Protein AF-A0A1I4ZJV6-F1 (afdb_monomer_lite)

Foldseek 3Di:
DVVVVVVVVVVVDDDDDDDDDDPDDPDDDDPPVPPQDADPLRHSDDDDKFKKKKFAAADPDPDDDDPPADRGRQAIWIKGADPPQWIWTFGDDDPDTDTDIHHLLRVVVVVVRSLSHWIKIAIADVVACQDDPPDDDGRLSVVCNVSSHPDPDDTRVRSVVVQVPDPVMDTDDPLVVLLVVLLVLQQVLLVQADDQPDLPDPDDLLVSQLSRLLSLLVSCQRSNNLSSVLNLVVCCVPNVSNVVSNCVNHVVSSLVRQLVSVVSCVVVVVFDDPHSSVLSVVLSCQSCDCVSVCSNVVVDHRDDSVVSSVSSSVSSVVSSVVRRDDPDDDPDDDDPDDDDDDDPPDDDDPPPPPDDDDDDDDDDDDDDDDDDDDDDD

Sequence (377 aa):
MRTLLSKVRAMRRREALPSGDAACGAGQCAPDALSIEIDANGSPVTIDQASWFICFVPGLQKQWWHRFAHEQHRHVFAIRWVRDDTWLLVEPWWTRLMVNVLSFDEALKFLRWGAAGHILEVAESIPGRGSQARGWSNCAVLASFLLGRSYWTWTPHGLYRRLKSDPTVKAIELPDFLARHCGQLAGQSAHTLPKLPAQQEAMPLQQALVELGIGIMTASTSASAISLYKAAISESARFRAAAEAFWQHGPHQALSQISQLLEAATLRGELRIEDCTAAAHQFLSMLRGDLHLQLVFGLRGAPGAKEIGAHVASVVAVFLHGARSRSGRGADARCAGQRPAEDLLRREVVLRQYRVPSPESPSPVRACTGDKAYTGH

Structure (mmCIF, N/CA/C/O backbone):
data_AF-A0A1I4ZJV6-F1
#
_entry.id   AF-A0A1I4ZJV6-F1
#
loop_
_atom_site.group_PDB
_atom_site.id
_atom_site.type_symbol
_atom_site.label_atom_id
_atom_site.label_alt_id
_atom_site.label_comp_id
_atom_site.label_asym_id
_atom_site.label_entity_id
_atom_site.label_seq_id
_atom_site.pdbx_PDB_ins_code
_atom_site.Cartn_x
_atom_site.Cartn_y
_atom_site.Cartn_z
_atom_site.occupancy
_atom_site.B_iso_or_equiv
_atom_site.auth_seq_id
_atom_site.auth_comp_id
_atom_site.auth_asym_id
_atom_site.auth_atom_id
_atom_site.pdbx_PDB_model_num
ATOM 1 N N . MET A 1 1 ? 35.600 -0.590 -45.421 1.00 44.50 1 MET A N 1
ATOM 2 C CA . MET A 1 1 ? 35.298 -1.469 -44.259 1.00 44.50 1 MET A CA 1
ATOM 3 C C . MET A 1 1 ? 36.471 -1.667 -43.289 1.00 44.50 1 MET A C 1
ATOM 5 O O . MET A 1 1 ? 36.247 -1.551 -42.091 1.00 44.50 1 MET A O 1
ATOM 9 N N . ARG A 1 2 ? 37.716 -1.906 -43.742 1.00 36.41 2 ARG A N 1
ATOM 10 C CA . ARG A 1 2 ? 38.881 -2.110 -42.843 1.00 36.41 2 ARG A CA 1
ATOM 11 C C . ARG A 1 2 ? 39.281 -0.872 -42.011 1.00 36.41 2 ARG A C 1
ATOM 13 O O . ARG A 1 2 ? 39.707 -1.026 -40.874 1.00 36.41 2 ARG A O 1
ATOM 20 N N . THR A 1 3 ? 39.047 0.339 -42.518 1.00 40.97 3 THR A N 1
ATOM 21 C CA . THR A 1 3 ? 39.400 1.618 -41.862 1.00 40.97 3 THR A CA 1
ATOM 22 C C . THR A 1 3 ? 38.425 2.062 -40.760 1.00 40.97 3 THR A C 1
ATOM 24 O O . THR A 1 3 ? 38.800 2.829 -39.879 1.00 40.97 3 THR A O 1
ATOM 27 N N . LEU A 1 4 ? 37.176 1.575 -40.774 1.00 38.62 4 LEU A N 1
ATOM 28 C CA . LEU A 1 4 ? 36.214 1.819 -39.686 1.00 38.62 4 LEU A CA 1
ATOM 29 C C . LEU A 1 4 ? 36.485 0.887 -38.495 1.00 38.62 4 LEU A C 1
ATOM 31 O O . LEU A 1 4 ? 36.424 1.304 -37.342 1.00 38.62 4 LEU A O 1
ATOM 35 N N . LEU A 1 5 ? 36.848 -0.367 -38.780 1.00 41.41 5 LEU A N 1
ATOM 36 C CA . LEU A 1 5 ? 37.165 -1.376 -37.766 1.00 41.41 5 LEU A CA 1
ATOM 37 C C . LEU A 1 5 ? 38.455 -1.053 -36.990 1.00 41.41 5 LEU A C 1
ATOM 39 O O . LEU A 1 5 ? 38.549 -1.393 -35.810 1.00 41.41 5 LEU A O 1
ATOM 43 N N . SER A 1 6 ? 39.426 -0.362 -37.603 1.00 36.75 6 SER A N 1
ATOM 44 C CA . SER A 1 6 ? 40.640 0.096 -36.910 1.00 36.75 6 SER A CA 1
ATOM 45 C C . SER A 1 6 ? 40.363 1.244 -35.931 1.00 36.75 6 SER A C 1
ATOM 47 O O . SER A 1 6 ? 40.878 1.213 -34.815 1.00 36.75 6 SER A O 1
ATOM 49 N N . LYS A 1 7 ? 39.475 2.190 -36.274 1.00 38.97 7 LYS A N 1
ATOM 50 C CA . LYS A 1 7 ? 39.039 3.266 -35.359 1.00 38.97 7 LYS A CA 1
ATOM 51 C C . LYS A 1 7 ? 38.244 2.732 -34.160 1.00 38.97 7 LYS A C 1
ATOM 53 O O . LYS A 1 7 ? 38.449 3.185 -33.038 1.00 38.97 7 LYS A O 1
ATOM 58 N N . VAL A 1 8 ? 37.416 1.703 -34.365 1.00 42.97 8 VAL A N 1
ATOM 59 C CA . VAL A 1 8 ? 36.677 1.025 -33.280 1.00 42.97 8 VAL A CA 1
ATOM 60 C C . VAL A 1 8 ? 37.611 0.230 -32.354 1.00 42.97 8 VAL A C 1
ATOM 62 O O . VAL A 1 8 ? 37.377 0.165 -31.148 1.00 42.97 8 VAL A O 1
ATOM 65 N N . ARG A 1 9 ? 38.704 -0.345 -32.879 1.00 38.44 9 ARG A N 1
ATOM 66 C CA . ARG A 1 9 ? 39.737 -1.008 -32.059 1.00 38.44 9 ARG A CA 1
ATOM 67 C C . ARG A 1 9 ? 40.630 -0.018 -31.305 1.00 38.44 9 ARG A C 1
ATOM 69 O O . ARG A 1 9 ? 41.027 -0.336 -30.189 1.00 38.44 9 ARG A O 1
ATOM 76 N N . ALA A 1 10 ? 40.888 1.169 -31.856 1.00 36.34 10 ALA A N 1
ATOM 77 C CA . ALA A 1 10 ? 41.590 2.243 -31.151 1.00 36.34 10 ALA A CA 1
ATOM 78 C C . ALA A 1 10 ? 40.759 2.800 -29.977 1.00 36.34 10 ALA A C 1
ATOM 80 O O . ALA A 1 10 ? 41.295 2.985 -28.893 1.00 36.34 10 ALA A O 1
ATOM 81 N N . MET A 1 11 ? 39.433 2.932 -30.131 1.00 39.09 11 MET A N 1
ATOM 82 C CA . MET A 1 11 ? 38.524 3.323 -29.035 1.00 39.09 11 MET A CA 1
ATOM 83 C C . MET A 1 11 ? 38.392 2.282 -27.907 1.00 39.09 11 MET A C 1
ATOM 85 O O . MET A 1 11 ? 37.900 2.614 -26.831 1.00 39.09 11 MET A O 1
ATOM 89 N N . ARG A 1 12 ? 38.807 1.025 -28.132 1.00 41.16 12 ARG A N 1
ATOM 90 C CA . ARG A 1 12 ? 38.776 -0.042 -27.114 1.00 41.16 12 ARG A CA 1
ATOM 91 C C . ARG A 1 12 ? 39.958 -0.011 -26.144 1.00 41.16 12 ARG A C 1
ATOM 93 O O . ARG A 1 12 ? 39.854 -0.630 -25.091 1.00 41.16 12 ARG A O 1
ATOM 100 N N . ARG A 1 13 ? 41.057 0.681 -26.463 1.00 42.66 13 ARG A N 1
ATOM 101 C CA . ARG A 1 13 ? 42.133 0.933 -25.494 1.00 42.66 13 ARG A CA 1
ATOM 102 C C . ARG A 1 13 ? 41.837 2.254 -24.798 1.00 42.66 13 ARG A C 1
ATOM 104 O O . ARG A 1 13 ? 42.296 3.300 -25.235 1.00 42.66 13 ARG A O 1
ATOM 111 N N . ARG A 1 14 ? 41.022 2.206 -23.746 1.00 41.56 14 ARG A N 1
ATOM 112 C CA . ARG A 1 14 ? 41.040 3.259 -22.733 1.00 41.56 14 ARG A CA 1
ATOM 113 C C . ARG A 1 14 ? 42.008 2.820 -21.651 1.00 41.56 14 ARG A C 1
ATOM 115 O O . ARG A 1 14 ? 41.808 1.778 -21.029 1.00 41.56 14 ARG A O 1
ATOM 122 N N . GLU A 1 15 ? 43.071 3.601 -21.521 1.00 37.25 15 GLU A N 1
ATOM 123 C CA . GLU A 1 15 ? 43.918 3.666 -20.339 1.00 37.25 15 GLU A CA 1
ATOM 124 C C . GLU A 1 15 ? 43.039 3.768 -19.088 1.00 37.25 15 GLU A C 1
ATOM 126 O O . GLU A 1 15 ? 41.931 4.316 -19.129 1.00 37.25 15 GLU A O 1
ATOM 131 N N . ALA A 1 16 ? 43.517 3.167 -18.000 1.00 35.97 16 ALA A N 1
ATOM 132 C CA . ALA A 1 16 ? 42.887 3.269 -16.696 1.00 35.97 16 ALA A CA 1
ATOM 133 C C . ALA A 1 16 ? 42.616 4.747 -16.375 1.00 35.97 16 ALA A C 1
ATOM 135 O O . ALA A 1 16 ? 43.469 5.600 -16.619 1.00 35.97 16 ALA A O 1
ATOM 136 N N . LEU A 1 17 ? 41.418 5.038 -15.861 1.00 37.31 17 LEU A N 1
ATOM 137 C CA . LEU A 1 17 ? 41.109 6.351 -15.300 1.00 37.31 17 LEU A CA 1
ATOM 138 C C . LEU A 1 17 ? 42.213 6.702 -14.289 1.00 37.31 17 LEU A C 1
ATOM 140 O O . LEU A 1 17 ? 42.478 5.872 -13.414 1.00 37.31 17 LEU A O 1
ATOM 144 N N . PRO A 1 18 ? 42.877 7.865 -14.410 1.00 31.33 18 PRO A N 1
ATOM 145 C CA . PRO A 1 18 ? 43.876 8.254 -13.435 1.00 31.33 18 PRO A CA 1
ATOM 146 C C . PRO A 1 18 ? 43.199 8.383 -12.069 1.00 31.33 18 PRO A C 1
ATOM 148 O O . PRO A 1 18 ? 42.134 8.991 -11.943 1.00 31.33 18 PRO A O 1
ATOM 151 N N . SER A 1 19 ? 43.815 7.761 -11.065 1.00 38.03 19 SER A N 1
ATOM 152 C CA . SER A 1 19 ? 43.537 7.995 -9.651 1.00 38.03 19 SER A CA 1
ATOM 153 C C . SER A 1 19 ? 43.554 9.499 -9.388 1.00 38.03 19 SER A C 1
ATOM 155 O O . SER A 1 19 ? 44.451 10.189 -9.874 1.00 38.03 19 SER A O 1
ATOM 157 N N . GLY A 1 20 ? 42.528 9.988 -8.689 1.00 40.50 20 GLY A N 1
ATOM 158 C CA . GLY A 1 20 ? 42.294 11.408 -8.455 1.00 40.50 20 GLY A CA 1
ATOM 159 C C . GLY A 1 20 ? 43.527 12.105 -7.897 1.00 40.50 20 GLY A C 1
ATOM 160 O O . GLY A 1 20 ? 43.946 11.781 -6.799 1.00 40.50 20 GLY A O 1
ATOM 161 N N . ASP A 1 21 ? 44.100 12.983 -8.716 1.00 38.47 21 ASP A N 1
ATOM 162 C CA . ASP A 1 21 ? 44.924 14.149 -8.362 1.00 38.47 21 ASP A CA 1
ATOM 163 C C . ASP A 1 21 ? 45.261 14.919 -9.656 1.00 38.47 21 ASP A C 1
ATOM 165 O O . ASP A 1 21 ? 46.403 15.261 -9.959 1.00 38.47 21 ASP A O 1
ATOM 169 N N . ALA A 1 22 ? 44.245 15.165 -10.491 1.00 37.34 22 ALA A N 1
ATOM 170 C CA . ALA A 1 22 ? 44.385 15.993 -11.684 1.00 37.34 22 ALA A CA 1
ATOM 171 C C . ALA A 1 22 ? 43.727 17.350 -11.425 1.00 37.34 22 ALA A C 1
ATOM 173 O O . ALA A 1 22 ? 42.502 17.479 -11.439 1.00 37.34 22 ALA A O 1
ATOM 174 N N . ALA A 1 23 ? 44.573 18.348 -11.170 1.00 38.31 23 ALA A N 1
ATOM 175 C CA . ALA A 1 23 ? 44.211 19.749 -11.032 1.00 38.31 23 ALA A CA 1
ATOM 176 C C . ALA A 1 23 ? 43.232 20.190 -12.136 1.00 38.31 23 ALA A C 1
ATOM 178 O O . ALA A 1 23 ? 43.478 19.984 -13.328 1.00 38.31 23 ALA A O 1
ATOM 179 N N . CYS A 1 24 ? 42.121 20.801 -11.720 1.00 35.62 24 CYS A N 1
ATOM 180 C CA . CYS A 1 24 ? 41.106 21.357 -12.608 1.00 35.62 24 CYS A CA 1
ATOM 181 C C . CYS A 1 24 ? 41.727 22.361 -13.591 1.00 35.62 24 CYS A C 1
ATOM 183 O O . CYS A 1 24 ? 42.194 23.431 -13.204 1.00 35.62 24 CYS A O 1
ATOM 185 N N . GLY A 1 25 ? 41.709 22.015 -14.879 1.00 32.50 25 GLY A N 1
ATOM 186 C CA . GLY A 1 25 ? 42.039 22.926 -15.969 1.00 32.50 25 GLY A CA 1
ATOM 187 C C . GLY A 1 25 ? 40.973 24.012 -16.114 1.00 32.50 25 GLY A C 1
ATOM 188 O O . GLY A 1 25 ? 39.777 23.733 -16.064 1.00 32.50 25 GLY A O 1
ATOM 189 N N . ALA A 1 26 ? 41.436 25.251 -16.282 1.00 42.88 26 ALA A N 1
ATOM 190 C CA . ALA A 1 26 ? 40.658 26.483 -16.331 1.00 42.88 26 ALA A CA 1
ATOM 191 C C . ALA A 1 26 ? 39.404 26.394 -17.224 1.00 42.88 26 ALA A C 1
ATOM 193 O O . ALA A 1 26 ? 39.483 26.363 -18.451 1.00 42.88 26 ALA A O 1
ATOM 194 N N . GLY A 1 27 ? 38.242 26.392 -16.571 1.00 38.09 27 GLY A N 1
ATOM 195 C CA . GLY A 1 27 ? 36.929 26.336 -17.207 1.00 38.09 27 GLY A CA 1
ATOM 196 C C . GLY A 1 27 ? 35.793 26.275 -16.186 1.00 38.09 27 GLY A C 1
ATOM 197 O O . GLY A 1 27 ? 34.940 25.409 -16.293 1.00 38.09 27 GLY A O 1
ATOM 198 N N . GLN A 1 28 ? 35.827 27.181 -15.198 1.00 44.84 28 GLN A N 1
ATOM 199 C CA . GLN A 1 28 ? 34.779 27.461 -14.199 1.00 44.84 28 GLN A CA 1
ATOM 200 C C . GLN A 1 28 ? 34.347 26.262 -13.329 1.00 44.84 28 GLN A C 1
ATOM 202 O O . GLN A 1 28 ? 33.246 25.734 -13.464 1.00 44.84 28 GLN A O 1
ATOM 207 N N . CYS A 1 29 ? 35.190 25.897 -12.356 1.00 49.44 29 CYS A N 1
ATOM 208 C CA . CYS A 1 29 ? 34.678 25.315 -11.112 1.00 49.44 29 CYS A CA 1
ATOM 209 C C . CYS A 1 29 ? 33.757 26.331 -10.426 1.00 49.44 29 CYS A C 1
ATOM 211 O O . CYS A 1 29 ? 34.006 27.539 -10.491 1.00 49.44 29 CYS A O 1
ATOM 213 N N . ALA A 1 30 ? 32.695 25.842 -9.784 1.00 49.25 30 ALA A N 1
ATOM 214 C CA . ALA A 1 30 ? 31.836 26.671 -8.947 1.00 49.25 30 ALA A CA 1
ATOM 215 C C . ALA A 1 30 ? 32.699 27.447 -7.920 1.00 49.25 30 ALA A C 1
ATOM 217 O O . ALA A 1 30 ? 33.685 26.887 -7.439 1.00 49.25 30 ALA A O 1
ATOM 218 N N . PRO A 1 31 ? 32.392 28.724 -7.616 1.00 52.09 31 PRO A N 1
ATOM 219 C CA . PRO A 1 31 ? 33.166 29.523 -6.658 1.00 52.09 31 PRO A CA 1
ATOM 220 C C . PRO A 1 31 ? 33.298 28.795 -5.310 1.00 52.09 31 PRO A C 1
ATOM 222 O O . PRO A 1 31 ? 32.356 28.117 -4.918 1.00 52.09 31 PRO A O 1
ATOM 225 N N . ASP A 1 32 ? 34.416 28.960 -4.591 1.00 57.28 32 ASP A N 1
ATOM 226 C CA . ASP A 1 32 ? 34.785 28.194 -3.374 1.00 57.28 32 ASP A CA 1
ATOM 227 C C . ASP A 1 32 ? 33.682 28.079 -2.297 1.00 57.28 32 ASP A C 1
ATOM 229 O O . ASP A 1 32 ? 33.639 27.100 -1.552 1.00 57.28 32 ASP A O 1
ATOM 233 N N . ALA A 1 33 ? 32.740 29.028 -2.247 1.00 51.62 33 ALA A N 1
ATOM 234 C CA . ALA A 1 33 ? 31.557 29.000 -1.375 1.00 51.62 33 ALA A CA 1
ATOM 235 C C . ALA A 1 33 ? 30.488 27.944 -1.760 1.00 51.62 33 ALA A C 1
ATOM 237 O O . ALA A 1 33 ? 29.538 27.727 -1.013 1.00 51.62 33 ALA A O 1
ATOM 238 N N . LEU A 1 34 ? 30.629 27.308 -2.925 1.00 53.56 34 LEU A N 1
ATOM 239 C CA . LEU A 1 34 ? 29.807 26.226 -3.477 1.00 53.56 34 LEU A CA 1
ATOM 240 C C . LEU A 1 34 ? 30.624 24.927 -3.627 1.00 53.56 34 LEU A C 1
ATOM 242 O O . LEU A 1 34 ? 30.280 24.083 -4.457 1.00 53.56 34 LEU A O 1
ATOM 246 N N . SER A 1 35 ? 31.718 24.768 -2.871 1.00 61.44 35 SER A N 1
ATOM 247 C CA . SER A 1 35 ? 32.484 23.517 -2.813 1.00 61.44 35 SER A CA 1
ATOM 248 C C . SER A 1 35 ? 31.627 22.413 -2.185 1.00 61.44 35 SER A C 1
ATOM 250 O O . SER A 1 35 ? 31.592 22.204 -0.978 1.00 61.44 35 SER A O 1
ATOM 252 N N . ILE A 1 36 ? 30.853 21.738 -3.029 1.00 72.69 36 ILE A N 1
ATOM 253 C CA . ILE A 1 36 ? 30.029 20.603 -2.631 1.00 72.69 36 ILE A CA 1
ATOM 254 C C . ILE A 1 36 ? 30.944 19.382 -2.536 1.00 72.69 36 ILE A C 1
ATOM 256 O O . ILE A 1 36 ? 31.612 19.037 -3.514 1.00 72.69 36 ILE A O 1
ATOM 260 N N . GLU A 1 37 ? 30.974 18.739 -1.369 1.00 78.00 37 GLU A N 1
ATOM 261 C CA . GLU A 1 37 ? 31.645 17.451 -1.200 1.00 78.00 37 GLU A CA 1
ATOM 262 C C . GLU A 1 37 ? 31.039 16.432 -2.168 1.00 78.00 37 GLU A C 1
ATOM 264 O O . GLU A 1 37 ? 29.820 16.283 -2.263 1.00 78.00 37 GLU A O 1
ATOM 269 N N . ILE A 1 38 ? 31.904 15.751 -2.917 1.00 80.75 38 ILE A N 1
ATOM 270 C CA . ILE A 1 38 ? 31.514 14.692 -3.842 1.00 80.75 38 ILE A CA 1
ATOM 271 C C . ILE A 1 38 ? 32.001 13.352 -3.309 1.00 80.75 38 ILE A C 1
ATOM 273 O O . ILE A 1 38 ? 33.102 13.241 -2.769 1.00 80.75 38 ILE A O 1
ATOM 277 N N . ASP A 1 39 ? 31.182 12.322 -3.475 1.00 80.19 39 ASP A N 1
ATOM 278 C CA . ASP A 1 39 ? 31.549 10.964 -3.110 1.00 80.19 39 ASP A CA 1
ATOM 279 C C . ASP A 1 39 ? 32.537 10.336 -4.111 1.00 80.19 39 ASP A C 1
ATOM 281 O O . ASP A 1 39 ? 32.925 10.931 -5.122 1.00 80.19 39 ASP A O 1
ATOM 285 N N . ALA A 1 40 ? 32.930 9.085 -3.855 1.00 78.06 40 ALA A N 1
ATOM 286 C CA . ALA A 1 40 ? 33.860 8.335 -4.703 1.00 78.06 40 ALA A CA 1
ATOM 287 C C . ALA A 1 40 ? 33.372 8.130 -6.156 1.00 78.06 40 ALA A C 1
ATOM 289 O O . ALA A 1 40 ? 34.165 7.763 -7.023 1.00 78.06 40 ALA A O 1
ATOM 290 N N . ASN A 1 41 ? 32.085 8.363 -6.432 1.00 73.81 41 ASN A N 1
ATOM 291 C CA . ASN A 1 41 ? 31.487 8.285 -7.763 1.00 73.81 41 ASN A CA 1
ATOM 292 C C . ASN A 1 41 ? 31.282 9.672 -8.400 1.00 73.81 41 ASN A C 1
ATOM 294 O O . ASN A 1 41 ? 30.712 9.762 -9.490 1.00 73.81 41 ASN A O 1
ATOM 298 N N . GLY A 1 42 ? 31.744 10.744 -7.749 1.00 72.50 42 GLY A N 1
ATOM 299 C CA . GLY A 1 42 ? 31.577 12.121 -8.202 1.00 72.50 42 GLY A CA 1
ATOM 300 C C . GLY A 1 42 ? 30.172 12.681 -7.970 1.00 72.50 42 GLY A C 1
ATOM 301 O O . GLY A 1 42 ? 29.796 13.652 -8.625 1.00 72.50 42 GLY A O 1
ATOM 302 N N . SER A 1 43 ? 29.382 12.067 -7.084 1.00 77.56 43 SER A N 1
ATOM 303 C CA . SER A 1 43 ? 28.039 12.532 -6.742 1.00 77.56 43 SER A CA 1
ATOM 304 C C . SER A 1 43 ? 28.068 13.455 -5.520 1.00 77.56 43 SER A C 1
ATOM 306 O O . SER A 1 43 ? 28.669 13.085 -4.516 1.00 77.56 43 SER A O 1
ATOM 308 N N . PRO A 1 44 ? 27.352 14.596 -5.540 1.00 81.44 44 PRO A N 1
ATOM 309 C CA . PRO A 1 44 ? 27.105 15.429 -4.356 1.00 81.44 44 PRO A CA 1
ATOM 310 C C . PRO A 1 44 ? 26.483 14.701 -3.157 1.00 81.44 44 PRO A C 1
ATOM 312 O O . PRO A 1 44 ? 26.544 15.175 -2.029 1.00 81.44 44 PRO A O 1
ATOM 315 N N . VAL A 1 45 ? 25.789 13.592 -3.417 1.00 80.06 45 VAL A N 1
ATOM 316 C CA . VAL A 1 45 ? 25.109 12.775 -2.410 1.00 80.06 45 VAL A CA 1
ATOM 317 C C . VAL A 1 45 ? 25.313 11.315 -2.780 1.00 80.06 45 VAL A C 1
ATOM 319 O O . VAL A 1 45 ? 25.044 10.929 -3.920 1.00 80.06 45 VAL A O 1
ATOM 322 N N . THR A 1 46 ? 25.747 10.492 -1.830 1.00 79.94 46 THR A N 1
ATOM 323 C CA . THR A 1 46 ? 25.824 9.045 -2.044 1.00 79.94 46 THR A CA 1
ATOM 324 C C . THR A 1 46 ? 24.424 8.464 -2.194 1.00 79.94 46 THR A C 1
ATOM 326 O O . THR A 1 46 ? 23.557 8.658 -1.343 1.00 79.94 46 THR A O 1
ATOM 329 N N . ILE A 1 47 ? 24.201 7.768 -3.308 1.00 76.31 47 ILE A N 1
ATOM 330 C CA . ILE A 1 47 ? 22.923 7.144 -3.651 1.00 76.31 47 ILE A CA 1
ATOM 331 C C . ILE A 1 47 ? 23.100 5.629 -3.590 1.00 76.31 47 ILE A C 1
ATOM 333 O O . ILE A 1 47 ? 23.946 5.070 -4.291 1.00 76.31 47 ILE A O 1
ATOM 337 N N . ASP A 1 48 ? 22.285 4.977 -2.765 1.00 79.88 48 ASP A N 1
ATOM 338 C CA . ASP A 1 48 ? 22.233 3.520 -2.680 1.00 79.88 48 ASP A CA 1
ATOM 339 C C . ASP A 1 48 ? 21.579 2.908 -3.921 1.00 79.88 48 ASP A C 1
ATOM 341 O O . ASP A 1 48 ? 20.700 3.498 -4.549 1.00 79.88 48 ASP A O 1
ATOM 345 N N . GLN A 1 49 ? 21.973 1.674 -4.232 1.00 83.50 49 GLN A N 1
ATOM 346 C CA . GLN A 1 49 ? 21.401 0.897 -5.327 1.00 83.50 49 GLN A CA 1
ATOM 347 C C . GLN A 1 49 ? 19.887 0.704 -5.147 1.00 83.50 49 GLN A C 1
ATOM 349 O O . GLN A 1 49 ? 19.438 0.088 -4.178 1.00 83.50 49 GLN A O 1
ATOM 354 N N . ALA A 1 50 ? 19.094 1.151 -6.122 1.00 86.62 50 ALA A N 1
ATOM 355 C CA . ALA A 1 50 ? 17.659 0.903 -6.163 1.00 86.62 50 ALA A CA 1
ATOM 356 C C . ALA A 1 50 ? 17.286 -0.360 -6.963 1.00 86.62 50 ALA A C 1
ATOM 358 O O . ALA A 1 50 ? 17.933 -0.742 -7.945 1.00 86.62 50 ALA A O 1
ATOM 359 N N . SER A 1 51 ? 16.175 -0.983 -6.561 1.00 92.06 51 SER A N 1
ATOM 360 C CA . SER A 1 51 ? 15.493 -2.024 -7.339 1.00 92.06 51 SER A CA 1
ATOM 361 C C . SER A 1 51 ? 14.332 -1.417 -8.125 1.00 92.06 51 SER A C 1
ATOM 363 O O . SER A 1 51 ? 13.524 -0.669 -7.574 1.00 92.06 51 SER A O 1
ATOM 365 N N . TRP A 1 52 ? 14.251 -1.744 -9.413 1.00 95.62 52 TRP A N 1
ATOM 366 C CA . TRP A 1 52 ? 13.257 -1.228 -10.351 1.00 95.62 52 TRP A CA 1
ATOM 367 C C . TRP A 1 52 ? 12.406 -2.349 -10.936 1.00 95.62 52 TRP A C 1
ATOM 369 O O . TRP A 1 52 ? 12.925 -3.387 -11.337 1.00 95.62 52 TRP A O 1
ATOM 379 N N . PHE A 1 53 ? 11.108 -2.100 -11.080 1.00 97.00 53 PHE A N 1
ATOM 380 C CA . PHE A 1 53 ? 10.210 -2.904 -11.898 1.00 97.00 53 PHE A CA 1
ATOM 381 C C . PHE A 1 53 ? 10.212 -2.355 -13.324 1.00 97.00 53 PHE A C 1
ATOM 383 O O . PHE A 1 53 ? 9.669 -1.285 -13.609 1.00 97.00 53 PHE A O 1
ATOM 390 N N . ILE A 1 54 ? 10.835 -3.095 -14.232 1.00 97.50 54 ILE A N 1
ATOM 391 C CA . ILE A 1 54 ? 10.894 -2.777 -15.654 1.00 97.50 54 ILE A CA 1
ATOM 392 C C . ILE A 1 54 ? 9.740 -3.481 -16.350 1.00 97.50 54 ILE A C 1
ATOM 394 O O . ILE A 1 54 ? 9.701 -4.710 -16.433 1.00 97.50 54 ILE A O 1
ATOM 398 N N . CYS A 1 55 ? 8.794 -2.685 -16.836 1.00 97.38 55 CYS A N 1
ATOM 399 C CA . CYS A 1 55 ? 7.533 -3.160 -17.377 1.00 97.38 55 CYS A CA 1
ATOM 400 C C . CYS A 1 55 ? 7.567 -3.084 -18.901 1.00 97.38 55 CYS A C 1
ATOM 402 O O . CYS A 1 55 ? 7.624 -1.999 -19.477 1.00 97.38 55 CYS A O 1
ATOM 404 N N . PHE A 1 56 ? 7.522 -4.239 -19.559 1.00 96.31 56 PHE A N 1
ATOM 405 C CA . PHE A 1 56 ? 7.404 -4.364 -21.007 1.00 96.31 56 PHE A CA 1
ATOM 406 C C . PHE A 1 56 ? 5.953 -4.596 -21.364 1.00 96.31 56 PHE A C 1
ATOM 408 O O . PHE A 1 56 ? 5.350 -5.549 -20.879 1.00 96.31 56 PHE A O 1
ATOM 415 N N . VAL A 1 57 ? 5.406 -3.738 -22.215 1.00 93.88 57 VAL A N 1
ATOM 416 C CA . VAL A 1 57 ? 3.956 -3.634 -22.333 1.00 93.88 57 VAL A CA 1
ATOM 417 C C . VAL A 1 57 ? 3.462 -3.536 -23.775 1.00 93.88 57 VAL A C 1
ATOM 419 O O . VAL A 1 57 ? 4.171 -3.019 -24.656 1.00 93.88 57 VAL A O 1
ATOM 422 N N . PRO A 1 58 ? 2.240 -4.035 -24.053 1.00 91.31 58 PRO A N 1
ATOM 423 C CA . PRO A 1 58 ? 1.579 -3.810 -25.329 1.00 91.31 58 PRO A CA 1
ATOM 424 C C . PRO A 1 58 ? 1.177 -2.335 -25.468 1.00 91.31 58 PRO A C 1
ATOM 426 O O . PRO A 1 58 ? 1.163 -1.573 -24.503 1.00 91.31 58 PRO A O 1
ATOM 429 N N . GLY A 1 59 ? 0.818 -1.914 -26.680 1.00 84.06 59 GLY A N 1
ATOM 430 C CA . GLY A 1 59 ? 0.341 -0.547 -26.911 1.00 84.06 59 GLY A CA 1
ATOM 431 C C . GLY A 1 59 ? -1.028 -0.309 -26.262 1.00 84.06 59 GLY A C 1
ATOM 432 O O . GLY A 1 59 ? -1.928 -1.125 -26.438 1.00 84.06 59 GLY A O 1
ATOM 433 N N . LEU A 1 60 ? -1.193 0.816 -25.556 1.00 77.31 60 LEU A N 1
ATOM 434 C CA . LEU A 1 60 ? -2.447 1.177 -24.874 1.00 77.31 60 LEU A CA 1
ATOM 435 C C . LEU A 1 60 ? -3.578 1.561 -25.844 1.00 77.31 60 LEU A C 1
ATOM 437 O O . LEU A 1 60 ? -4.757 1.423 -25.531 1.00 77.31 60 LEU A O 1
ATOM 441 N N . GLN A 1 61 ? -3.216 2.071 -27.023 1.00 72.69 61 GLN A N 1
ATOM 442 C CA . GLN A 1 61 ? -4.145 2.500 -28.066 1.00 72.69 61 GLN A CA 1
ATOM 443 C C . GLN A 1 61 ? -3.777 1.877 -29.414 1.00 72.69 61 GLN A C 1
ATOM 445 O O . GLN A 1 61 ? -2.626 1.493 -29.654 1.00 72.69 61 GLN A O 1
ATOM 450 N N . LYS A 1 62 ? -4.760 1.810 -30.323 1.00 65.31 62 LYS A N 1
ATOM 451 C CA . LYS A 1 62 ? -4.519 1.459 -31.726 1.00 65.31 62 LYS A CA 1
ATOM 452 C C . LYS A 1 62 ? -3.655 2.547 -32.356 1.00 65.31 62 LYS A C 1
ATOM 454 O O . LYS A 1 62 ? -4.133 3.619 -32.701 1.00 65.31 62 LYS A O 1
ATOM 459 N N . GLN A 1 63 ? -2.374 2.249 -32.480 1.00 72.88 63 GLN A N 1
ATOM 460 C CA . GLN A 1 63 ? -1.386 3.089 -33.139 1.00 72.88 63 GLN A CA 1
ATOM 461 C C . GLN A 1 63 ? -0.764 2.299 -34.282 1.00 72.88 63 GLN A C 1
ATOM 463 O O . GLN A 1 63 ? -0.807 1.063 -34.296 1.00 72.88 63 GLN A O 1
ATOM 468 N N . TRP A 1 64 ? -0.189 3.013 -35.245 1.00 73.56 64 TRP A N 1
ATOM 469 C CA . TRP A 1 64 ? 0.600 2.365 -36.275 1.00 73.56 64 TRP A CA 1
ATOM 470 C C . TRP A 1 64 ? 1.894 1.847 -35.649 1.00 73.56 64 TRP A C 1
ATOM 472 O O . TRP A 1 64 ? 2.736 2.616 -35.191 1.00 73.56 64 TRP A O 1
ATOM 482 N N . TRP A 1 65 ? 2.032 0.526 -35.618 1.00 74.25 65 TRP A N 1
ATOM 483 C CA . TRP A 1 65 ? 3.256 -0.151 -35.221 1.00 74.25 65 TRP A CA 1
ATOM 484 C C . TRP A 1 65 ? 3.808 -0.868 -36.438 1.00 74.25 65 TRP A C 1
ATOM 486 O O . TRP A 1 65 ? 3.068 -1.523 -37.176 1.00 74.25 65 TRP A O 1
ATOM 496 N N . HIS A 1 66 ? 5.119 -0.777 -36.640 1.00 75.62 66 HIS A N 1
ATOM 497 C CA . HIS A 1 66 ? 5.764 -1.564 -37.678 1.00 75.62 66 HIS A CA 1
ATOM 498 C C . HIS A 1 66 ? 5.495 -3.060 -37.444 1.00 75.62 66 HIS A C 1
ATOM 500 O O . HIS A 1 66 ? 5.514 -3.517 -36.303 1.00 75.62 66 HIS A O 1
ATOM 506 N N . ARG A 1 67 ? 5.326 -3.856 -38.508 1.00 76.75 67 ARG A N 1
ATOM 507 C CA . ARG A 1 67 ? 4.988 -5.299 -38.429 1.00 76.75 67 ARG A CA 1
ATOM 508 C C . ARG A 1 67 ? 5.976 -6.184 -37.654 1.00 76.75 67 ARG A C 1
ATOM 510 O O . ARG A 1 67 ? 5.684 -7.337 -37.385 1.00 76.75 67 ARG A O 1
ATOM 517 N N . PHE A 1 68 ? 7.160 -5.659 -37.348 1.00 79.19 68 PHE A N 1
ATOM 518 C CA . PHE A 1 68 ? 8.201 -6.352 -36.580 1.00 79.19 68 PHE A CA 1
ATOM 519 C C . PHE A 1 68 ? 8.209 -5.941 -35.100 1.00 79.19 68 PHE A C 1
ATOM 521 O O . PHE A 1 68 ? 9.059 -6.396 -34.336 1.00 79.19 68 PHE A O 1
ATOM 528 N N . ALA A 1 69 ? 7.294 -5.059 -34.687 1.00 80.69 69 ALA A N 1
ATOM 529 C CA . ALA A 1 69 ? 7.101 -4.723 -33.288 1.00 80.69 69 ALA A CA 1
ATOM 530 C C . ALA A 1 69 ? 6.493 -5.925 -32.559 1.00 80.69 69 ALA A C 1
ATOM 532 O O . ALA A 1 69 ? 5.468 -6.465 -32.969 1.00 80.69 69 ALA A O 1
ATOM 533 N N . HIS A 1 70 ? 7.126 -6.326 -31.461 1.00 88.62 70 HIS A N 1
ATOM 534 C CA . HIS A 1 70 ? 6.639 -7.424 -30.639 1.00 88.62 70 HIS A CA 1
ATOM 535 C C . HIS A 1 70 ? 5.291 -7.057 -30.014 1.00 88.62 70 HIS A C 1
ATOM 537 O O . HIS A 1 70 ? 5.157 -5.981 -29.434 1.00 88.62 70 HIS A O 1
ATOM 543 N N . GLU A 1 71 ? 4.306 -7.950 -30.088 1.00 86.25 71 GLU A N 1
ATOM 544 C CA . GLU A 1 71 ? 2.927 -7.642 -29.691 1.00 86.25 71 GLU A CA 1
ATOM 545 C C . GLU A 1 71 ? 2.800 -7.246 -28.218 1.00 86.25 71 GLU A C 1
ATOM 547 O O . GLU A 1 71 ? 2.130 -6.264 -27.906 1.00 86.25 71 GLU A O 1
ATOM 552 N N . GLN A 1 72 ? 3.526 -7.938 -27.340 1.00 89.88 72 GLN A N 1
ATOM 553 C CA . GLN A 1 72 ? 3.532 -7.668 -25.900 1.00 89.88 72 GLN A CA 1
ATOM 554 C C . GLN A 1 72 ? 4.568 -6.627 -25.462 1.00 89.88 72 GLN A C 1
ATOM 556 O O . GLN A 1 72 ? 4.500 -6.166 -24.335 1.00 89.88 72 GLN A O 1
ATOM 561 N N . HIS A 1 73 ? 5.550 -6.272 -26.305 1.00 92.81 73 HIS A N 1
ATOM 562 C CA . HIS A 1 73 ? 6.674 -5.396 -25.921 1.00 92.81 73 HIS A CA 1
ATOM 563 C C . HIS A 1 73 ? 6.800 -4.240 -26.914 1.00 92.81 73 HIS A C 1
ATOM 565 O O . HIS A 1 73 ? 7.827 -4.067 -27.581 1.00 92.81 73 HIS A O 1
ATOM 571 N N . ARG A 1 74 ? 5.719 -3.474 -27.052 1.00 88.75 74 ARG A N 1
ATOM 572 C CA . ARG A 1 74 ? 5.685 -2.276 -27.900 1.00 88.75 74 ARG A CA 1
ATOM 573 C C . ARG A 1 74 ? 6.265 -1.065 -27.179 1.00 88.75 74 ARG A C 1
ATOM 575 O O . ARG A 1 74 ? 6.815 -0.179 -27.826 1.00 88.75 74 ARG A O 1
ATOM 582 N N . HIS A 1 75 ? 6.194 -1.064 -25.851 1.00 91.81 75 HIS A N 1
ATOM 583 C CA . HIS A 1 75 ? 6.710 -0.007 -24.996 1.00 91.81 75 HIS A CA 1
ATOM 584 C C . HIS A 1 75 ? 7.407 -0.584 -23.750 1.00 91.81 75 HIS A C 1
ATOM 586 O O . HIS A 1 75 ? 7.240 -1.765 -23.430 1.00 91.81 75 HIS A O 1
ATOM 592 N N . VAL A 1 76 ? 8.235 0.233 -23.093 1.00 93.56 76 VAL A N 1
ATOM 593 C CA . VAL A 1 76 ? 8.873 -0.092 -21.813 1.00 93.56 76 VAL A CA 1
ATOM 594 C C . VAL A 1 76 ? 8.960 1.144 -20.927 1.00 93.56 76 VAL A C 1
ATOM 596 O O . VAL A 1 76 ? 9.398 2.200 -21.383 1.00 93.56 76 VAL A O 1
ATOM 599 N N . PHE A 1 77 ? 8.611 0.971 -19.658 1.00 95.12 77 PHE A N 1
ATOM 600 C CA . PHE A 1 77 ? 8.777 1.970 -18.608 1.00 95.12 77 PHE A CA 1
ATOM 601 C C . PHE A 1 77 ? 9.376 1.340 -17.352 1.00 95.12 77 PHE A C 1
ATOM 603 O O . PHE A 1 77 ? 9.479 0.114 -17.240 1.00 95.12 77 PHE A O 1
ATOM 610 N N . ALA A 1 78 ? 9.794 2.186 -16.416 1.00 96.88 78 ALA A N 1
ATOM 611 C CA . ALA A 1 78 ? 10.334 1.760 -15.136 1.00 96.88 78 ALA A CA 1
ATOM 612 C C . ALA A 1 78 ? 9.503 2.357 -14.005 1.00 96.88 78 ALA A C 1
ATOM 614 O O . ALA A 1 78 ? 9.164 3.537 -14.024 1.00 96.88 78 ALA A O 1
ATOM 615 N N . ILE A 1 79 ? 9.185 1.548 -13.005 1.00 96.81 79 ILE A N 1
ATOM 616 C CA . ILE A 1 79 ? 8.529 2.011 -11.788 1.00 96.81 79 ILE A CA 1
ATOM 617 C C . ILE A 1 79 ? 9.231 1.385 -10.588 1.00 96.81 79 ILE A C 1
ATOM 619 O O . ILE A 1 79 ? 9.704 0.253 -10.668 1.00 96.81 79 ILE A O 1
ATOM 623 N N . ARG A 1 80 ? 9.341 2.099 -9.475 1.00 93.75 80 ARG A N 1
ATOM 624 C CA . ARG A 1 80 ? 9.865 1.529 -8.232 1.00 93.75 80 ARG A CA 1
ATOM 625 C C . ARG A 1 80 ? 9.096 2.027 -7.032 1.00 93.75 80 ARG A C 1
ATOM 627 O O . ARG A 1 80 ? 8.587 3.142 -7.031 1.00 93.75 80 ARG A O 1
ATOM 634 N N . TRP A 1 81 ? 9.074 1.205 -6.000 1.00 88.75 81 TRP A N 1
ATOM 635 C CA . TRP A 1 81 ? 8.611 1.626 -4.691 1.00 88.75 81 TRP A CA 1
ATOM 636 C C . TRP A 1 81 ? 9.643 2.563 -4.038 1.00 88.75 81 TRP A C 1
ATOM 638 O O . TRP A 1 81 ? 10.855 2.453 -4.268 1.00 88.75 81 TRP A O 1
ATOM 648 N N . VAL A 1 82 ? 9.150 3.526 -3.268 1.00 86.94 82 VAL A N 1
ATOM 649 C CA . VAL A 1 82 ? 9.924 4.500 -2.488 1.00 86.94 82 VAL A CA 1
ATOM 650 C C . VAL A 1 82 ? 9.387 4.481 -1.051 1.00 86.94 82 VAL A C 1
ATOM 652 O O . VAL A 1 82 ? 8.467 3.733 -0.733 1.00 86.94 82 VAL A O 1
ATOM 655 N N . ARG A 1 83 ? 9.972 5.269 -0.148 1.00 77.06 83 ARG A N 1
ATOM 656 C CA . ARG A 1 83 ? 9.480 5.399 1.230 1.00 77.06 83 ARG A CA 1
ATOM 657 C C . ARG A 1 83 ? 8.035 5.930 1.265 1.00 77.06 83 ARG A C 1
ATOM 659 O O . ARG A 1 83 ? 7.554 6.528 0.299 1.00 77.06 83 ARG A O 1
ATOM 666 N N . ASP A 1 84 ? 7.368 5.687 2.390 1.00 73.56 84 ASP A N 1
ATOM 667 C CA . ASP A 1 84 ? 6.017 6.176 2.701 1.00 73.56 84 ASP A CA 1
ATOM 668 C C . ASP A 1 84 ? 4.926 5.702 1.725 1.00 73.56 84 ASP A C 1
ATOM 670 O O . ASP A 1 84 ? 3.967 6.416 1.439 1.00 73.56 84 ASP A O 1
ATOM 674 N N . ASP A 1 85 ? 5.080 4.484 1.197 1.00 77.25 85 ASP A N 1
ATOM 675 C CA . ASP A 1 85 ? 4.098 3.803 0.336 1.00 77.25 85 ASP A CA 1
ATOM 676 C C . ASP A 1 85 ? 3.774 4.528 -0.969 1.00 77.25 85 ASP A C 1
ATOM 678 O O . ASP A 1 85 ? 2.727 4.336 -1.597 1.00 77.25 85 ASP A O 1
ATOM 682 N N . THR A 1 86 ? 4.743 5.321 -1.415 1.00 89.56 86 THR A N 1
ATOM 683 C CA . THR A 1 86 ? 4.724 5.994 -2.704 1.00 89.56 86 THR A CA 1
ATOM 684 C C . THR A 1 86 ? 5.551 5.244 -3.739 1.00 89.56 86 THR A C 1
ATOM 686 O O . THR A 1 86 ? 6.426 4.429 -3.431 1.00 89.56 86 THR A O 1
ATOM 689 N N . TRP A 1 87 ? 5.261 5.514 -5.006 1.00 94.00 87 TRP A N 1
ATOM 690 C CA . TRP A 1 87 ? 5.883 4.846 -6.140 1.00 94.00 87 TRP A CA 1
ATOM 691 C C . TRP A 1 87 ? 6.439 5.867 -7.121 1.00 94.00 87 TRP A C 1
ATOM 693 O O . TRP A 1 87 ? 5.727 6.755 -7.571 1.00 94.00 87 TRP A O 1
ATOM 703 N N . LEU A 1 88 ? 7.707 5.736 -7.491 1.00 95.50 88 LEU A N 1
ATOM 704 C CA . LEU A 1 88 ? 8.327 6.566 -8.513 1.00 95.50 88 LEU A CA 1
ATOM 705 C C . LEU A 1 88 ? 8.139 5.912 -9.878 1.00 95.50 88 LEU A C 1
ATOM 707 O O . LEU A 1 88 ? 8.667 4.829 -10.129 1.00 95.50 88 LEU A O 1
ATOM 711 N N . LEU A 1 89 ? 7.428 6.596 -10.766 1.00 95.88 89 LEU A N 1
ATOM 712 C CA . LEU A 1 89 ? 7.286 6.241 -12.170 1.00 95.88 89 LEU A CA 1
ATOM 713 C C . LEU A 1 89 ? 8.302 7.009 -13.010 1.00 95.88 89 LEU A C 1
ATOM 715 O O . LEU A 1 89 ? 8.424 8.224 -12.876 1.00 95.88 89 LEU A O 1
ATOM 719 N N . VAL A 1 90 ? 8.958 6.304 -13.926 1.00 94.94 90 VAL A N 1
ATOM 720 C CA . VAL A 1 90 ? 9.774 6.851 -15.009 1.00 94.94 90 VAL A CA 1
ATOM 721 C C . VAL A 1 90 ? 9.240 6.298 -16.332 1.00 94.94 90 VAL A C 1
ATOM 723 O O . VAL A 1 90 ? 9.516 5.161 -16.721 1.00 94.94 90 VAL A O 1
ATOM 726 N N . GLU A 1 91 ? 8.471 7.128 -17.029 1.00 91.06 91 GLU A N 1
ATOM 727 C CA . GLU A 1 91 ? 7.724 6.778 -18.239 1.00 91.06 91 GLU A CA 1
ATOM 728 C C . GLU A 1 91 ? 8.238 7.610 -19.430 1.00 91.06 91 GLU A C 1
ATOM 730 O O . GLU A 1 91 ? 7.924 8.801 -19.554 1.00 91.06 91 GLU A O 1
ATOM 735 N N . PRO A 1 92 ? 9.057 7.026 -20.318 1.00 84.12 92 PRO A N 1
ATOM 736 C CA . PRO A 1 92 ? 9.519 7.701 -21.526 1.00 84.12 92 PRO A CA 1
ATOM 737 C C . PRO A 1 92 ? 8.438 7.694 -22.619 1.00 84.12 92 PRO A C 1
ATOM 739 O O . PRO A 1 92 ? 8.389 6.795 -23.458 1.00 84.12 92 PRO A O 1
ATOM 742 N N . TRP A 1 93 ? 7.589 8.718 -22.660 1.00 73.31 93 TRP A N 1
ATOM 743 C CA . TRP A 1 93 ? 6.501 8.829 -23.630 1.00 73.31 93 TRP A CA 1
ATOM 744 C C . TRP A 1 93 ? 6.857 9.740 -24.808 1.00 73.31 93 TRP A C 1
ATOM 746 O O . TRP A 1 93 ? 6.890 10.964 -24.679 1.00 73.31 93 TRP A O 1
ATOM 756 N N . TRP A 1 94 ? 7.051 9.149 -25.990 1.00 64.81 94 TRP A N 1
ATOM 757 C CA . TRP A 1 94 ? 7.368 9.869 -27.232 1.00 64.81 94 TRP A CA 1
ATOM 758 C C . TRP A 1 94 ? 8.562 10.827 -27.073 1.00 64.81 94 TRP A C 1
ATOM 760 O O . TRP A 1 94 ? 9.705 10.379 -27.074 1.00 64.81 94 TRP A O 1
ATOM 770 N N . THR A 1 95 ? 8.301 12.131 -26.949 1.00 65.31 95 THR A N 1
ATOM 771 C CA . THR A 1 95 ? 9.295 13.207 -26.821 1.00 65.31 95 THR A CA 1
ATOM 772 C C . THR A 1 95 ? 9.495 13.682 -25.381 1.00 65.31 95 THR A C 1
ATOM 774 O O . THR A 1 95 ? 10.293 14.588 -25.148 1.00 65.31 95 THR A O 1
ATOM 777 N N . ARG A 1 96 ? 8.786 13.099 -24.406 1.00 74.56 96 ARG A N 1
ATOM 778 C CA . ARG A 1 96 ? 8.818 13.517 -23.004 1.00 74.56 96 ARG A CA 1
ATOM 779 C C . ARG A 1 96 ? 9.226 12.361 -22.100 1.00 74.56 96 ARG A C 1
ATOM 781 O O . ARG A 1 96 ? 8.707 11.257 -22.208 1.00 74.56 96 ARG A O 1
ATOM 788 N N . LEU A 1 97 ? 10.125 12.641 -21.163 1.00 83.56 97 LEU A N 1
ATOM 789 C CA . LEU A 1 97 ? 10.377 11.765 -20.026 1.00 83.56 97 LEU A CA 1
ATOM 790 C C . LEU A 1 97 ? 9.498 12.234 -18.868 1.00 83.56 97 LEU A C 1
ATOM 792 O O . LEU A 1 97 ? 9.675 13.346 -18.372 1.00 83.56 97 LEU A O 1
ATOM 796 N N . MET A 1 98 ? 8.519 11.422 -18.482 1.00 86.69 98 MET A N 1
ATOM 797 C CA . MET A 1 98 ? 7.648 11.715 -17.353 1.00 86.69 98 MET A CA 1
ATOM 798 C C . MET A 1 98 ? 8.197 11.032 -16.103 1.00 86.69 98 MET A C 1
ATOM 800 O O . MET A 1 98 ? 8.438 9.827 -16.111 1.00 86.69 98 MET A O 1
ATOM 804 N N . VAL A 1 99 ? 8.397 11.816 -15.045 1.00 92.44 99 VAL A N 1
ATOM 805 C CA . VAL A 1 99 ? 8.824 11.334 -13.730 1.00 92.44 99 VAL A CA 1
ATOM 806 C C . VAL A 1 99 ? 7.796 11.804 -12.712 1.00 92.44 99 VAL A C 1
ATOM 808 O O . VAL A 1 99 ? 7.636 13.008 -12.540 1.00 92.44 99 VAL A O 1
ATOM 811 N N . ASN A 1 100 ? 7.078 10.872 -12.088 1.00 93.06 100 ASN A N 1
ATOM 812 C CA . ASN A 1 100 ? 5.995 11.176 -11.148 1.00 93.06 100 ASN A CA 1
ATOM 813 C C . ASN A 1 100 ? 6.094 10.302 -9.902 1.00 93.06 100 ASN A C 1
ATOM 815 O O . ASN A 1 100 ? 6.504 9.146 -9.987 1.00 93.06 100 ASN A O 1
ATOM 819 N N . VAL A 1 101 ? 5.658 10.844 -8.768 1.00 93.88 101 VAL A N 1
ATOM 820 C CA . VAL A 1 101 ? 5.410 10.079 -7.544 1.00 93.88 101 VAL A CA 1
ATOM 821 C C . VAL A 1 101 ? 3.921 9.751 -7.498 1.00 93.88 101 VAL A C 1
ATOM 823 O O . VAL A 1 101 ? 3.093 10.646 -7.634 1.00 93.88 101 VAL A O 1
ATOM 826 N N . LEU A 1 102 ? 3.600 8.471 -7.363 1.00 93.75 102 LEU A N 1
ATOM 827 C CA . LEU A 1 102 ? 2.259 7.907 -7.436 1.00 93.75 102 LEU A CA 1
ATOM 828 C C . LEU A 1 102 ? 1.859 7.312 -6.087 1.00 93.75 102 LEU A C 1
ATOM 830 O O . LEU A 1 102 ? 2.706 6.766 -5.370 1.00 93.75 102 LEU A O 1
ATOM 834 N N . SER A 1 103 ? 0.565 7.343 -5.780 1.00 91.94 103 SER A N 1
ATOM 835 C CA . SER A 1 103 ? 0.002 6.477 -4.743 1.00 91.94 103 SER A CA 1
ATOM 836 C C . SER A 1 103 ? 0.019 5.010 -5.193 1.00 91.94 103 SER A C 1
ATOM 838 O O . SER A 1 103 ? 0.172 4.695 -6.378 1.00 91.94 103 SER A O 1
ATOM 840 N N . PHE A 1 104 ? -0.176 4.076 -4.259 1.00 92.12 104 PHE A N 1
ATOM 841 C CA . PHE A 1 104 ? -0.227 2.656 -4.608 1.00 92.12 104 PHE A CA 1
ATOM 842 C C . PHE A 1 104 ? -1.368 2.309 -5.586 1.00 92.12 104 PHE A C 1
ATOM 844 O O . PHE A 1 104 ? -1.152 1.539 -6.521 1.00 92.12 104 PHE A O 1
ATOM 851 N N . ASP A 1 105 ? -2.562 2.897 -5.441 1.00 90.69 105 ASP A N 1
ATOM 852 C CA . ASP A 1 105 ? -3.682 2.641 -6.360 1.00 90.69 105 ASP A CA 1
ATOM 853 C C . ASP A 1 105 ? -3.441 3.205 -7.773 1.00 90.69 105 ASP A C 1
ATOM 855 O O . ASP A 1 105 ? -3.919 2.646 -8.763 1.00 90.69 105 ASP A O 1
ATOM 859 N N . GLU A 1 106 ? -2.652 4.273 -7.897 1.00 93.12 106 GLU A N 1
ATOM 860 C CA . GLU A 1 106 ? -2.192 4.793 -9.183 1.00 93.12 106 GLU A CA 1
ATOM 861 C C . GLU A 1 106 ? -1.111 3.902 -9.799 1.00 93.12 106 GLU A C 1
ATOM 863 O O . GLU A 1 106 ? -1.223 3.519 -10.966 1.00 93.12 106 GLU A O 1
ATOM 868 N N . ALA A 1 107 ? -0.106 3.511 -9.013 1.00 94.44 107 ALA A N 1
ATOM 869 C CA . ALA A 1 107 ? 0.953 2.598 -9.437 1.00 94.44 107 ALA A CA 1
ATOM 870 C C . ALA A 1 107 ? 0.392 1.247 -9.904 1.00 94.44 107 ALA A C 1
ATOM 872 O O . ALA A 1 107 ? 0.851 0.688 -10.902 1.00 94.44 107 ALA A O 1
ATOM 873 N N . LEU A 1 108 ? -0.659 0.750 -9.250 1.00 93.00 108 LEU A N 1
ATOM 874 C CA . LEU A 1 108 ? -1.329 -0.496 -9.610 1.00 93.00 108 LEU A CA 1
ATOM 875 C C . LEU A 1 108 ? -1.910 -0.472 -11.030 1.00 93.00 108 LEU A C 1
ATOM 877 O O . LEU A 1 108 ? -1.888 -1.494 -11.717 1.00 93.00 108 LEU A O 1
ATOM 881 N N . LYS A 1 109 ? -2.354 0.690 -11.526 1.00 92.06 109 LYS A N 1
ATOM 882 C CA . LYS A 1 109 ? -2.803 0.844 -12.923 1.00 92.06 109 LYS A CA 1
ATOM 883 C C . LYS A 1 109 ? -1.655 0.574 -13.901 1.00 92.06 109 LYS A C 1
ATOM 885 O O . LYS A 1 109 ? -1.851 -0.131 -14.891 1.00 92.06 109 LYS A O 1
ATOM 890 N N . PHE A 1 110 ? -0.455 1.070 -13.594 1.00 94.44 110 PHE A N 1
ATOM 891 C CA . PHE A 1 110 ? 0.753 0.813 -14.384 1.00 94.44 110 PHE A CA 1
ATOM 892 C C . PHE A 1 110 ? 1.207 -0.639 -14.260 1.00 94.44 110 PHE A C 1
ATOM 894 O O . PHE A 1 110 ? 1.458 -1.286 -15.273 1.00 94.44 110 PHE A O 1
ATOM 901 N N . LEU A 1 111 ? 1.238 -1.198 -13.050 1.00 94.50 111 LEU A N 1
ATOM 902 C CA . LEU A 1 111 ? 1.615 -2.597 -12.837 1.00 94.50 111 LEU A CA 1
ATOM 903 C C . LEU A 1 111 ? 0.680 -3.560 -13.584 1.00 94.50 111 LEU A C 1
ATOM 905 O O . LEU A 1 111 ? 1.146 -4.510 -14.208 1.00 94.50 111 LEU A O 1
ATOM 909 N N . ARG A 1 112 ? -0.629 -3.281 -13.621 1.00 92.31 112 ARG A N 1
ATOM 910 C CA . ARG A 1 112 ? -1.596 -4.040 -14.433 1.00 92.31 112 ARG A CA 1
ATOM 911 C C . ARG A 1 112 ? -1.287 -3.988 -15.923 1.00 92.31 112 ARG A C 1
ATOM 913 O O . ARG A 1 112 ? -1.449 -4.992 -16.611 1.00 92.31 112 ARG A O 1
ATOM 920 N N . TRP A 1 113 ? -0.858 -2.834 -16.425 1.00 93.69 113 TRP A N 1
ATOM 921 C CA . TRP A 1 113 ? -0.407 -2.720 -17.808 1.00 93.69 113 TRP A CA 1
ATOM 922 C C . TRP A 1 113 ? 0.887 -3.513 -18.034 1.00 93.69 113 TRP A C 1
ATOM 924 O O . TRP A 1 113 ? 0.978 -4.248 -19.017 1.00 93.69 113 TRP A O 1
ATOM 934 N N . GLY A 1 114 ? 1.819 -3.458 -17.076 1.00 93.25 114 GLY A N 1
ATOM 935 C CA . GLY A 1 114 ? 3.009 -4.309 -16.985 1.00 93.25 114 GLY A CA 1
ATOM 936 C C . GLY A 1 114 ? 2.696 -5.796 -17.153 1.00 93.25 114 GLY A C 1
ATOM 937 O O . GLY A 1 114 ? 3.293 -6.470 -17.989 1.00 93.25 114 GLY A O 1
ATOM 938 N N . ALA A 1 115 ? 1.701 -6.289 -16.414 1.00 92.44 115 ALA A N 1
ATOM 939 C CA . ALA A 1 115 ? 1.278 -7.689 -16.434 1.00 92.44 115 ALA A CA 1
ATOM 940 C C . ALA A 1 115 ? 0.613 -8.135 -17.749 1.00 92.44 115 ALA A C 1
ATOM 942 O O . ALA A 1 115 ? 0.479 -9.331 -17.984 1.00 92.44 115 ALA A O 1
ATOM 943 N N . ALA A 1 116 ? 0.208 -7.207 -18.626 1.00 91.81 116 ALA A N 1
ATOM 944 C CA . ALA A 1 116 ? -0.250 -7.554 -19.974 1.00 91.81 116 ALA A CA 1
ATOM 945 C C . ALA A 1 116 ? 0.911 -7.921 -20.923 1.00 91.81 116 ALA A C 1
ATOM 947 O O . ALA A 1 116 ? 0.676 -8.461 -22.007 1.00 91.81 116 ALA A O 1
ATOM 948 N N . GLY A 1 117 ? 2.151 -7.605 -20.540 1.00 93.44 117 GLY A N 1
ATOM 949 C CA . GLY A 1 117 ? 3.365 -8.101 -21.174 1.00 93.44 117 GLY A CA 1
ATOM 950 C C . GLY A 1 117 ? 4.225 -8.838 -20.153 1.00 93.44 117 GLY A C 1
ATOM 951 O O . GLY A 1 117 ? 3.919 -9.977 -19.821 1.00 93.44 117 GLY A O 1
ATOM 952 N N . HIS A 1 118 ? 5.301 -8.209 -19.678 1.00 96.62 118 HIS A N 1
ATOM 953 C CA . HIS A 1 118 ? 6.173 -8.786 -18.651 1.00 96.62 118 HIS A CA 1
ATOM 954 C C . HIS A 1 118 ? 6.727 -7.723 -17.705 1.00 96.62 118 HIS A C 1
ATOM 956 O O . HIS A 1 118 ? 7.109 -6.634 -18.136 1.00 96.62 118 HIS A O 1
ATOM 962 N N . ILE A 1 119 ? 6.873 -8.088 -16.432 1.00 97.56 119 ILE A N 1
ATOM 963 C CA . ILE A 1 119 ? 7.515 -7.264 -15.408 1.00 97.56 119 ILE A CA 1
ATOM 964 C C . ILE A 1 119 ? 8.792 -7.967 -14.951 1.00 97.56 119 ILE A C 1
ATOM 966 O O . ILE A 1 119 ? 8.767 -9.148 -14.601 1.00 97.56 119 ILE A O 1
ATOM 970 N N . LEU A 1 120 ? 9.909 -7.242 -14.960 1.00 97.44 120 LEU A N 1
ATOM 971 C CA . LEU A 1 120 ? 11.192 -7.712 -14.443 1.00 97.44 120 LEU A CA 1
ATOM 972 C C . LEU A 1 120 ? 11.639 -6.824 -13.280 1.00 97.44 120 LEU A C 1
ATOM 974 O O . LEU A 1 120 ? 11.705 -5.609 -13.436 1.00 97.44 120 LEU A O 1
ATOM 978 N N . GLU A 1 121 ? 11.980 -7.417 -12.142 1.00 96.50 121 GLU A N 1
ATOM 979 C CA . GLU A 1 121 ? 12.671 -6.737 -11.047 1.00 96.50 121 GLU A CA 1
ATOM 980 C C . GLU A 1 121 ? 14.178 -6.736 -11.332 1.00 96.50 121 GLU A C 1
ATOM 982 O O . GLU A 1 121 ? 14.799 -7.789 -11.514 1.00 96.50 121 GLU A O 1
ATOM 987 N N . VAL A 1 122 ? 14.754 -5.537 -11.415 1.00 95.12 122 VAL A N 1
ATOM 988 C CA . VAL A 1 122 ? 16.136 -5.300 -11.829 1.00 95.12 122 VAL A CA 1
ATOM 989 C C . VAL A 1 122 ? 16.803 -4.337 -10.855 1.00 95.12 122 VAL A C 1
ATOM 991 O O . VAL A 1 122 ? 16.343 -3.210 -10.679 1.00 95.12 122 VAL A O 1
ATOM 994 N N . ALA A 1 123 ? 17.929 -4.749 -10.277 1.00 91.94 123 ALA A N 1
ATOM 995 C CA . ALA A 1 123 ? 18.801 -3.843 -9.542 1.00 91.94 123 ALA A CA 1
ATOM 996 C C . ALA A 1 123 ? 19.623 -2.983 -10.520 1.00 91.94 123 ALA A C 1
ATOM 998 O O . ALA A 1 123 ? 20.220 -3.499 -11.480 1.00 91.94 123 ALA A O 1
ATOM 999 N N . GLU A 1 124 ? 19.650 -1.669 -10.300 1.00 90.31 124 GLU A N 1
ATOM 1000 C CA . GLU A 1 124 ? 20.475 -0.755 -11.099 1.00 90.31 124 GLU A CA 1
ATOM 1001 C C . GLU A 1 124 ? 21.969 -0.942 -10.800 1.00 90.31 124 GLU A C 1
ATOM 1003 O O . GLU A 1 124 ? 22.344 -1.526 -9.792 1.00 90.31 124 GLU A O 1
ATOM 1008 N N . SER A 1 125 ? 22.864 -0.508 -11.683 1.00 83.69 125 SER A N 1
ATOM 1009 C CA . SER A 1 125 ? 24.310 -0.563 -11.421 1.00 83.69 125 SER A CA 1
ATOM 1010 C C . SER A 1 125 ? 24.823 0.805 -10.976 1.00 83.69 125 SER A C 1
ATOM 1012 O O . SER A 1 125 ? 24.703 1.759 -11.742 1.00 83.69 125 SER A O 1
ATOM 1014 N N . ILE A 1 126 ? 25.432 0.885 -9.785 1.00 77.88 126 ILE A N 1
ATOM 1015 C CA . ILE A 1 126 ? 26.092 2.091 -9.260 1.00 77.88 126 ILE A CA 1
ATOM 1016 C C . ILE A 1 126 ? 27.558 1.760 -8.910 1.00 77.88 126 ILE A C 1
ATOM 1018 O O . ILE A 1 126 ? 27.782 0.876 -8.084 1.00 77.88 126 ILE A O 1
ATOM 1022 N N . PRO A 1 127 ? 28.558 2.434 -9.514 1.00 73.31 127 PRO A N 1
ATOM 1023 C CA . PRO A 1 127 ? 28.442 3.273 -10.704 1.00 73.31 127 PRO A CA 1
ATOM 1024 C C . PRO A 1 127 ? 28.127 2.422 -11.947 1.00 73.31 127 PRO A C 1
ATOM 1026 O O . PRO A 1 127 ? 28.696 1.351 -12.177 1.00 73.31 127 PRO A O 1
ATOM 1029 N N . GLY A 1 128 ? 27.202 2.899 -12.774 1.00 75.25 128 GLY A N 1
ATOM 1030 C CA . GLY A 1 128 ? 26.801 2.222 -14.005 1.00 75.25 128 GLY A CA 1
ATOM 1031 C C . GLY A 1 128 ? 27.777 2.446 -15.161 1.00 75.25 128 GLY A C 1
ATOM 1032 O O . GLY A 1 128 ? 28.630 3.329 -15.135 1.00 75.25 128 GLY A O 1
ATOM 1033 N N . ARG A 1 129 ? 27.617 1.672 -16.240 1.00 77.00 129 ARG A N 1
ATOM 1034 C CA . ARG A 1 129 ? 28.315 1.875 -17.530 1.00 77.00 129 ARG A CA 1
ATOM 1035 C C . ARG A 1 129 ? 27.340 2.213 -18.664 1.00 77.00 129 ARG A C 1
ATOM 1037 O O . ARG A 1 129 ? 27.597 1.892 -19.826 1.00 77.00 129 ARG A O 1
ATOM 1044 N N . GLY A 1 130 ? 26.197 2.808 -18.323 1.00 71.31 130 GLY A N 1
ATOM 1045 C CA . GLY A 1 130 ? 25.188 3.238 -19.287 1.00 71.31 130 GLY A CA 1
ATOM 1046 C C . GLY A 1 130 ? 25.735 4.318 -20.220 1.00 71.31 130 GLY A C 1
ATOM 1047 O O . GLY A 1 130 ? 26.471 5.205 -19.797 1.00 71.31 130 GLY A O 1
ATOM 1048 N N . SER A 1 131 ? 25.379 4.259 -21.503 1.00 64.94 131 SER A N 1
ATOM 1049 C CA . SER A 1 131 ? 25.771 5.275 -22.485 1.00 64.94 131 SER A CA 1
ATOM 1050 C C . SER A 1 131 ? 24.559 5.788 -23.249 1.00 64.94 131 SER A C 1
ATOM 1052 O O . SER A 1 131 ? 23.807 4.986 -23.801 1.00 64.94 131 SER A O 1
ATOM 1054 N N . GLN A 1 132 ? 24.422 7.109 -23.372 1.00 58.69 132 GLN A N 1
ATOM 1055 C CA . GLN A 1 132 ? 23.503 7.724 -24.330 1.00 58.69 132 GLN A CA 1
ATOM 1056 C C . GLN A 1 132 ? 24.249 7.979 -25.644 1.00 58.69 132 GLN A C 1
ATOM 1058 O O . GLN A 1 132 ? 24.772 9.068 -25.878 1.00 58.69 132 GLN A O 1
ATOM 1063 N N . ALA A 1 133 ? 24.375 6.964 -26.503 1.00 54.19 133 ALA A N 1
ATOM 1064 C CA . ALA A 1 133 ? 24.906 7.195 -27.845 1.00 54.19 133 ALA A CA 1
ATOM 1065 C C . ALA A 1 133 ? 23.915 8.094 -28.616 1.00 54.19 133 ALA A C 1
ATOM 1067 O O . ALA A 1 133 ? 22.799 7.683 -28.933 1.00 54.19 133 ALA A O 1
ATOM 1068 N N . ARG A 1 134 ? 24.318 9.355 -28.833 1.00 45.78 134 ARG A N 1
ATOM 1069 C CA . ARG A 1 134 ? 23.502 10.459 -29.364 1.00 45.78 134 ARG A CA 1
ATOM 1070 C C . ARG A 1 134 ? 22.889 10.135 -30.731 1.00 45.78 134 ARG A C 1
ATOM 1072 O O . ARG A 1 134 ? 23.607 9.817 -31.674 1.00 45.78 134 ARG A O 1
ATOM 1079 N N . GLY A 1 135 ? 21.570 10.307 -30.829 1.00 50.56 135 GLY A N 1
ATOM 1080 C CA . GLY A 1 135 ? 20.841 10.424 -32.095 1.00 50.56 135 GLY A CA 1
ATOM 1081 C C . GLY A 1 135 ? 19.375 10.002 -32.013 1.00 50.56 135 GLY A C 1
ATOM 1082 O O . GLY A 1 135 ? 18.531 10.658 -32.607 1.00 50.56 135 GLY A O 1
ATOM 1083 N N . TRP A 1 136 ? 19.066 8.924 -31.286 1.00 57.19 136 TRP A N 1
ATOM 1084 C CA . TRP A 1 136 ? 17.728 8.318 -31.254 1.00 57.19 136 TRP A CA 1
ATOM 1085 C C . TRP A 1 136 ? 17.436 7.783 -29.841 1.00 57.19 136 TRP A C 1
ATOM 1087 O O . TRP A 1 136 ? 17.710 6.624 -29.534 1.00 57.19 136 TRP A O 1
ATOM 1097 N N . SER A 1 137 ? 16.935 8.649 -28.953 1.00 69.00 137 SER A N 1
ATOM 1098 C CA . SER A 1 137 ? 16.576 8.282 -27.576 1.00 69.00 137 SER A CA 1
ATOM 1099 C C . SER A 1 137 ? 15.163 7.704 -27.551 1.00 69.00 137 SER A C 1
ATOM 1101 O O . SER A 1 137 ? 14.185 8.439 -27.657 1.00 69.00 137 SER A O 1
ATOM 1103 N N . ASN A 1 138 ? 15.051 6.378 -27.479 1.00 82.25 138 ASN A N 1
ATOM 1104 C CA . ASN A 1 138 ? 13.769 5.694 -27.328 1.00 82.25 138 ASN A CA 1
ATOM 1105 C C . ASN A 1 138 ? 13.640 5.063 -25.935 1.00 82.25 138 ASN A C 1
ATOM 1107 O O . ASN A 1 138 ? 14.606 4.998 -25.174 1.00 82.25 138 ASN A O 1
ATOM 1111 N N . CYS A 1 139 ? 12.442 4.578 -25.608 1.00 83.38 139 CYS A N 1
ATOM 1112 C CA . CYS A 1 139 ? 12.128 4.009 -24.297 1.00 83.38 139 CYS A CA 1
ATOM 1113 C C . CYS A 1 139 ? 13.106 2.909 -23.837 1.00 83.38 139 CYS A C 1
ATOM 1115 O O . CYS A 1 139 ? 13.499 2.894 -22.673 1.00 83.38 139 CYS A O 1
ATOM 1117 N N . ALA A 1 140 ? 13.576 2.040 -24.739 1.00 83.12 140 ALA A N 1
ATOM 1118 C CA . ALA A 1 140 ? 14.531 0.986 -24.396 1.00 83.12 140 ALA A CA 1
ATOM 1119 C C . ALA A 1 140 ? 15.928 1.539 -24.065 1.00 83.12 140 ALA A C 1
ATOM 1121 O O . ALA A 1 140 ? 16.574 1.070 -23.128 1.00 83.12 140 ALA A O 1
ATOM 1122 N N . VAL A 1 141 ? 16.387 2.556 -24.801 1.00 85.75 141 VAL A N 1
ATOM 1123 C CA . VAL A 1 141 ? 17.668 3.228 -24.526 1.00 85.75 141 VAL A CA 1
ATOM 1124 C C . VAL A 1 141 ? 17.609 3.965 -23.186 1.00 85.75 141 VAL A C 1
ATOM 1126 O O . VAL A 1 141 ? 18.531 3.838 -22.383 1.00 85.75 141 VAL A O 1
ATOM 1129 N N . LEU A 1 142 ? 16.509 4.673 -22.913 1.00 86.31 142 LEU A N 1
ATOM 1130 C CA . LEU A 1 142 ? 16.307 5.399 -21.656 1.00 86.31 142 LEU A CA 1
ATOM 1131 C C . LEU A 1 142 ? 16.235 4.457 -20.449 1.00 86.31 142 LEU A C 1
ATOM 1133 O O . LEU A 1 142 ? 16.902 4.712 -19.452 1.00 86.31 142 LEU A O 1
ATOM 1137 N N . ALA A 1 143 ? 15.511 3.340 -20.554 1.00 85.31 143 ALA A N 1
ATOM 1138 C CA . ALA A 1 143 ? 15.457 2.335 -19.493 1.00 85.31 143 ALA A CA 1
ATOM 1139 C C . ALA A 1 143 ? 16.828 1.675 -19.247 1.00 85.31 143 ALA A C 1
ATOM 1141 O O . ALA A 1 143 ? 17.240 1.512 -18.102 1.00 85.31 143 ALA A O 1
ATOM 1142 N N . SER A 1 144 ? 17.583 1.340 -20.302 1.00 84.69 144 SER A N 1
ATOM 1143 C CA . SER A 1 144 ? 18.946 0.806 -20.142 1.00 84.69 144 SER A CA 1
ATOM 1144 C C . SER A 1 144 ? 19.885 1.817 -19.481 1.00 84.69 144 SER A C 1
ATOM 1146 O O . SER A 1 144 ? 20.732 1.429 -18.676 1.00 84.69 144 SER A O 1
ATOM 1148 N N . PHE A 1 145 ? 19.744 3.102 -19.823 1.00 85.94 145 PHE A N 1
ATOM 1149 C CA . PHE A 1 145 ? 20.525 4.181 -19.228 1.00 85.94 145 PHE A CA 1
ATOM 1150 C C . PHE A 1 145 ? 20.185 4.378 -17.749 1.00 85.94 145 PHE A C 1
ATOM 1152 O O . PHE A 1 145 ? 21.107 4.416 -16.940 1.00 85.94 145 PHE A O 1
ATOM 1159 N N . LEU A 1 146 ? 18.892 4.414 -17.402 1.00 86.44 146 LEU A N 1
ATOM 1160 C CA . LEU A 1 146 ? 18.405 4.469 -16.019 1.00 86.44 146 LEU A CA 1
ATOM 1161 C C . LEU A 1 146 ? 19.030 3.356 -15.167 1.00 86.44 146 LEU A C 1
ATOM 1163 O O . LEU A 1 146 ? 19.526 3.611 -14.083 1.00 86.44 146 LEU A O 1
ATOM 1167 N N . LEU A 1 147 ? 19.076 2.132 -15.696 1.00 86.44 147 LEU A N 1
ATOM 1168 C CA . LEU A 1 147 ? 19.631 0.970 -14.998 1.00 86.44 147 LEU A CA 1
ATOM 1169 C C . LEU A 1 147 ? 21.170 0.929 -14.961 1.00 86.44 147 LEU A C 1
ATOM 1171 O O . LEU A 1 147 ? 21.743 -0.023 -14.426 1.00 86.44 147 LEU A O 1
ATOM 1175 N N . GLY A 1 148 ? 21.857 1.884 -15.597 1.00 83.31 148 GLY A N 1
ATOM 1176 C CA . GLY A 1 148 ? 23.315 1.890 -15.709 1.00 83.31 148 GLY A CA 1
ATOM 1177 C C . GLY A 1 148 ? 23.882 0.755 -16.573 1.00 83.31 148 GLY A C 1
ATOM 1178 O O . GLY A 1 148 ? 25.069 0.434 -16.471 1.00 83.31 148 GLY A O 1
ATOM 1179 N N . ARG A 1 149 ? 23.066 0.126 -17.430 1.00 84.81 149 ARG A N 1
ATOM 1180 C CA . ARG A 1 149 ? 23.467 -1.031 -18.247 1.00 84.81 149 ARG A CA 1
ATOM 1181 C C . ARG A 1 149 ? 24.054 -0.580 -19.583 1.00 84.81 149 ARG A C 1
ATOM 1183 O O . ARG A 1 149 ? 23.508 0.286 -20.263 1.00 84.81 149 ARG A O 1
ATOM 1190 N N . SER A 1 150 ? 25.137 -1.227 -20.009 1.00 82.56 150 SER A N 1
ATOM 1191 C CA . SER A 1 150 ? 25.843 -0.949 -21.272 1.00 82.56 150 SER A CA 1
ATOM 1192 C C . SER A 1 150 ? 25.242 -1.671 -22.490 1.00 82.56 150 SER A C 1
ATOM 1194 O O . SER A 1 150 ? 25.932 -1.926 -23.481 1.00 82.56 150 SER A O 1
ATOM 1196 N N . TYR A 1 151 ? 23.965 -2.062 -22.425 1.00 83.81 151 TYR A N 1
ATOM 1197 C CA . TYR A 1 151 ? 23.339 -2.849 -23.481 1.00 83.81 151 TYR A CA 1
ATOM 1198 C C . TYR A 1 151 ? 23.153 -2.037 -24.764 1.00 83.81 151 TYR A C 1
ATOM 1200 O O . TYR A 1 151 ? 22.626 -0.929 -24.767 1.00 83.81 151 TYR A O 1
ATOM 1208 N N . TRP A 1 152 ? 23.518 -2.646 -25.891 1.00 81.00 152 TRP A N 1
ATOM 1209 C CA . TRP A 1 152 ? 23.215 -2.117 -27.218 1.00 81.00 152 TRP A CA 1
ATOM 1210 C C . TRP A 1 152 ? 21.862 -2.669 -27.687 1.00 81.00 152 TRP A C 1
ATOM 1212 O O . TRP A 1 152 ? 21.800 -3.671 -28.406 1.00 81.00 152 TRP A O 1
ATOM 1222 N N . THR A 1 153 ? 20.764 -2.062 -27.235 1.00 80.44 153 THR A N 1
ATOM 1223 C CA . THR A 1 153 ? 19.392 -2.487 -27.569 1.00 80.44 153 THR A CA 1
ATOM 1224 C C . THR A 1 153 ? 18.532 -1.316 -28.013 1.00 80.44 153 THR A C 1
ATOM 1226 O O . THR A 1 153 ? 18.459 -0.307 -27.324 1.00 80.44 153 THR A O 1
ATOM 1229 N N . TRP A 1 154 ? 17.834 -1.487 -29.137 1.00 81.31 154 TRP A N 1
ATOM 1230 C CA . TRP A 1 154 ? 17.022 -0.432 -29.764 1.00 81.31 154 TRP A CA 1
ATOM 1231 C C . TRP A 1 154 ? 15.522 -0.691 -29.686 1.00 81.31 154 TRP A C 1
ATOM 1233 O O . TRP A 1 154 ? 14.735 0.153 -30.097 1.00 81.31 154 TRP A O 1
ATOM 1243 N N . THR A 1 155 ?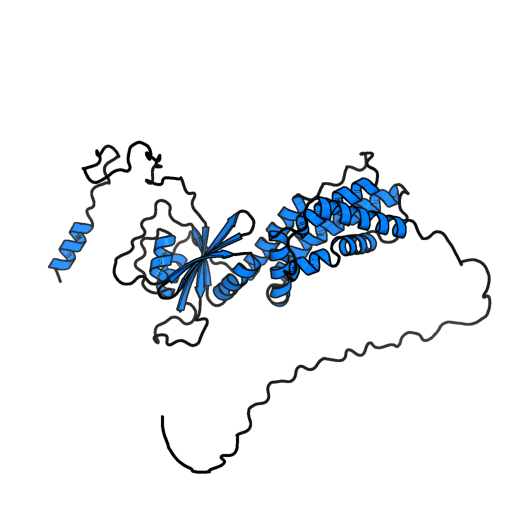 15.114 -1.861 -29.196 1.00 89.19 155 THR A N 1
ATOM 1244 C CA . THR A 1 155 ? 13.705 -2.238 -29.077 1.00 89.19 155 THR A CA 1
ATOM 1245 C C . THR A 1 155 ? 13.413 -2.713 -27.659 1.00 89.19 155 THR A C 1
ATOM 1247 O O . THR A 1 155 ? 14.290 -3.336 -27.046 1.00 89.19 155 THR A O 1
ATOM 1250 N N . PRO A 1 156 ? 12.188 -2.495 -27.145 1.00 90.25 156 PRO A N 1
ATOM 1251 C CA . PRO A 1 156 ? 11.788 -3.021 -25.842 1.00 90.25 156 PRO A CA 1
ATOM 1252 C C . PRO A 1 156 ? 11.993 -4.538 -25.750 1.00 90.25 156 PRO A C 1
ATOM 1254 O O . PRO A 1 156 ? 12.592 -5.024 -24.800 1.00 90.25 156 PRO A O 1
ATOM 1257 N N . HIS A 1 157 ? 11.623 -5.297 -26.788 1.00 94.44 157 HIS A N 1
ATOM 1258 C CA . HIS A 1 157 ? 11.855 -6.745 -26.804 1.00 94.44 157 HIS A CA 1
ATOM 1259 C C . HIS A 1 157 ? 13.352 -7.122 -26.792 1.00 94.44 157 HIS A C 1
ATOM 1261 O O . HIS A 1 157 ? 13.744 -8.118 -26.186 1.00 94.44 157 HIS A O 1
ATOM 1267 N N . GLY A 1 158 ? 14.213 -6.336 -27.446 1.00 92.88 158 GLY A N 1
ATOM 1268 C CA . GLY A 1 158 ? 15.662 -6.526 -27.386 1.00 92.88 158 GLY A CA 1
ATOM 1269 C C . GLY A 1 158 ? 16.214 -6.336 -25.973 1.00 92.88 158 GLY A C 1
ATOM 1270 O O . GLY A 1 158 ? 17.005 -7.164 -25.521 1.00 92.88 158 GLY A O 1
ATOM 1271 N N . LEU A 1 159 ? 15.760 -5.289 -25.277 1.00 93.06 159 LEU A N 1
ATOM 1272 C CA . LEU A 1 159 ? 16.112 -5.027 -23.881 1.00 93.06 159 LEU A CA 1
ATOM 1273 C C . LEU A 1 159 ? 15.593 -6.132 -22.951 1.00 93.06 159 LEU A C 1
ATOM 1275 O O . LEU A 1 159 ? 16.367 -6.655 -22.154 1.00 93.06 159 LEU A O 1
ATOM 1279 N N . TYR A 1 160 ? 14.336 -6.553 -23.115 1.00 95.88 160 TYR A N 1
ATOM 1280 C CA . TYR A 1 160 ? 13.746 -7.663 -22.362 1.00 95.88 160 TYR A CA 1
ATOM 1281 C C . TYR A 1 160 ? 14.607 -8.926 -22.440 1.00 95.88 160 TYR A C 1
ATOM 1283 O O . TYR A 1 160 ? 14.948 -9.498 -21.411 1.00 95.88 160 TYR A O 1
ATOM 1291 N N . ARG A 1 161 ? 15.025 -9.342 -23.645 1.00 95.44 161 ARG A N 1
ATOM 1292 C CA . ARG A 1 161 ? 15.865 -10.543 -23.805 1.00 95.44 161 ARG A CA 1
ATOM 1293 C C . ARG A 1 161 ? 17.213 -10.420 -23.094 1.00 95.44 161 ARG A C 1
ATOM 1295 O O . ARG A 1 161 ? 17.692 -11.410 -22.556 1.00 95.44 161 ARG A O 1
ATOM 1302 N N . ARG A 1 162 ? 17.818 -9.225 -23.091 1.00 94.00 162 ARG A N 1
ATOM 1303 C CA . ARG A 1 162 ? 19.085 -8.970 -22.384 1.00 94.00 162 ARG A CA 1
ATOM 1304 C C . ARG A 1 162 ? 18.906 -9.044 -20.873 1.00 94.00 162 ARG A C 1
ATOM 1306 O O . ARG A 1 162 ? 19.667 -9.755 -20.228 1.00 94.00 162 ARG A O 1
ATOM 1313 N N . LEU A 1 163 ? 17.892 -8.372 -20.337 1.00 94.88 163 LEU A N 1
ATOM 1314 C CA . LEU A 1 163 ? 17.602 -8.394 -18.904 1.00 94.88 163 LEU A CA 1
ATOM 1315 C C . LEU A 1 163 ? 17.204 -9.792 -18.430 1.00 94.88 163 LEU A C 1
ATOM 1317 O O . LEU A 1 163 ? 17.737 -10.265 -17.442 1.00 94.88 163 LEU A O 1
ATOM 1321 N N . LYS A 1 164 ? 16.360 -10.506 -19.179 1.00 94.56 164 LYS A N 1
ATOM 1322 C CA . LYS A 1 164 ? 15.958 -11.881 -18.846 1.00 94.56 164 LYS A CA 1
ATOM 1323 C C . LYS A 1 164 ? 17.128 -12.871 -18.825 1.00 94.56 164 LYS A C 1
ATOM 1325 O O . LYS A 1 164 ? 17.047 -13.887 -18.148 1.00 94.56 164 LYS A O 1
ATOM 1330 N N . SER A 1 165 ? 18.192 -12.609 -19.587 1.00 93.88 165 SER A N 1
ATOM 1331 C CA . SER A 1 165 ? 19.396 -13.451 -19.577 1.00 93.88 165 SER A CA 1
ATOM 1332 C C . SER A 1 165 ? 20.339 -13.179 -18.399 1.00 93.88 165 SER A C 1
ATOM 1334 O O . SER A 1 165 ? 21.285 -13.936 -18.205 1.00 93.88 165 SER A O 1
ATOM 1336 N N . ASP A 1 166 ? 20.114 -12.103 -17.639 1.00 92.56 166 ASP A N 1
ATOM 1337 C CA . ASP A 1 166 ? 20.894 -11.777 -16.446 1.00 92.56 166 ASP A CA 1
ATOM 1338 C C . ASP A 1 166 ? 20.356 -12.588 -15.246 1.00 92.56 166 ASP A C 1
ATOM 1340 O O . ASP A 1 166 ? 19.180 -12.451 -14.907 1.00 92.56 166 ASP A O 1
ATOM 1344 N N . PRO A 1 167 ? 21.177 -13.427 -14.583 1.00 91.62 167 PRO A N 1
ATOM 1345 C CA . PRO A 1 167 ? 20.722 -14.282 -13.483 1.00 91.62 167 PRO A CA 1
ATOM 1346 C C . PRO A 1 167 ? 20.300 -13.502 -12.229 1.00 91.62 167 PRO A C 1
ATOM 1348 O O . PRO A 1 167 ? 19.660 -14.070 -11.348 1.00 91.62 167 PRO A O 1
ATOM 1351 N N . THR A 1 168 ? 20.657 -12.219 -12.125 1.00 92.00 168 THR A N 1
ATOM 1352 C CA . THR A 1 168 ? 20.251 -11.354 -11.006 1.00 92.00 168 THR A CA 1
ATOM 1353 C C . THR A 1 168 ? 18.847 -10.773 -11.179 1.00 92.00 168 THR A C 1
ATOM 1355 O O . THR A 1 168 ? 18.276 -10.252 -10.222 1.00 92.00 168 THR A O 1
ATOM 1358 N N . VAL A 1 169 ? 18.281 -10.864 -12.386 1.00 95.19 169 VAL A N 1
ATOM 1359 C CA . VAL A 1 169 ? 16.971 -10.308 -12.732 1.00 95.19 169 VAL A CA 1
ATOM 1360 C C . VAL A 1 169 ? 15.872 -11.322 -12.437 1.00 95.19 169 VAL A C 1
ATOM 1362 O O . VAL A 1 169 ? 15.945 -12.478 -12.852 1.00 95.19 169 VAL A O 1
ATOM 1365 N N . LYS A 1 170 ? 14.814 -10.876 -11.755 1.00 95.81 170 LYS A N 1
ATOM 1366 C CA . LYS A 1 170 ? 13.671 -11.726 -11.391 1.00 95.81 170 LYS A CA 1
ATOM 1367 C C . LYS A 1 170 ? 12.451 -11.369 -12.227 1.00 95.81 170 LYS A C 1
ATOM 1369 O O . LYS A 1 170 ? 12.122 -10.196 -12.380 1.00 95.81 170 LYS A O 1
ATOM 1374 N N . ALA A 1 171 ? 11.760 -12.374 -12.754 1.00 96.06 171 ALA A N 1
ATOM 1375 C CA . ALA A 1 171 ? 10.437 -12.169 -13.334 1.00 96.06 171 ALA A CA 1
ATOM 1376 C C . ALA A 1 171 ? 9.409 -11.988 -12.211 1.00 96.06 171 ALA A C 1
ATOM 1378 O O . ALA A 1 171 ? 9.459 -12.697 -11.205 1.00 96.06 171 ALA A O 1
ATOM 1379 N N . ILE A 1 172 ? 8.500 -11.032 -12.383 1.00 95.69 172 ILE A N 1
ATOM 1380 C CA . ILE A 1 172 ? 7.474 -10.714 -11.395 1.00 95.69 172 ILE A CA 1
ATOM 1381 C C . ILE A 1 172 ? 6.111 -11.135 -11.924 1.00 95.69 172 ILE A C 1
ATOM 1383 O O . ILE A 1 172 ? 5.590 -10.546 -12.871 1.00 95.69 172 ILE A O 1
ATOM 1387 N N . GLU A 1 173 ? 5.517 -12.109 -11.241 1.00 94.38 173 GLU A N 1
ATOM 1388 C CA . GLU A 1 173 ? 4.102 -12.428 -11.373 1.00 94.38 173 GLU A CA 1
ATOM 1389 C C . GLU A 1 173 ? 3.297 -11.464 -10.502 1.00 94.38 173 GLU A C 1
ATOM 1391 O O . GLU A 1 173 ? 3.421 -11.439 -9.272 1.00 94.38 173 GLU A O 1
ATOM 1396 N N . LEU A 1 174 ? 2.489 -10.627 -11.155 1.00 92.50 174 LEU A N 1
ATOM 1397 C CA . LEU A 1 174 ? 1.775 -9.547 -10.482 1.00 92.50 174 LEU A CA 1
ATOM 1398 C C . LEU A 1 174 ? 0.857 -10.037 -9.342 1.00 92.50 174 LEU A C 1
ATOM 1400 O O . LEU A 1 174 ? 0.905 -9.417 -8.280 1.00 92.50 174 LEU A O 1
ATOM 1404 N N . PRO A 1 175 ? 0.061 -11.120 -9.482 1.00 92.06 175 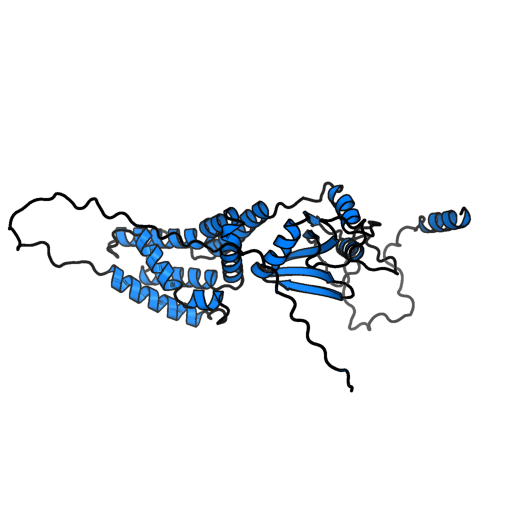PRO A N 1
ATOM 1405 C CA . PRO A 1 175 ? -0.806 -11.585 -8.396 1.00 92.06 175 PRO A CA 1
ATOM 1406 C C . PRO A 1 175 ? -0.039 -11.912 -7.106 1.00 92.06 175 PRO A C 1
ATOM 1408 O O . PRO A 1 175 ? -0.416 -11.442 -6.031 1.00 92.06 175 PRO A O 1
ATOM 1411 N N . ASP A 1 176 ? 1.067 -12.649 -7.220 1.00 92.38 176 ASP A N 1
ATOM 1412 C CA . ASP A 1 176 ? 1.882 -13.073 -6.076 1.00 92.38 176 ASP A CA 1
ATOM 1413 C C . ASP A 1 176 ? 2.624 -11.896 -5.445 1.00 92.38 176 ASP A C 1
ATOM 1415 O O . ASP A 1 176 ? 2.763 -11.804 -4.221 1.00 92.38 176 ASP A O 1
ATOM 1419 N N . PHE A 1 177 ? 3.109 -10.974 -6.280 1.00 92.62 177 PHE A N 1
ATOM 1420 C CA . PHE A 1 177 ? 3.699 -9.730 -5.809 1.00 92.62 177 PHE A CA 1
ATOM 1421 C C . PHE A 1 177 ? 2.691 -8.907 -5.002 1.00 92.62 177 PHE A C 1
ATOM 1423 O O . PHE A 1 177 ? 3.002 -8.508 -3.881 1.00 92.62 177 PHE A O 1
ATOM 1430 N N . LEU A 1 178 ? 1.482 -8.698 -5.532 1.00 92.25 178 LEU A N 1
ATOM 1431 C CA . LEU A 1 178 ? 0.450 -7.910 -4.859 1.00 92.25 178 LEU A CA 1
ATOM 1432 C C . LEU A 1 178 ? -0.005 -8.561 -3.555 1.00 92.25 178 LEU A C 1
ATOM 1434 O O . LEU A 1 178 ? -0.167 -7.853 -2.568 1.00 92.25 178 LEU A O 1
ATOM 1438 N N . ALA A 1 179 ? -0.156 -9.887 -3.513 1.00 91.69 179 ALA A N 1
ATOM 1439 C CA . ALA A 1 179 ? -0.499 -10.592 -2.280 1.00 91.69 179 ALA A CA 1
ATOM 1440 C C . ALA A 1 179 ? 0.524 -10.334 -1.167 1.00 91.69 179 ALA A C 1
ATOM 1442 O O . ALA A 1 179 ? 0.158 -9.926 -0.063 1.00 91.69 179 ALA A O 1
ATOM 1443 N N . ARG A 1 180 ? 1.817 -10.483 -1.478 1.00 91.88 180 ARG A N 1
ATOM 1444 C CA . ARG A 1 180 ? 2.894 -10.213 -0.517 1.00 91.88 180 ARG A CA 1
ATOM 1445 C C . ARG A 1 180 ? 2.955 -8.741 -0.120 1.00 91.88 180 ARG A C 1
ATOM 1447 O O . ARG A 1 180 ? 3.031 -8.445 1.068 1.00 91.88 180 ARG A O 1
ATOM 1454 N N . HIS A 1 181 ? 2.913 -7.833 -1.094 1.00 89.69 181 HIS A N 1
ATOM 1455 C CA . HIS A 1 181 ? 3.041 -6.399 -0.848 1.00 89.69 181 HIS A CA 1
ATOM 1456 C C . HIS A 1 181 ? 1.874 -5.863 -0.007 1.00 89.69 181 HIS A C 1
ATOM 1458 O O . HIS A 1 181 ? 2.102 -5.222 1.015 1.00 89.69 181 HIS A O 1
ATOM 1464 N N . CYS A 1 182 ? 0.629 -6.204 -0.358 1.00 90.44 182 CYS A N 1
ATOM 1465 C CA . CYS A 1 182 ? -0.550 -5.803 0.411 1.00 90.44 182 CYS A CA 1
ATOM 1466 C C . CYS A 1 182 ? -0.526 -6.357 1.841 1.00 90.44 182 CYS A C 1
ATOM 1468 O O . CYS A 1 182 ? -0.855 -5.629 2.776 1.00 90.44 182 CYS A O 1
ATOM 1470 N N . GLY A 1 183 ? -0.117 -7.618 2.027 1.00 89.88 183 GLY A N 1
ATOM 1471 C CA . GLY A 1 183 ? 0.027 -8.212 3.358 1.00 89.88 183 GLY A CA 1
ATOM 1472 C C . GLY A 1 183 ? 1.084 -7.501 4.210 1.00 89.88 183 GLY A C 1
ATOM 1473 O O . GLY A 1 183 ? 0.836 -7.205 5.377 1.00 89.88 183 GLY A O 1
ATOM 1474 N N . GLN A 1 184 ? 2.235 -7.162 3.619 1.00 88.88 184 GLN A N 1
ATOM 1475 C CA . GLN A 1 184 ? 3.305 -6.427 4.301 1.00 88.88 184 GLN A CA 1
ATOM 1476 C C . GLN A 1 184 ? 2.864 -5.023 4.726 1.00 88.88 184 GLN A C 1
ATOM 1478 O O . GLN A 1 184 ? 3.023 -4.677 5.896 1.00 88.88 184 GLN A O 1
ATOM 1483 N N . LEU A 1 185 ? 2.271 -4.241 3.819 1.00 87.19 185 LEU A N 1
ATOM 1484 C CA . LEU A 1 185 ? 1.808 -2.882 4.128 1.00 87.19 185 LEU A CA 1
ATOM 1485 C C . LEU A 1 185 ? 0.699 -2.873 5.188 1.00 87.19 185 LEU A C 1
ATOM 1487 O O . LEU A 1 185 ? 0.712 -2.064 6.121 1.00 87.19 185 LEU A O 1
ATOM 1491 N N . ALA A 1 186 ? -0.243 -3.813 5.086 1.00 87.50 186 ALA A N 1
ATOM 1492 C CA . ALA A 1 186 ? -1.300 -3.965 6.077 1.00 87.50 186 ALA A CA 1
ATOM 1493 C C . ALA A 1 186 ? -0.732 -4.344 7.459 1.00 87.50 186 ALA A C 1
ATOM 1495 O O . ALA A 1 186 ? -1.117 -3.747 8.466 1.00 87.50 186 ALA A O 1
ATOM 1496 N N . GLY A 1 187 ? 0.234 -5.268 7.501 1.00 85.31 187 GLY A N 1
ATOM 1497 C CA . GLY A 1 187 ? 0.897 -5.693 8.734 1.00 85.31 187 GLY A CA 1
ATOM 1498 C C . GLY A 1 187 ? 1.715 -4.583 9.401 1.00 85.31 187 GLY A C 1
ATOM 1499 O O . GLY A 1 187 ? 1.641 -4.417 10.616 1.00 85.31 187 GLY A O 1
ATOM 1500 N N . GLN A 1 188 ? 2.442 -3.771 8.626 1.00 82.69 188 GLN A N 1
ATOM 1501 C CA . GLN A 1 188 ? 3.184 -2.613 9.147 1.00 82.69 188 GLN A CA 1
ATOM 1502 C C . GLN A 1 188 ? 2.260 -1.625 9.863 1.00 82.69 188 GLN A C 1
ATOM 1504 O O . GLN A 1 188 ? 2.561 -1.193 10.975 1.00 82.69 188 GLN A O 1
ATOM 1509 N N . SER A 1 189 ? 1.097 -1.341 9.273 1.00 75.31 189 SER A N 1
ATOM 1510 C CA . SER A 1 189 ? 0.078 -0.497 9.902 1.00 75.31 189 SER A CA 1
ATOM 1511 C C . SER A 1 189 ? -0.456 -1.124 11.194 1.00 75.31 189 SER A C 1
ATOM 1513 O O . SER A 1 189 ? -0.591 -0.436 12.204 1.00 75.31 189 SER A O 1
ATOM 1515 N N . ALA A 1 190 ? -0.703 -2.438 11.211 1.00 74.38 190 ALA A N 1
ATOM 1516 C CA . ALA A 1 190 ? -1.171 -3.142 12.406 1.00 74.38 190 ALA A CA 1
ATOM 1517 C C . ALA A 1 190 ? -0.149 -3.123 13.560 1.00 74.38 190 ALA A C 1
ATOM 1519 O O . ALA A 1 190 ? -0.546 -3.041 14.720 1.00 74.38 190 ALA A O 1
ATOM 1520 N N . HIS A 1 191 ? 1.157 -3.135 13.270 1.00 71.38 191 HIS A N 1
ATOM 1521 C CA . HIS A 1 191 ? 2.207 -3.029 14.293 1.00 71.38 191 HIS A CA 1
ATOM 1522 C C . HIS A 1 191 ? 2.251 -1.671 15.005 1.00 71.38 191 HIS A C 1
ATOM 1524 O O . HIS A 1 191 ? 2.810 -1.588 16.098 1.00 71.38 191 HIS A O 1
ATOM 1530 N N . THR A 1 192 ? 1.665 -0.625 14.416 1.00 72.38 192 THR A N 1
ATOM 1531 C CA . THR A 1 192 ? 1.554 0.698 15.054 1.00 72.38 192 THR A CA 1
ATOM 1532 C C . THR A 1 192 ? 0.379 0.804 16.025 1.00 72.38 192 THR A C 1
ATOM 1534 O O . THR A 1 192 ? 0.300 1.774 16.779 1.00 72.38 192 THR A O 1
ATOM 1537 N N . LEU A 1 193 ? -0.529 -0.181 16.033 1.00 76.75 193 LEU A N 1
ATOM 1538 C CA . LEU A 1 193 ? -1.617 -0.219 17.002 1.00 76.75 193 LEU A CA 1
ATOM 1539 C C . LEU A 1 193 ? -1.046 -0.398 18.415 1.00 76.75 193 LEU A C 1
ATOM 1541 O O . LEU A 1 193 ? -0.151 -1.233 18.602 1.00 76.75 193 LEU A O 1
ATOM 1545 N N . PRO A 1 194 ? -1.560 0.342 19.415 1.00 73.50 194 PRO A N 1
ATOM 1546 C CA . PRO A 1 194 ? -1.177 0.134 20.801 1.00 73.50 194 PRO A CA 1
ATOM 1547 C C . PRO A 1 194 ? -1.369 -1.335 21.166 1.00 73.50 194 PRO A C 1
ATOM 1549 O O . PRO A 1 194 ? -2.442 -1.904 20.955 1.00 73.50 194 PRO A O 1
ATOM 1552 N N . LYS A 1 195 ? -0.322 -1.965 21.703 1.00 72.31 195 LYS A N 1
ATOM 1553 C CA . LYS A 1 195 ? -0.479 -3.297 22.282 1.00 72.31 195 LYS A CA 1
ATOM 1554 C C . LYS A 1 195 ? -1.414 -3.167 23.472 1.00 72.31 195 LYS A C 1
ATOM 1556 O O . LYS A 1 195 ? -1.248 -2.258 24.283 1.00 72.31 195 LYS A O 1
ATOM 1561 N N . LEU A 1 196 ? -2.382 -4.074 23.561 1.00 65.69 196 LEU A N 1
ATOM 1562 C CA . LEU A 1 196 ? -3.265 -4.121 24.715 1.00 65.69 196 LEU A CA 1
ATOM 1563 C C . LEU A 1 196 ? -2.418 -4.251 25.987 1.00 65.69 196 LEU A C 1
ATOM 1565 O O . LEU A 1 196 ? -1.490 -5.071 25.995 1.00 65.69 196 LEU A O 1
ATOM 1569 N N . PRO A 1 197 ? -2.722 -3.469 27.035 1.00 58.56 197 PRO A N 1
ATOM 1570 C CA . PRO A 1 197 ? -2.084 -3.648 28.327 1.00 58.56 197 PRO A CA 1
ATOM 1571 C C . PRO A 1 197 ? -2.249 -5.106 28.765 1.00 58.56 197 PRO A C 1
ATOM 1573 O O . PRO A 1 197 ? -3.303 -5.720 28.551 1.00 58.56 197 PRO A O 1
ATOM 1576 N N . ALA A 1 198 ? -1.194 -5.689 29.339 1.00 56.50 198 ALA A N 1
ATOM 1577 C CA . ALA A 1 198 ? -1.277 -7.034 29.896 1.00 56.50 198 ALA A CA 1
ATOM 1578 C C . ALA A 1 198 ? -2.425 -7.086 30.919 1.00 56.50 198 ALA A C 1
ATOM 1580 O O . ALA A 1 198 ? -2.740 -6.076 31.546 1.00 56.50 198 ALA A O 1
ATOM 1581 N N . GLN A 1 199 ? -3.028 -8.262 31.134 1.00 52.84 199 GLN A N 1
ATOM 1582 C CA . GLN A 1 199 ? -4.195 -8.454 32.019 1.00 52.84 199 GLN A CA 1
ATOM 1583 C C . GLN A 1 199 ? -4.026 -7.913 33.464 1.00 52.84 199 GLN A C 1
ATOM 1585 O O . GLN A 1 199 ? -4.992 -7.904 34.221 1.00 52.84 199 GLN A O 1
ATOM 1590 N N . GLN A 1 200 ? -2.824 -7.474 33.848 1.00 47.59 200 GLN A N 1
ATOM 1591 C CA . GLN A 1 200 ? -2.445 -6.960 35.164 1.00 47.59 200 GLN A CA 1
ATOM 1592 C C . GLN A 1 200 ? -2.335 -5.423 35.251 1.00 47.59 200 GLN A C 1
ATOM 1594 O O . GLN A 1 200 ? -2.141 -4.905 36.348 1.00 47.59 200 GLN A O 1
ATOM 1599 N N . GLU A 1 201 ? -2.463 -4.675 34.150 1.00 56.59 201 GLU A N 1
ATOM 1600 C CA . GLU A 1 201 ? -2.388 -3.207 34.174 1.00 56.59 201 GLU A CA 1
ATOM 1601 C C . GLU A 1 201 ? -3.770 -2.569 34.397 1.00 56.59 201 GLU A C 1
ATOM 1603 O O . GLU A 1 201 ? -4.723 -2.795 33.652 1.00 56.59 201 GLU A O 1
ATOM 1608 N N . ALA A 1 202 ? -3.869 -1.752 35.450 1.00 65.19 202 ALA A N 1
ATOM 1609 C CA . ALA A 1 202 ? -5.090 -1.124 35.961 1.00 65.19 202 ALA A CA 1
ATOM 1610 C C . ALA A 1 202 ? -5.592 0.062 35.107 1.00 65.19 202 ALA A C 1
ATOM 1612 O O . ALA A 1 202 ? -5.929 1.120 35.638 1.00 65.19 202 ALA A O 1
ATOM 1613 N N . MET A 1 203 ? -5.624 -0.080 33.780 1.00 78.75 203 MET A N 1
ATOM 1614 C CA . MET A 1 203 ? -6.205 0.938 32.907 1.00 78.75 203 MET A CA 1
ATOM 1615 C C . MET A 1 203 ? -7.734 0.776 32.843 1.00 78.75 203 MET A C 1
ATOM 1617 O O . MET A 1 203 ? -8.215 -0.320 32.544 1.00 78.75 203 MET A O 1
ATOM 1621 N N . PRO A 1 204 ? -8.527 1.845 33.060 1.00 88.25 204 PRO A N 1
ATOM 1622 C CA . PRO A 1 204 ? -9.973 1.796 32.860 1.00 88.25 204 PRO A CA 1
ATOM 1623 C C . PRO A 1 204 ? -10.328 1.391 31.422 1.00 88.25 204 PRO A C 1
ATOM 1625 O O . PRO A 1 204 ? -9.774 1.946 30.472 1.00 88.25 204 PRO A O 1
ATOM 1628 N N . LEU A 1 205 ? -11.310 0.501 31.233 1.00 89.94 205 LEU A N 1
ATOM 1629 C CA . LEU A 1 205 ? -11.735 0.034 29.902 1.00 89.94 205 LEU A CA 1
ATOM 1630 C C . LEU A 1 205 ? -12.033 1.176 28.920 1.00 89.94 205 LEU A C 1
ATOM 1632 O O . LEU A 1 205 ? -11.687 1.091 27.745 1.00 89.94 205 LEU A O 1
ATOM 1636 N N . GLN A 1 206 ? -12.676 2.248 29.389 1.00 93.12 206 GLN A N 1
ATOM 1637 C CA . GLN A 1 206 ? -12.959 3.410 28.547 1.00 93.12 206 GLN A CA 1
ATOM 1638 C C . GLN A 1 206 ? -11.675 4.018 27.975 1.00 93.12 206 GLN A C 1
ATOM 1640 O O . GLN A 1 206 ? -11.640 4.352 26.795 1.00 93.12 206 GLN A O 1
ATOM 1645 N N . GLN A 1 207 ? -10.629 4.138 28.793 1.00 92.38 207 GLN A N 1
ATOM 1646 C CA . GLN A 1 207 ? -9.341 4.656 28.352 1.00 92.38 207 GLN A CA 1
ATOM 1647 C C . GLN A 1 207 ? -8.684 3.696 27.355 1.00 92.38 207 GLN A C 1
ATOM 1649 O O . GLN A 1 207 ? -8.273 4.139 26.287 1.00 92.38 207 GLN A O 1
ATOM 1654 N N . ALA A 1 208 ? -8.697 2.389 27.632 1.00 92.19 208 ALA A N 1
ATOM 1655 C CA . ALA A 1 208 ? -8.152 1.383 26.719 1.00 92.19 208 ALA A CA 1
ATOM 1656 C C . ALA A 1 208 ? -8.846 1.398 25.342 1.00 92.19 208 ALA A C 1
ATOM 1658 O O . ALA A 1 208 ? -8.185 1.346 24.306 1.00 92.19 208 ALA A O 1
ATOM 1659 N N . LEU A 1 209 ? -10.179 1.529 25.309 1.00 94.38 209 LEU A N 1
ATOM 1660 C CA . LEU A 1 209 ? -10.945 1.647 24.063 1.00 94.38 209 LEU A CA 1
ATOM 1661 C C . LEU A 1 209 ? -10.647 2.949 23.310 1.00 94.38 209 LEU A C 1
ATOM 1663 O O . LEU A 1 209 ? -10.633 2.942 22.079 1.00 94.38 209 LEU A O 1
ATOM 1667 N N . VAL A 1 210 ? -10.417 4.056 24.023 1.00 95.69 210 VAL A N 1
ATOM 1668 C CA . VAL A 1 210 ? -10.030 5.333 23.405 1.00 95.69 210 VAL A CA 1
ATOM 1669 C C . VAL A 1 210 ? -8.637 5.232 22.792 1.00 95.69 210 VAL A C 1
ATOM 1671 O O . VAL A 1 210 ? -8.470 5.588 21.628 1.00 95.69 210 VAL A O 1
ATOM 1674 N N . GLU A 1 211 ? -7.652 4.718 23.525 1.00 93.75 211 GLU A N 1
ATOM 1675 C CA . GLU A 1 211 ? -6.282 4.567 23.022 1.00 93.75 211 GLU A CA 1
ATOM 1676 C C . GLU A 1 211 ? -6.236 3.641 21.801 1.00 93.75 211 GLU A C 1
ATOM 1678 O O . GLU A 1 211 ? -5.688 4.009 20.756 1.00 93.75 211 GLU A O 1
ATOM 1683 N N . LEU A 1 212 ? -6.908 2.488 21.879 1.00 93.62 212 LEU A N 1
ATOM 1684 C CA . LEU A 1 212 ? -7.026 1.560 20.757 1.00 93.62 212 LEU A CA 1
ATOM 1685 C C . LEU A 1 212 ? -7.751 2.200 19.563 1.00 93.62 212 LEU A C 1
ATOM 1687 O O . LEU A 1 212 ? -7.285 2.102 18.427 1.00 93.62 212 LEU A O 1
ATOM 1691 N N . GLY A 1 213 ? -8.867 2.893 19.804 1.00 95.50 213 GLY A N 1
ATOM 1692 C CA . GLY A 1 213 ? -9.636 3.572 18.761 1.00 95.50 213 GLY A CA 1
ATOM 1693 C C . GLY A 1 213 ? -8.839 4.668 18.048 1.00 95.50 213 GLY A C 1
ATOM 1694 O O . GLY A 1 213 ? -8.907 4.769 16.822 1.00 95.50 213 GLY A O 1
ATOM 1695 N N . ILE A 1 214 ? -8.035 5.447 18.783 1.00 95.38 214 ILE A N 1
ATOM 1696 C CA . ILE A 1 214 ? -7.132 6.458 18.211 1.00 95.38 214 ILE A CA 1
ATOM 1697 C C . ILE A 1 214 ? -6.075 5.787 17.334 1.00 95.38 214 ILE A C 1
ATOM 1699 O O . ILE A 1 214 ? -5.853 6.248 16.213 1.00 95.38 214 ILE A O 1
ATOM 1703 N N . GLY A 1 215 ? -5.461 4.694 17.798 1.00 93.38 215 GLY A N 1
ATOM 1704 C CA . GLY A 1 215 ? -4.492 3.930 17.008 1.00 93.38 215 GLY A CA 1
ATOM 1705 C C . GLY A 1 215 ? -5.094 3.417 15.698 1.00 93.38 215 GLY A C 1
ATOM 1706 O O . GLY A 1 215 ? -4.541 3.647 14.622 1.00 93.38 215 GLY A O 1
ATOM 1707 N N . ILE A 1 216 ? -6.281 2.806 15.771 1.00 94.38 216 ILE A N 1
ATOM 1708 C CA . ILE A 1 216 ? -7.007 2.285 14.604 1.00 94.38 216 ILE A CA 1
ATOM 1709 C C . ILE A 1 216 ? -7.351 3.402 13.616 1.00 94.38 216 ILE A C 1
ATOM 1711 O O . ILE A 1 216 ? -7.140 3.243 12.411 1.00 94.38 216 ILE A O 1
ATOM 1715 N N . MET A 1 217 ? -7.874 4.532 14.092 1.00 95.25 217 MET A N 1
ATOM 1716 C CA . MET A 1 217 ? -8.241 5.650 13.221 1.00 95.25 217 MET A CA 1
ATOM 1717 C C . MET A 1 217 ? -7.017 6.321 12.608 1.00 95.25 217 MET A C 1
ATOM 1719 O O . MET A 1 217 ? -7.013 6.588 11.411 1.00 95.25 217 MET A O 1
ATOM 1723 N N . THR A 1 218 ? -5.949 6.523 13.374 1.00 93.81 218 THR A N 1
ATOM 1724 C CA . THR A 1 218 ? -4.693 7.084 12.856 1.00 93.81 218 THR A CA 1
ATOM 1725 C C . THR A 1 218 ? -4.120 6.206 11.742 1.00 93.81 218 THR A C 1
ATOM 1727 O O . THR A 1 218 ? -3.834 6.700 10.653 1.00 93.81 218 THR A O 1
ATOM 1730 N N . ALA A 1 219 ? -4.035 4.892 11.968 1.00 91.56 219 ALA A N 1
ATOM 1731 C CA . ALA A 1 219 ? -3.534 3.957 10.966 1.00 91.56 219 ALA A CA 1
ATOM 1732 C C . ALA A 1 219 ? -4.441 3.896 9.723 1.00 91.56 219 ALA A C 1
ATOM 1734 O O . ALA A 1 219 ? -3.966 4.037 8.596 1.00 91.56 219 ALA A O 1
ATOM 1735 N N . SER A 1 220 ? -5.755 3.730 9.912 1.00 91.94 220 SER A N 1
ATOM 1736 C CA . SER A 1 220 ? -6.707 3.515 8.809 1.00 91.94 220 SER A CA 1
ATOM 1737 C C . SER A 1 220 ? -7.026 4.761 7.980 1.00 91.94 220 SER A C 1
ATOM 1739 O O . SER A 1 220 ? -7.465 4.627 6.841 1.00 91.94 220 SER A O 1
ATOM 1741 N N . THR A 1 221 ? -6.797 5.960 8.518 1.00 93.81 221 THR A N 1
ATOM 1742 C CA . THR A 1 221 ? -6.987 7.229 7.794 1.00 93.81 221 THR A CA 1
ATOM 1743 C C . THR A 1 221 ? -5.709 7.765 7.146 1.00 93.81 221 THR A C 1
ATOM 1745 O O . THR A 1 221 ? -5.748 8.808 6.491 1.00 93.81 221 THR A O 1
ATOM 1748 N N . SER A 1 222 ? -4.584 7.054 7.286 1.00 91.69 222 SER A N 1
ATOM 1749 C CA . SER A 1 222 ? -3.326 7.411 6.627 1.00 91.69 222 SER A CA 1
ATOM 1750 C C . SER A 1 222 ? -3.438 7.328 5.099 1.00 91.69 222 SER A C 1
ATOM 1752 O O . SER A 1 222 ? -4.188 6.516 4.552 1.00 91.69 222 SER A O 1
ATOM 1754 N N . ALA A 1 223 ? -2.662 8.148 4.383 1.00 90.19 223 ALA A N 1
ATOM 1755 C CA . ALA A 1 223 ? -2.671 8.157 2.917 1.00 90.19 223 ALA A CA 1
ATOM 1756 C C . ALA A 1 223 ? -2.331 6.778 2.321 1.00 90.19 223 ALA A C 1
ATOM 1758 O O . ALA A 1 223 ? -2.958 6.349 1.348 1.00 90.19 223 ALA A O 1
ATOM 1759 N N . SER A 1 224 ? -1.391 6.065 2.948 1.00 88.44 224 SER A N 1
ATOM 1760 C CA . SER A 1 224 ? -1.036 4.690 2.594 1.00 88.44 224 SER A CA 1
ATOM 1761 C C . SER A 1 224 ? -2.214 3.732 2.766 1.00 88.44 224 SER A C 1
ATOM 1763 O O . SER A 1 224 ? -2.617 3.080 1.802 1.00 88.44 224 SER A O 1
ATOM 1765 N N . ALA A 1 225 ? -2.838 3.701 3.950 1.00 90.38 225 ALA A N 1
ATOM 1766 C CA . ALA A 1 225 ? -3.952 2.796 4.220 1.00 90.38 225 ALA A CA 1
ATOM 1767 C C . ALA A 1 225 ? -5.146 3.054 3.291 1.00 90.38 225 ALA A C 1
ATOM 1769 O O . ALA A 1 225 ? -5.761 2.105 2.806 1.00 90.38 225 ALA A O 1
ATOM 1770 N N . ILE A 1 226 ? -5.441 4.322 2.981 1.00 93.25 226 ILE A N 1
ATOM 1771 C CA . ILE A 1 226 ? -6.497 4.687 2.028 1.00 93.25 226 ILE A CA 1
ATOM 1772 C C . ILE A 1 226 ? -6.145 4.232 0.605 1.00 93.25 226 ILE A C 1
ATOM 1774 O O . ILE A 1 226 ? -7.006 3.682 -0.086 1.00 93.25 226 ILE A O 1
ATOM 1778 N N . SER A 1 227 ? -4.898 4.414 0.164 1.00 92.06 227 SER A N 1
ATOM 1779 C CA . SER A 1 227 ? -4.438 3.959 -1.159 1.00 92.06 227 SER A CA 1
ATOM 1780 C C . SER A 1 227 ? -4.479 2.430 -1.270 1.00 92.06 227 SER A C 1
ATOM 1782 O O . SER A 1 227 ? -4.975 1.885 -2.257 1.00 92.06 227 SER A O 1
ATOM 1784 N N . LEU A 1 228 ? -4.048 1.725 -0.221 1.00 91.06 228 LEU A N 1
ATOM 1785 C CA . LEU A 1 228 ? -4.114 0.269 -0.118 1.00 91.06 228 LEU A CA 1
ATOM 1786 C C . LEU A 1 228 ? -5.557 -0.245 -0.123 1.00 91.06 228 LEU A C 1
ATOM 1788 O O . LEU A 1 228 ? -5.871 -1.195 -0.838 1.00 91.06 228 LEU A O 1
ATOM 1792 N N . TYR A 1 229 ? -6.456 0.411 0.610 1.00 92.12 229 TYR A N 1
ATOM 1793 C CA . TYR A 1 229 ? -7.878 0.077 0.625 1.00 92.12 229 TYR A CA 1
ATOM 1794 C C . TYR A 1 229 ? -8.521 0.258 -0.760 1.00 92.12 229 TYR A C 1
ATOM 1796 O O . TYR A 1 229 ? -9.233 -0.630 -1.234 1.00 92.12 229 TYR A O 1
ATOM 1804 N N . LYS A 1 230 ? -8.233 1.370 -1.453 1.00 92.38 230 LYS A N 1
ATOM 1805 C CA . LYS A 1 230 ? -8.690 1.621 -2.834 1.00 92.38 230 LYS A CA 1
ATOM 1806 C C . LYS A 1 230 ? -8.201 0.542 -3.798 1.00 92.38 230 LYS A C 1
ATOM 1808 O O . LYS A 1 230 ? -8.994 0.010 -4.578 1.00 92.38 230 LYS A O 1
ATOM 1813 N N . ALA A 1 231 ? -6.917 0.199 -3.724 1.00 89.19 231 ALA A N 1
ATOM 1814 C CA . ALA A 1 231 ? -6.314 -0.866 -4.517 1.00 89.19 231 ALA A CA 1
ATOM 1815 C C . ALA A 1 231 ? -6.988 -2.224 -4.252 1.00 89.19 231 ALA A C 1
ATOM 1817 O O . ALA A 1 231 ? -7.422 -2.894 -5.189 1.00 89.19 231 ALA A O 1
ATOM 1818 N N . ALA A 1 232 ? -7.152 -2.601 -2.981 1.00 89.12 232 ALA A N 1
ATOM 1819 C CA . ALA A 1 232 ? -7.767 -3.866 -2.589 1.00 89.12 232 ALA A CA 1
ATOM 1820 C C . ALA A 1 232 ? -9.220 -3.987 -3.076 1.00 89.12 232 ALA A C 1
ATOM 1822 O O . ALA A 1 232 ? -9.603 -5.033 -3.596 1.00 89.12 232 ALA A O 1
ATOM 1823 N N . ILE A 1 233 ? -10.024 -2.923 -2.961 1.00 89.31 233 ILE A N 1
ATOM 1824 C CA . ILE A 1 233 ? -11.414 -2.933 -3.439 1.00 89.31 233 ILE A CA 1
ATOM 1825 C C . ILE A 1 233 ? -11.476 -3.020 -4.959 1.00 89.31 233 ILE A C 1
ATOM 1827 O O . ILE A 1 233 ? -12.161 -3.898 -5.491 1.00 89.31 233 ILE A O 1
ATOM 1831 N N . SER A 1 234 ? -10.775 -2.117 -5.648 1.00 87.56 234 SER A N 1
ATOM 1832 C CA . SER A 1 234 ? -10.860 -1.986 -7.108 1.00 87.56 234 SER A CA 1
ATOM 1833 C C . SER A 1 234 ? -10.377 -3.234 -7.844 1.00 87.56 234 SER A C 1
ATOM 1835 O O . SER A 1 234 ? -10.912 -3.562 -8.903 1.00 87.56 234 SER A O 1
ATOM 1837 N N . GLU A 1 235 ? -9.430 -3.970 -7.262 1.00 84.88 235 GLU A N 1
ATOM 1838 C CA . GLU A 1 235 ? -8.864 -5.168 -7.875 1.00 84.88 235 GLU A CA 1
ATOM 1839 C C . GLU A 1 235 ? -9.313 -6.487 -7.243 1.00 84.88 235 GLU A C 1
ATOM 1841 O O . GLU A 1 235 ? -8.883 -7.544 -7.701 1.00 84.88 235 GLU A O 1
ATOM 1846 N N . SER A 1 236 ? -10.191 -6.474 -6.239 1.00 89.19 236 SER A N 1
ATOM 1847 C CA . SER A 1 236 ? -10.613 -7.681 -5.501 1.00 89.19 236 SER A CA 1
ATOM 1848 C C . SER A 1 236 ? -11.089 -8.833 -6.398 1.00 89.19 236 SER A C 1
ATOM 1850 O O . SER A 1 236 ? -10.776 -9.994 -6.138 1.00 89.19 236 SER A O 1
ATOM 1852 N N . ALA A 1 237 ? -11.795 -8.524 -7.490 1.00 89.06 237 ALA A N 1
ATOM 1853 C CA . ALA A 1 237 ? -12.268 -9.517 -8.455 1.00 89.06 237 ALA A CA 1
ATOM 1854 C C . ALA A 1 237 ? -11.144 -10.139 -9.308 1.00 89.06 237 ALA A C 1
ATOM 1856 O O . ALA A 1 237 ? -11.310 -11.238 -9.832 1.00 89.06 237 ALA A O 1
ATOM 1857 N N . ARG A 1 238 ? -10.015 -9.440 -9.475 1.00 86.94 238 ARG A N 1
ATOM 1858 C CA . ARG A 1 238 ? -8.871 -9.863 -10.302 1.00 86.94 238 ARG A CA 1
ATOM 1859 C C . ARG A 1 238 ? -7.752 -10.473 -9.464 1.00 86.94 238 ARG A C 1
ATOM 1861 O O . ARG A 1 238 ? -7.197 -11.500 -9.836 1.00 86.94 238 ARG A O 1
ATOM 1868 N N . PHE A 1 239 ? -7.437 -9.853 -8.332 1.00 90.00 239 PHE A N 1
ATOM 1869 C CA . PHE A 1 239 ? -6.351 -10.231 -7.432 1.00 90.00 239 PHE A CA 1
ATOM 1870 C C . PHE A 1 239 ? -6.912 -10.570 -6.050 1.00 90.00 239 PHE A C 1
ATOM 1872 O O . PHE A 1 239 ? -6.628 -9.903 -5.054 1.00 90.00 239 PHE A O 1
ATOM 1879 N N . ARG A 1 240 ? -7.716 -11.637 -5.990 1.00 92.69 240 ARG A N 1
ATOM 1880 C CA . ARG A 1 240 ? -8.375 -12.087 -4.756 1.00 92.69 240 ARG A CA 1
ATOM 1881 C C . ARG A 1 240 ? -7.388 -12.309 -3.604 1.00 92.69 240 ARG A C 1
ATOM 1883 O O . ARG A 1 240 ? -7.635 -11.823 -2.506 1.00 92.69 240 ARG A O 1
ATOM 1890 N N . ALA A 1 241 ? -6.255 -12.959 -3.872 1.00 91.81 241 ALA A N 1
ATOM 1891 C CA . ALA A 1 241 ? -5.219 -13.212 -2.867 1.00 91.81 241 ALA A CA 1
ATOM 1892 C C . ALA A 1 241 ? -4.662 -11.916 -2.241 1.00 91.81 241 ALA A C 1
ATOM 1894 O O . ALA A 1 241 ? -4.347 -11.884 -1.055 1.00 91.81 241 ALA A O 1
ATOM 1895 N N . ALA A 1 242 ? -4.589 -10.821 -3.007 1.00 91.31 242 ALA A N 1
ATOM 1896 C CA . ALA A 1 242 ? -4.151 -9.526 -2.490 1.00 91.31 242 ALA A CA 1
ATOM 1897 C C . ALA A 1 242 ? -5.189 -8.875 -1.570 1.00 91.31 242 ALA A C 1
ATOM 1899 O O . ALA A 1 242 ? -4.828 -8.325 -0.529 1.00 91.31 242 ALA A O 1
ATOM 1900 N N . ALA A 1 243 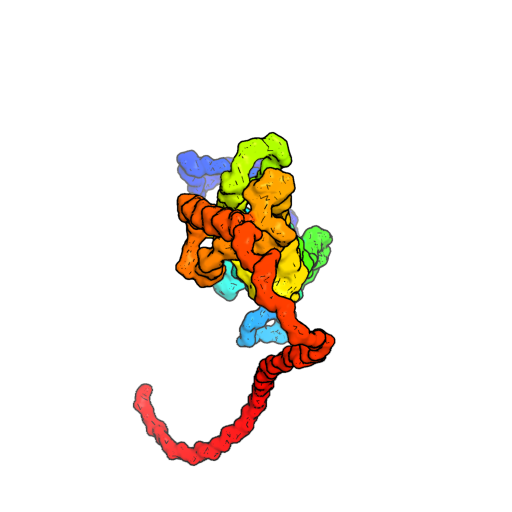? -6.474 -8.980 -1.915 1.00 91.94 243 ALA A N 1
ATOM 1901 C CA . ALA A 1 243 ? -7.556 -8.523 -1.048 1.00 91.94 243 ALA A CA 1
ATOM 1902 C C . ALA A 1 243 ? -7.640 -9.351 0.250 1.00 91.94 243 ALA A C 1
ATOM 1904 O O . ALA A 1 243 ? -7.838 -8.788 1.326 1.00 91.94 243 ALA A O 1
ATOM 1905 N N . GLU A 1 244 ? -7.437 -10.669 0.167 1.00 93.56 244 GLU A N 1
ATOM 1906 C CA . GLU A 1 244 ? -7.379 -11.560 1.334 1.00 93.56 244 GLU A CA 1
ATOM 1907 C C . GLU A 1 244 ? -6.194 -11.222 2.246 1.00 93.56 244 GLU A C 1
ATOM 1909 O O . GLU A 1 244 ? -6.386 -11.070 3.453 1.00 93.56 244 GLU A O 1
ATOM 1914 N N . ALA A 1 245 ? -4.999 -11.019 1.682 1.00 92.25 245 ALA A N 1
ATOM 1915 C CA . ALA A 1 245 ? -3.821 -10.616 2.446 1.00 92.25 245 ALA A CA 1
ATOM 1916 C C . ALA A 1 245 ? -4.036 -9.268 3.157 1.00 92.25 245 ALA A C 1
ATOM 1918 O O . ALA A 1 245 ? -3.747 -9.142 4.347 1.00 92.25 245 ALA A O 1
ATOM 1919 N N . PHE A 1 246 ? -4.613 -8.279 2.464 1.00 91.38 246 PHE A N 1
ATOM 1920 C CA . PHE A 1 246 ? -4.996 -7.007 3.078 1.00 91.38 246 PHE A CA 1
ATOM 1921 C C . PHE A 1 246 ? -5.970 -7.206 4.250 1.00 91.38 246 PHE A C 1
ATOM 1923 O O . PHE A 1 246 ? -5.751 -6.655 5.329 1.00 91.38 246 PHE A O 1
ATOM 1930 N N . TRP A 1 247 ? -7.023 -8.012 4.066 1.00 92.69 247 TRP A N 1
ATOM 1931 C CA . TRP A 1 247 ? -8.016 -8.282 5.109 1.00 92.69 247 TRP A CA 1
ATOM 1932 C C . TRP A 1 247 ? -7.394 -8.929 6.353 1.00 92.69 247 TRP A C 1
ATOM 1934 O O . TRP A 1 247 ? -7.615 -8.456 7.470 1.00 92.69 247 TRP A O 1
ATOM 1944 N N . GLN A 1 248 ? -6.598 -9.983 6.157 1.00 93.50 248 GLN A N 1
ATOM 1945 C CA . GLN A 1 248 ? -6.000 -10.784 7.228 1.00 93.50 248 GLN A CA 1
ATOM 1946 C C . GLN A 1 248 ? -4.952 -10.013 8.038 1.00 93.50 248 GLN A C 1
ATOM 1948 O O . GLN A 1 248 ? -4.901 -10.133 9.266 1.00 93.50 248 GLN A O 1
ATOM 1953 N N . HIS A 1 249 ? -4.121 -9.217 7.362 1.00 90.44 249 HIS A N 1
ATOM 1954 C CA . HIS A 1 249 ? -3.023 -8.491 8.000 1.00 90.44 249 HIS A CA 1
ATOM 1955 C C . HIS A 1 249 ? -3.403 -7.078 8.460 1.00 90.44 249 HIS A C 1
ATOM 1957 O O . HIS A 1 249 ? -2.665 -6.494 9.245 1.00 90.44 249 HIS A O 1
ATOM 1963 N N . GLY A 1 250 ? -4.546 -6.538 8.023 1.00 88.88 250 GLY A N 1
ATOM 1964 C CA . GLY A 1 250 ? -5.027 -5.209 8.409 1.00 88.88 250 GLY A CA 1
ATOM 1965 C C . GLY A 1 250 ? -6.303 -5.268 9.259 1.00 88.88 250 GLY A C 1
ATOM 1966 O O . GLY A 1 250 ? -6.210 -5.412 10.480 1.00 88.88 250 GLY A O 1
ATOM 1967 N N . PRO A 1 251 ? -7.509 -5.148 8.661 1.00 90.94 251 PRO A N 1
ATOM 1968 C CA . PRO A 1 251 ? -8.777 -5.094 9.396 1.00 90.94 251 PRO A CA 1
ATOM 1969 C C . PRO A 1 251 ? -8.986 -6.222 10.412 1.00 90.94 251 PRO A C 1
ATOM 1971 O O . PRO A 1 251 ? -9.476 -5.958 11.509 1.00 90.94 251 PRO A O 1
ATOM 1974 N N . HIS A 1 252 ? -8.598 -7.455 10.080 1.00 93.12 252 HIS A N 1
ATOM 1975 C CA . HIS A 1 252 ? -8.753 -8.597 10.978 1.00 93.12 252 HIS A CA 1
ATOM 1976 C C . HIS A 1 252 ? -7.890 -8.478 12.246 1.00 93.12 252 HIS A C 1
ATOM 1978 O O . HIS A 1 252 ? -8.337 -8.864 13.323 1.00 93.12 252 HIS A O 1
ATOM 1984 N N . GLN A 1 253 ? -6.696 -7.880 12.162 1.00 91.00 253 GLN A N 1
ATOM 1985 C CA . GLN A 1 253 ? -5.850 -7.644 13.340 1.00 91.00 253 GLN A CA 1
ATOM 1986 C C . GLN A 1 253 ? -6.498 -6.646 14.305 1.00 91.00 253 GLN A C 1
ATOM 1988 O O . GLN A 1 253 ? -6.537 -6.888 15.510 1.00 91.00 253 GLN A O 1
ATOM 1993 N N . ALA A 1 254 ? -7.080 -5.565 13.776 1.00 91.56 254 ALA A N 1
ATOM 1994 C CA . ALA A 1 254 ? -7.822 -4.601 14.587 1.00 91.56 254 ALA A CA 1
ATOM 1995 C C . ALA A 1 254 ? -9.048 -5.248 15.256 1.00 91.56 254 ALA A C 1
ATOM 1997 O O . ALA A 1 254 ? -9.263 -5.062 16.451 1.00 91.56 254 ALA A O 1
ATOM 1998 N N . LEU A 1 255 ? -9.819 -6.052 14.511 1.00 94.69 255 LEU A N 1
ATOM 1999 C CA . LEU A 1 255 ? -10.957 -6.803 15.058 1.00 94.69 255 LEU A CA 1
ATOM 2000 C C . LEU A 1 255 ? -10.529 -7.754 16.179 1.00 94.69 255 LEU A C 1
ATOM 2002 O O . LEU A 1 255 ? -11.173 -7.780 17.225 1.00 94.69 255 LEU A O 1
ATOM 2006 N N . SER A 1 256 ? -9.426 -8.481 15.989 1.00 93.06 256 SER A N 1
ATOM 2007 C CA . SER A 1 256 ? -8.884 -9.395 16.997 1.00 93.06 256 SER A CA 1
ATOM 2008 C C . SER A 1 256 ? -8.504 -8.664 18.286 1.00 93.06 256 SER A C 1
ATOM 2010 O O . SER A 1 256 ? -8.836 -9.138 19.369 1.00 93.06 256 SER A O 1
ATOM 2012 N N . GLN A 1 257 ? -7.841 -7.507 18.194 1.00 92.00 257 GLN A N 1
ATOM 2013 C CA . GLN A 1 257 ? -7.482 -6.717 19.377 1.00 92.00 257 GLN A CA 1
ATOM 2014 C C . GLN A 1 257 ? -8.722 -6.171 20.094 1.00 92.00 257 GLN A C 1
ATOM 2016 O O . GLN A 1 257 ? -8.815 -6.248 21.317 1.00 92.00 257 GLN A O 1
ATOM 2021 N N . ILE A 1 258 ? -9.711 -5.668 19.349 1.00 94.62 258 ILE A N 1
ATOM 2022 C CA . ILE A 1 258 ? -10.959 -5.201 19.958 1.00 94.62 258 ILE A CA 1
ATOM 2023 C C . ILE A 1 258 ? -11.669 -6.367 20.665 1.00 94.62 258 ILE A C 1
ATOM 2025 O O . ILE A 1 258 ? -12.046 -6.214 21.823 1.00 94.62 258 ILE A O 1
ATOM 2029 N N . SER A 1 259 ? -11.808 -7.534 20.022 1.00 94.94 259 SER A N 1
ATOM 2030 C CA . SER A 1 259 ? -12.472 -8.702 20.629 1.00 94.94 259 SER A CA 1
ATOM 2031 C C . SER A 1 259 ? -11.789 -9.121 21.929 1.00 94.94 259 SER A C 1
ATOM 2033 O O . SER A 1 259 ? -12.454 -9.235 22.953 1.00 94.94 259 SER A O 1
ATOM 2035 N N . GLN A 1 260 ? -10.455 -9.232 21.930 1.00 92.81 260 GLN A N 1
ATOM 2036 C CA . GLN A 1 260 ? -9.676 -9.594 23.121 1.00 92.81 260 GLN A CA 1
ATOM 2037 C C . GLN A 1 260 ? -9.873 -8.603 24.277 1.00 92.81 260 GLN A C 1
ATOM 2039 O O . GLN A 1 260 ? -10.000 -9.010 25.434 1.00 92.81 260 GLN A O 1
ATOM 2044 N N . LEU A 1 261 ? -9.937 -7.300 23.982 1.00 92.12 261 LEU A N 1
ATOM 2045 C CA . LEU A 1 261 ? -10.206 -6.275 24.993 1.00 92.12 261 LEU A CA 1
ATOM 2046 C C . LEU A 1 261 ? -11.613 -6.418 25.593 1.00 92.12 261 LEU A C 1
ATOM 2048 O O . LEU A 1 261 ? -11.779 -6.318 26.811 1.00 92.12 261 LEU A O 1
ATOM 2052 N N . LEU A 1 262 ? -12.621 -6.663 24.751 1.00 93.31 262 LEU A N 1
ATOM 2053 C CA . LEU A 1 262 ? -14.012 -6.833 25.180 1.00 93.31 262 LEU A CA 1
ATOM 2054 C C . LEU A 1 262 ? -14.221 -8.129 25.974 1.00 93.31 262 LEU A C 1
ATOM 2056 O O . LEU A 1 262 ? -14.933 -8.118 26.980 1.00 93.31 262 LEU A O 1
ATOM 2060 N N . GLU A 1 263 ? -13.566 -9.218 25.575 1.00 92.31 263 GLU A N 1
ATOM 2061 C CA . GLU A 1 263 ? -13.562 -10.496 26.293 1.00 92.31 263 GLU A CA 1
ATOM 2062 C C . GLU A 1 263 ? -12.956 -10.327 27.688 1.00 92.31 263 GLU A C 1
ATOM 2064 O O . GLU A 1 263 ? -13.579 -10.690 28.686 1.00 92.31 263 GLU A O 1
ATOM 2069 N N . ALA A 1 264 ? -11.784 -9.690 27.781 1.00 89.75 264 ALA A N 1
ATOM 2070 C CA . ALA A 1 264 ? -11.131 -9.427 29.059 1.00 89.75 264 ALA A CA 1
ATOM 2071 C C . ALA A 1 264 ? -11.998 -8.554 29.983 1.00 89.75 264 ALA A C 1
ATOM 2073 O O . ALA A 1 264 ? -12.097 -8.826 31.178 1.00 89.75 264 ALA A O 1
ATOM 2074 N N . ALA A 1 265 ? -12.662 -7.530 29.446 1.00 89.75 265 ALA A N 1
ATOM 2075 C CA . ALA A 1 265 ? -13.557 -6.683 30.228 1.00 89.75 265 ALA A CA 1
ATOM 2076 C C . ALA A 1 265 ? -14.842 -7.402 30.668 1.00 89.75 265 ALA A C 1
ATOM 2078 O O . ALA A 1 265 ? -15.329 -7.173 31.777 1.00 89.75 265 ALA A O 1
ATOM 2079 N N . THR A 1 266 ? -15.374 -8.296 29.833 1.00 90.31 266 THR A N 1
ATOM 2080 C CA . THR A 1 266 ? -16.527 -9.139 30.181 1.00 90.31 266 THR A CA 1
ATOM 2081 C C . THR A 1 266 ? -16.161 -10.118 31.298 1.00 90.31 266 THR A C 1
ATOM 2083 O O . THR A 1 266 ? -16.916 -10.255 32.259 1.00 90.31 266 THR A O 1
ATOM 2086 N N . LEU A 1 267 ? -14.963 -10.716 31.252 1.00 88.94 267 LEU A N 1
ATOM 2087 C CA . LEU A 1 267 ? -14.440 -11.576 32.323 1.00 88.94 267 LEU A CA 1
ATOM 2088 C C . LEU A 1 267 ? -14.260 -10.828 33.654 1.00 88.94 267 LEU A C 1
ATOM 2090 O O . LEU A 1 267 ? -14.489 -11.406 34.714 1.00 88.94 267 LEU A O 1
ATOM 2094 N N . ARG A 1 268 ? -13.900 -9.537 33.616 1.00 86.88 268 ARG A N 1
ATOM 2095 C CA . ARG A 1 268 ? -13.830 -8.670 34.809 1.00 86.88 268 ARG A CA 1
ATOM 2096 C C . ARG A 1 268 ? -15.196 -8.146 35.275 1.00 86.88 268 ARG A C 1
ATOM 2098 O O . ARG A 1 268 ? -15.269 -7.452 36.284 1.00 86.88 268 ARG A O 1
ATOM 2105 N N . GLY A 1 269 ? -16.275 -8.461 34.556 1.00 87.19 269 GLY A N 1
ATOM 2106 C CA . GLY A 1 269 ? -17.630 -8.000 34.867 1.00 87.19 269 GLY A CA 1
ATOM 2107 C C . GLY A 1 269 ? -17.885 -6.519 34.563 1.00 87.19 269 GLY A C 1
ATOM 2108 O O . GLY A 1 269 ? -18.915 -5.987 34.975 1.00 87.19 269 GLY A O 1
ATOM 2109 N N . GLU A 1 270 ? -16.983 -5.846 33.840 1.00 86.88 270 GLU A N 1
ATOM 2110 C CA . GLU A 1 270 ? -17.134 -4.438 33.440 1.00 86.88 270 GLU A CA 1
ATOM 2111 C C . GLU A 1 270 ? -18.150 -4.257 32.302 1.00 86.88 270 GLU A C 1
ATOM 2113 O O . GLU A 1 270 ? -18.752 -3.188 32.159 1.00 86.88 270 GLU A O 1
ATOM 2118 N N . LEU A 1 271 ? -18.341 -5.303 31.492 1.00 88.56 271 LEU A N 1
ATOM 2119 C CA . LEU A 1 271 ? -19.273 -5.361 30.369 1.00 88.56 271 LEU A CA 1
ATOM 2120 C C . LEU A 1 271 ? -20.135 -6.624 30.438 1.00 88.56 271 LEU A C 1
ATOM 2122 O O . LEU A 1 271 ? -19.759 -7.626 31.043 1.00 88.56 271 LEU A O 1
ATOM 2126 N N . ARG A 1 272 ? -21.293 -6.580 29.775 1.00 87.81 272 ARG A N 1
ATOM 2127 C CA . ARG A 1 272 ? -22.166 -7.740 29.560 1.00 87.81 272 ARG A CA 1
ATOM 2128 C C . ARG A 1 272 ? -22.413 -7.909 28.065 1.00 87.81 272 ARG A C 1
ATOM 2130 O O . ARG A 1 272 ? -23.436 -7.466 27.552 1.00 87.81 272 ARG A O 1
ATOM 2137 N N . ILE A 1 273 ? -21.450 -8.510 27.372 1.00 89.94 273 ILE A N 1
ATOM 2138 C CA . ILE A 1 273 ? -21.511 -8.768 25.930 1.00 89.94 273 ILE A CA 1
ATOM 2139 C C . ILE A 1 273 ? -21.599 -10.281 25.705 1.00 89.94 273 ILE A C 1
ATOM 2141 O O . ILE A 1 273 ? -20.760 -11.025 26.199 1.00 89.94 273 ILE A O 1
ATOM 2145 N N . GLU A 1 274 ? -22.619 -10.728 24.967 1.00 88.81 274 GLU A N 1
ATOM 2146 C CA . GLU A 1 274 ? -22.817 -12.149 24.631 1.00 88.81 274 GLU A CA 1
ATOM 2147 C C . GLU A 1 274 ? -21.860 -12.607 23.511 1.00 88.81 274 GLU A C 1
ATOM 2149 O O . GLU A 1 274 ? -21.280 -13.684 23.601 1.00 88.81 274 GLU A O 1
ATOM 2154 N N . ASP A 1 275 ? -21.653 -11.769 22.487 1.00 94.31 275 ASP A N 1
ATOM 2155 C CA . ASP A 1 275 ? -20.758 -12.033 21.352 1.00 94.31 275 ASP A CA 1
ATOM 2156 C C . ASP A 1 275 ? -19.749 -10.882 21.187 1.00 94.31 275 ASP A C 1
ATOM 2158 O O . ASP A 1 275 ? -20.052 -9.821 20.628 1.00 94.31 275 ASP A O 1
ATOM 2162 N N . CYS A 1 276 ? -18.534 -11.086 21.707 1.00 94.81 276 CYS A N 1
ATOM 2163 C CA . CYS A 1 276 ? -17.460 -10.091 21.656 1.00 94.81 276 CYS A CA 1
ATOM 2164 C C . CYS A 1 276 ? -16.937 -9.854 20.234 1.00 94.81 276 CYS A C 1
ATOM 2166 O O . CYS A 1 276 ? -16.532 -8.734 19.917 1.00 94.81 276 CYS A O 1
ATOM 2168 N N . THR A 1 277 ? -17.017 -10.856 19.354 1.00 95.69 277 THR A N 1
ATOM 2169 C CA . THR A 1 277 ? -16.618 -10.711 17.951 1.00 95.69 277 THR A CA 1
ATOM 2170 C C . THR A 1 277 ? -17.603 -9.804 17.217 1.00 95.69 277 THR A C 1
ATOM 2172 O O . THR A 1 277 ? -17.194 -8.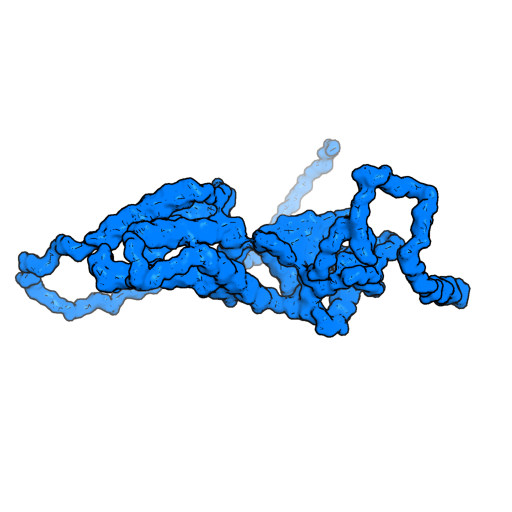826 16.587 1.00 95.69 277 THR A O 1
ATOM 2175 N N . ALA A 1 278 ? -18.909 -10.046 17.351 1.00 95.94 278 ALA A N 1
ATOM 2176 C CA . ALA A 1 278 ? -19.927 -9.174 16.767 1.00 95.94 278 ALA A CA 1
ATOM 2177 C C . ALA A 1 278 ? -19.838 -7.739 17.317 1.00 95.94 278 ALA A C 1
ATOM 2179 O O . ALA A 1 278 ? -19.912 -6.775 16.549 1.00 95.94 278 ALA A O 1
ATOM 2180 N N . ALA A 1 279 ? -19.613 -7.581 18.626 1.00 96.62 279 ALA A N 1
ATOM 2181 C CA . ALA A 1 279 ? -19.417 -6.271 19.243 1.00 96.62 279 ALA A CA 1
ATOM 2182 C C . ALA A 1 279 ? -18.160 -5.555 18.713 1.00 96.62 279 ALA A C 1
ATOM 2184 O O . ALA A 1 279 ? -18.204 -4.350 18.456 1.00 96.62 279 ALA A O 1
ATOM 2185 N N . ALA A 1 280 ? -17.066 -6.282 18.466 1.00 96.69 280 ALA A N 1
ATOM 2186 C CA . ALA A 1 280 ? -15.861 -5.732 17.851 1.00 96.69 280 ALA A CA 1
ATOM 2187 C C . ALA A 1 280 ? -16.117 -5.216 16.426 1.00 96.69 280 ALA A C 1
ATOM 2189 O O . ALA A 1 280 ? -15.679 -4.118 16.074 1.00 96.69 280 ALA A O 1
ATOM 2190 N N . HIS A 1 281 ? -16.883 -5.961 15.622 1.00 96.81 281 HIS A N 1
ATOM 2191 C CA . HIS A 1 281 ? -17.309 -5.520 14.292 1.00 96.81 281 HIS A CA 1
ATOM 2192 C C . HIS A 1 281 ? -18.152 -4.241 14.341 1.00 96.81 281 HIS A C 1
ATOM 2194 O O . HIS A 1 281 ? -17.929 -3.326 13.541 1.00 96.81 281 HIS A O 1
ATOM 2200 N N . GLN A 1 282 ? -19.093 -4.151 15.282 1.00 96.94 282 GLN A N 1
ATOM 2201 C CA . GLN A 1 282 ? -19.913 -2.953 15.481 1.00 96.94 282 GLN A CA 1
ATOM 2202 C C . GLN A 1 282 ? -19.052 -1.755 15.890 1.00 96.94 282 GLN A C 1
ATOM 2204 O O . GLN A 1 282 ? -19.150 -0.694 15.275 1.00 96.94 282 GLN A O 1
ATOM 2209 N N . PHE A 1 283 ? -18.158 -1.934 16.867 1.00 97.50 283 PHE A N 1
ATOM 2210 C CA . PHE A 1 283 ? -17.249 -0.884 17.323 1.00 97.50 283 PHE A CA 1
ATOM 2211 C C . PHE A 1 283 ? -16.355 -0.369 16.191 1.00 97.50 283 PHE A C 1
ATOM 2213 O O . PHE A 1 283 ? -16.306 0.835 15.941 1.00 97.50 283 PHE A O 1
ATOM 2220 N N . LEU A 1 284 ? -15.716 -1.268 15.436 1.00 96.44 284 LEU A N 1
ATOM 2221 C CA . LEU A 1 284 ? -14.867 -0.891 14.305 1.00 96.44 284 LEU A CA 1
ATOM 2222 C C . LEU A 1 284 ? -15.649 -0.173 13.193 1.00 96.44 284 LEU A C 1
ATOM 2224 O O . LEU A 1 284 ? -15.124 0.739 12.552 1.00 96.44 284 LEU A O 1
ATOM 2228 N N . SER A 1 285 ? -16.902 -0.569 12.965 1.00 96.31 285 SER A N 1
ATOM 2229 C CA . SER A 1 285 ? -17.777 0.090 11.991 1.00 96.31 285 SER A CA 1
ATOM 2230 C C . SER A 1 285 ? -18.132 1.513 12.428 1.00 96.31 285 SER A C 1
ATOM 2232 O O . SER A 1 285 ? -18.069 2.427 11.608 1.00 96.31 285 SER A O 1
ATOM 2234 N N . MET A 1 286 ? -18.424 1.725 13.717 1.00 97.19 286 MET A N 1
ATOM 2235 C CA . MET A 1 286 ? -18.667 3.062 14.275 1.00 97.19 286 MET A CA 1
ATOM 2236 C C . MET A 1 286 ? -17.420 3.949 14.239 1.00 97.19 286 MET A C 1
ATOM 2238 O O . MET A 1 286 ? -17.529 5.133 13.930 1.00 97.19 286 MET A O 1
ATOM 2242 N N . LEU A 1 287 ? -16.236 3.383 14.504 1.00 96.81 287 LEU A N 1
ATOM 2243 C CA . LEU A 1 287 ? -14.971 4.107 14.367 1.00 96.81 287 LEU A CA 1
ATOM 2244 C C . LEU A 1 287 ? -14.783 4.618 12.937 1.00 96.81 287 LEU A C 1
ATOM 2246 O O . LEU A 1 287 ? -14.534 5.804 12.746 1.00 96.81 287 LEU A O 1
ATOM 2250 N N . ARG A 1 288 ? -14.944 3.756 11.926 1.00 94.12 288 ARG A N 1
ATOM 2251 C CA . ARG A 1 288 ? -14.784 4.171 10.525 1.00 94.12 288 ARG A CA 1
ATOM 2252 C C . ARG A 1 288 ? -15.828 5.201 10.104 1.00 94.12 288 ARG A C 1
ATOM 2254 O O . ARG A 1 288 ? -15.453 6.232 9.540 1.00 94.12 288 ARG A O 1
ATOM 2261 N N . GLY A 1 289 ? -17.101 4.902 10.370 1.00 89.56 289 GLY A N 1
ATOM 2262 C CA . GLY A 1 289 ? -18.251 5.719 9.988 1.00 89.56 289 GLY A CA 1
ATOM 2263 C C . GLY A 1 289 ? -18.175 6.258 8.554 1.00 89.56 289 GLY A C 1
ATOM 2264 O O . GLY A 1 289 ? -17.514 5.694 7.675 1.00 89.56 289 GLY A O 1
ATOM 2265 N N . ASP A 1 290 ? -18.804 7.409 8.337 1.00 92.00 290 ASP A N 1
ATOM 2266 C CA . ASP A 1 290 ? -18.728 8.118 7.056 1.00 92.00 290 ASP A CA 1
ATOM 2267 C C . ASP A 1 290 ? -17.374 8.804 6.848 1.00 92.00 290 ASP A C 1
ATOM 2269 O O . ASP A 1 290 ? -16.998 9.096 5.713 1.00 92.00 290 ASP A O 1
ATOM 2273 N N . LEU A 1 291 ? -16.607 9.033 7.921 1.00 93.38 291 LEU A N 1
ATOM 2274 C CA . LEU A 1 291 ? -15.296 9.677 7.852 1.00 93.38 291 LEU A CA 1
ATOM 2275 C C . LEU A 1 291 ? -14.360 8.906 6.918 1.00 93.38 291 LEU A C 1
ATOM 2277 O O . LEU A 1 291 ? -13.795 9.485 5.988 1.00 93.38 291 LEU A O 1
ATOM 2281 N N . HIS A 1 292 ? -14.222 7.595 7.135 1.00 94.50 292 HIS A N 1
ATOM 2282 C CA . HIS A 1 292 ? -13.380 6.746 6.295 1.00 94.50 292 HIS A CA 1
ATOM 2283 C C . HIS A 1 292 ? -13.893 6.703 4.849 1.00 94.50 292 HIS A C 1
ATOM 2285 O O . HIS A 1 292 ? -13.106 6.745 3.905 1.00 94.50 292 HIS A O 1
ATOM 2291 N N . LEU A 1 293 ? -15.214 6.665 4.654 1.00 94.00 293 LEU A N 1
ATOM 2292 C CA . LEU A 1 293 ? -15.814 6.649 3.322 1.00 94.00 293 LEU A CA 1
ATOM 2293 C C . LEU A 1 293 ? -15.516 7.938 2.538 1.00 94.00 293 LEU A C 1
ATOM 2295 O O . LEU A 1 293 ? -15.140 7.872 1.369 1.00 94.00 293 LEU A O 1
ATOM 2299 N N . GLN A 1 294 ? -15.600 9.102 3.185 1.00 95.88 294 GLN A N 1
ATOM 2300 C CA . GLN A 1 294 ? -15.271 10.388 2.565 1.00 95.88 294 GLN A CA 1
ATOM 2301 C C . GLN A 1 294 ? -13.789 10.474 2.157 1.00 95.88 294 GLN A C 1
ATOM 2303 O O . GLN A 1 294 ? -13.488 11.028 1.100 1.00 95.88 294 GLN A O 1
ATOM 2308 N N . LEU A 1 295 ? -12.867 9.893 2.940 1.00 95.75 295 LEU A N 1
ATOM 2309 C CA . LEU A 1 295 ? -11.446 9.785 2.565 1.00 95.75 295 LEU A CA 1
ATOM 2310 C C . LEU A 1 295 ? -11.252 8.908 1.326 1.00 95.75 295 LEU A C 1
ATOM 2312 O O . LEU A 1 295 ? -10.541 9.282 0.391 1.00 95.75 295 LEU A O 1
ATOM 2316 N N . VAL A 1 296 ? -11.916 7.750 1.289 1.00 94.06 296 VAL A N 1
ATOM 2317 C CA . VAL A 1 296 ? -11.859 6.833 0.144 1.00 94.06 296 VAL A CA 1
ATOM 2318 C C . VAL A 1 296 ? -12.411 7.499 -1.117 1.00 94.06 296 VAL A C 1
ATOM 2320 O O . VAL A 1 296 ? -11.819 7.365 -2.184 1.00 94.06 296 VAL A O 1
ATOM 2323 N N . PHE A 1 297 ? -13.485 8.276 -1.011 1.00 94.38 297 PHE A N 1
ATOM 2324 C CA . PHE A 1 297 ? -14.023 9.039 -2.139 1.00 94.38 297 PHE A CA 1
ATOM 2325 C C . PHE A 1 297 ? -13.214 10.292 -2.498 1.00 94.38 297 PHE A C 1
ATOM 2327 O O . PHE A 1 297 ? -13.498 10.918 -3.514 1.00 94.38 297 PHE A O 1
ATOM 2334 N N . GLY A 1 298 ? -12.198 10.656 -1.709 1.00 93.81 298 GLY A N 1
ATOM 2335 C CA . GLY A 1 298 ? -11.414 11.872 -1.936 1.00 93.81 298 GLY A CA 1
ATOM 2336 C C . GLY A 1 298 ? -12.204 13.159 -1.683 1.00 93.81 298 GLY A C 1
ATOM 2337 O O . GLY A 1 298 ? -11.837 14.211 -2.192 1.00 93.81 298 GLY A O 1
ATOM 2338 N N . LEU A 1 299 ? -13.287 13.085 -0.904 1.00 95.69 299 LEU A N 1
ATOM 2339 C CA . LEU A 1 299 ? -14.133 14.231 -0.556 1.00 95.69 299 LEU A CA 1
ATOM 2340 C C . LEU A 1 299 ? -13.537 15.075 0.578 1.00 95.69 299 LEU A C 1
ATOM 2342 O O . LEU A 1 299 ? -14.020 16.171 0.852 1.00 95.69 299 LEU A O 1
ATOM 2346 N N . ARG A 1 300 ? -12.501 14.563 1.253 1.00 94.31 300 ARG A N 1
ATOM 2347 C CA . ARG A 1 300 ? -11.794 15.245 2.342 1.00 94.31 300 ARG A CA 1
ATOM 2348 C C . ARG A 1 300 ? -10.350 14.760 2.485 1.00 94.31 300 ARG A C 1
ATOM 2350 O O . ARG A 1 300 ? -10.007 13.673 2.024 1.00 94.31 300 ARG A O 1
ATOM 2357 N N . GLY A 1 301 ? -9.537 15.551 3.187 1.00 93.50 301 GLY A N 1
ATOM 2358 C CA . GLY A 1 301 ? -8.216 15.149 3.676 1.00 93.50 301 GLY A CA 1
ATOM 2359 C C . GLY A 1 301 ? -8.276 14.382 5.002 1.00 93.50 301 GLY A C 1
ATOM 2360 O O . GLY A 1 301 ? -9.320 14.355 5.670 1.00 93.50 301 GLY A O 1
ATOM 2361 N N . ALA A 1 302 ? -7.143 13.772 5.371 1.00 93.06 302 ALA A N 1
ATOM 2362 C CA . ALA A 1 302 ? -6.988 13.012 6.611 1.00 93.06 302 ALA A CA 1
ATOM 2363 C C . ALA A 1 302 ? -7.316 13.878 7.845 1.00 93.06 302 ALA A C 1
ATOM 2365 O O . ALA A 1 302 ? -6.890 15.037 7.902 1.00 93.06 302 ALA A O 1
ATOM 2366 N N . PRO A 1 303 ? -8.080 13.354 8.821 1.00 95.38 303 PRO A N 1
ATOM 2367 C CA . PRO A 1 303 ? -8.386 14.081 10.045 1.00 95.38 303 PRO A CA 1
ATOM 2368 C C . PRO A 1 303 ? -7.118 14.330 10.870 1.00 95.38 303 PRO A C 1
ATOM 2370 O O . PRO A 1 303 ? -6.228 13.484 10.953 1.00 95.38 303 PRO A O 1
ATOM 2373 N N . GLY A 1 304 ? -7.048 15.487 11.525 1.00 96.44 304 GLY A N 1
ATOM 2374 C CA . GLY A 1 304 ? -5.979 15.773 12.484 1.00 96.44 304 GLY A CA 1
ATOM 2375 C C . GLY A 1 304 ? -6.172 15.019 13.806 1.00 96.44 304 GLY A C 1
ATOM 2376 O O . GLY A 1 304 ? -7.280 14.597 14.137 1.00 96.44 304 GLY A O 1
ATOM 2377 N N . ALA A 1 305 ? -5.119 14.929 14.625 1.00 95.62 305 ALA A N 1
ATOM 2378 C CA . ALA A 1 305 ? -5.148 14.198 15.902 1.00 95.62 305 ALA A CA 1
ATOM 2379 C C . ALA A 1 305 ? -6.291 14.632 16.844 1.00 95.62 305 ALA A C 1
ATOM 2381 O O . ALA A 1 305 ? -6.920 13.795 17.488 1.00 95.62 305 ALA A O 1
ATOM 2382 N N . LYS A 1 306 ? -6.612 15.933 16.889 1.00 97.00 306 LYS A N 1
ATOM 2383 C CA . LYS A 1 306 ? -7.724 16.467 17.695 1.00 97.00 306 LYS A CA 1
ATOM 2384 C C . LYS A 1 306 ? -9.091 15.982 17.203 1.00 97.00 306 LYS A C 1
ATOM 2386 O O . LYS A 1 306 ? -9.951 15.667 18.020 1.00 97.00 306 LYS A O 1
ATOM 2391 N N . GLU A 1 307 ? -9.290 15.931 15.886 1.00 96.69 307 GLU A N 1
ATOM 2392 C CA . GLU A 1 307 ? -10.532 15.433 15.285 1.00 96.69 307 GLU A CA 1
ATOM 2393 C C . GLU A 1 307 ? -10.679 13.930 15.533 1.00 96.69 307 GLU A C 1
ATOM 2395 O O . GLU A 1 307 ? -11.736 13.493 15.984 1.00 96.69 307 GLU A O 1
ATOM 2400 N N . ILE A 1 308 ? -9.599 13.161 15.337 1.00 97.00 308 ILE A N 1
ATOM 2401 C CA . ILE A 1 308 ? -9.560 11.728 15.655 1.00 97.00 308 ILE A CA 1
ATOM 2402 C C . ILE A 1 308 ? -9.928 11.498 17.126 1.00 97.00 308 ILE A C 1
ATOM 2404 O O . ILE A 1 308 ? -10.819 10.703 17.411 1.00 97.00 308 ILE A O 1
ATOM 2408 N N . GLY A 1 309 ? -9.290 12.212 18.057 1.00 96.88 309 GLY A N 1
ATOM 2409 C CA . GLY A 1 309 ? -9.548 12.060 19.490 1.00 96.88 309 GLY A CA 1
ATOM 2410 C C . GLY A 1 309 ? -10.999 12.360 19.874 1.00 96.88 309 GLY A C 1
ATOM 2411 O O . GLY A 1 309 ? -11.613 11.585 20.605 1.00 96.88 309 GLY A O 1
ATOM 2412 N N . ALA A 1 310 ? -11.576 13.442 19.342 1.00 97.38 310 ALA A N 1
ATOM 2413 C CA . ALA A 1 310 ? -12.972 13.800 19.596 1.00 97.38 310 ALA A CA 1
ATOM 2414 C C . ALA A 1 310 ? -13.956 12.760 19.028 1.00 97.38 310 ALA A C 1
ATOM 2416 O O . ALA A 1 310 ? -14.897 12.360 19.717 1.00 97.38 310 ALA A O 1
ATOM 2417 N N . HIS A 1 311 ? -13.712 12.292 17.800 1.00 97.44 311 HIS A N 1
ATOM 2418 C CA . HIS A 1 311 ? -14.518 11.256 17.148 1.00 97.44 311 HIS A CA 1
ATOM 2419 C C . HIS A 1 311 ? -14.481 9.939 17.926 1.00 97.44 311 HIS A C 1
ATOM 2421 O O . HIS A 1 311 ? -15.523 9.388 18.276 1.00 97.44 311 HIS A O 1
ATOM 2427 N N . VAL A 1 312 ? -13.282 9.466 18.277 1.00 97.94 312 VAL A N 1
ATOM 2428 C CA . VAL A 1 312 ? -13.099 8.222 19.033 1.00 97.94 312 VAL A CA 1
ATOM 2429 C C . VAL A 1 312 ? -13.755 8.313 20.411 1.00 97.94 312 VAL A C 1
ATOM 2431 O O . VAL A 1 312 ? -14.475 7.394 20.794 1.00 97.94 312 VAL A O 1
ATOM 2434 N N . ALA A 1 313 ? -13.572 9.416 21.143 1.00 97.69 313 ALA A N 1
ATOM 2435 C CA . ALA A 1 313 ? -14.204 9.601 22.450 1.00 97.69 313 ALA A CA 1
ATOM 2436 C C . ALA A 1 313 ? -15.739 9.531 22.367 1.00 97.69 313 ALA A C 1
ATOM 2438 O O . ALA A 1 313 ? -16.377 8.902 23.214 1.00 97.69 313 ALA A O 1
ATOM 2439 N N . SER A 1 314 ? -16.327 10.124 21.322 1.00 97.62 314 SER A N 1
ATOM 2440 C CA . SER A 1 314 ? -17.766 10.042 21.058 1.00 97.62 314 SER A CA 1
ATOM 2441 C C . SER A 1 314 ? -18.216 8.604 20.773 1.00 97.62 314 SER A C 1
ATOM 2443 O O . SER A 1 314 ? -19.147 8.115 21.416 1.00 97.62 314 SER A O 1
ATOM 2445 N N . VAL A 1 315 ? -17.515 7.890 19.883 1.00 98.06 315 VAL A N 1
ATOM 2446 C CA . VAL A 1 315 ? -17.810 6.487 19.546 1.00 98.06 315 VAL A CA 1
ATOM 2447 C C . VAL A 1 315 ? -17.721 5.582 20.776 1.00 98.06 315 VAL A C 1
ATOM 2449 O O . VAL A 1 315 ? -18.613 4.764 21.000 1.00 98.06 315 VAL A O 1
ATOM 2452 N N . VAL A 1 316 ? -16.687 5.742 21.607 1.00 97.50 316 VAL A N 1
ATOM 2453 C CA . VAL A 1 316 ? -16.514 4.954 22.838 1.00 97.50 316 VAL A CA 1
ATOM 2454 C C . VAL A 1 316 ? -17.655 5.207 23.822 1.00 97.50 316 VAL A C 1
ATOM 2456 O O . VAL A 1 316 ? -18.180 4.253 24.394 1.00 97.50 316 VAL A O 1
ATOM 2459 N N . ALA A 1 317 ? -18.082 6.461 23.998 1.00 96.56 317 ALA A N 1
ATOM 2460 C CA . ALA A 1 317 ? -19.205 6.786 24.874 1.00 96.56 317 ALA A CA 1
ATOM 2461 C C . ALA A 1 317 ? -20.507 6.104 24.416 1.00 96.56 317 ALA A C 1
ATOM 2463 O O . ALA A 1 317 ? -21.198 5.488 25.232 1.00 96.56 317 ALA A O 1
ATOM 2464 N N . VAL A 1 318 ? -20.810 6.154 23.113 1.00 96.38 318 VAL A N 1
ATOM 2465 C CA . VAL A 1 318 ? -21.989 5.495 22.522 1.00 96.38 318 VAL A CA 1
ATOM 2466 C C . VAL A 1 318 ? -21.903 3.975 22.667 1.00 96.38 318 VAL A C 1
ATOM 2468 O O . VAL A 1 318 ? -22.859 3.343 23.122 1.00 96.38 318 VAL A O 1
ATOM 2471 N N . PHE A 1 319 ? -20.751 3.385 22.341 1.00 96.31 319 PHE A N 1
ATOM 2472 C CA . PHE A 1 319 ? -20.536 1.943 22.432 1.00 96.31 319 PHE A CA 1
ATOM 2473 C C . PHE A 1 319 ? -20.705 1.426 23.864 1.00 96.31 319 PHE A C 1
ATOM 2475 O O . PHE A 1 319 ? -21.459 0.482 24.092 1.00 96.31 319 PHE A O 1
ATOM 2482 N N . LEU A 1 320 ? -20.060 2.068 24.845 1.00 94.12 320 LEU A N 1
ATOM 2483 C CA . LEU A 1 320 ? -20.162 1.672 26.252 1.00 94.12 320 LEU A CA 1
ATOM 2484 C C . LEU A 1 320 ? -21.576 1.850 26.802 1.00 94.12 320 LEU A C 1
ATOM 2486 O O . LEU A 1 320 ? -22.012 1.048 27.625 1.00 94.12 320 LEU A O 1
ATOM 2490 N N . HIS A 1 321 ? -22.308 2.873 26.356 1.00 92.00 321 HIS A N 1
ATOM 2491 C CA . HIS A 1 321 ? -23.706 3.038 26.739 1.00 92.00 321 HIS A CA 1
ATOM 2492 C C . HIS A 1 321 ? -2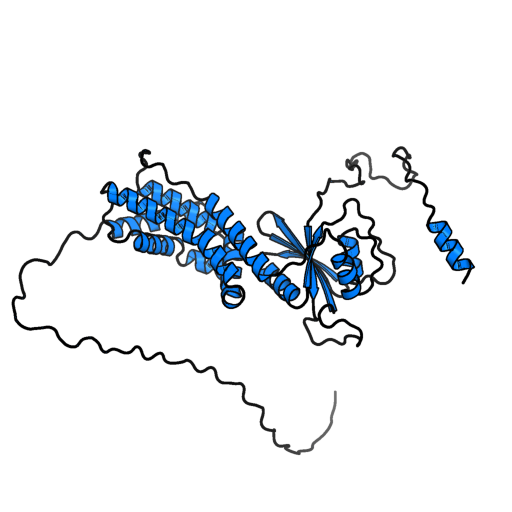4.570 1.872 26.231 1.00 92.00 321 HIS A C 1
ATOM 2494 O O . HIS A 1 321 ? -25.330 1.293 27.007 1.00 92.00 321 HIS A O 1
ATOM 2500 N N . GLY A 1 322 ? -24.401 1.472 24.966 1.00 88.81 322 GLY A N 1
ATOM 2501 C CA . GLY A 1 322 ? -25.094 0.316 24.389 1.00 88.81 322 GLY A CA 1
ATOM 2502 C C . GLY A 1 322 ? -24.702 -1.011 25.047 1.00 88.81 322 GLY A C 1
ATOM 2503 O O . GLY A 1 322 ? -25.569 -1.816 25.379 1.00 88.81 322 GLY A O 1
ATOM 2504 N N . ALA A 1 323 ? -23.411 -1.210 25.323 1.00 83.75 323 ALA A N 1
ATOM 2505 C CA . ALA A 1 323 ? -22.878 -2.436 25.924 1.00 83.75 323 ALA A CA 1
ATOM 2506 C C . ALA A 1 323 ? -23.270 -2.632 27.403 1.00 83.75 323 ALA A C 1
ATOM 2508 O O . ALA A 1 323 ? -23.171 -3.738 27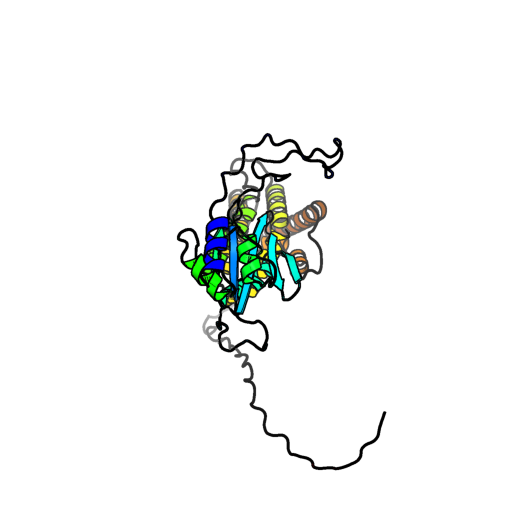.936 1.00 83.75 323 ALA A O 1
ATOM 2509 N N . ARG A 1 324 ? -23.726 -1.572 28.084 1.00 74.12 324 ARG A N 1
ATOM 2510 C CA . ARG A 1 324 ? -24.227 -1.629 29.468 1.00 74.12 324 ARG A CA 1
ATOM 2511 C C . ARG A 1 324 ? -25.699 -2.052 29.560 1.00 74.12 324 ARG A C 1
ATOM 2513 O O . ARG A 1 324 ? -26.177 -2.312 30.663 1.00 74.12 324 ARG A O 1
ATOM 2520 N N . SER A 1 325 ? -26.420 -2.156 28.439 1.00 56.34 325 SER A N 1
ATOM 2521 C CA . SER A 1 325 ? -27.868 -2.387 28.436 1.00 56.34 325 SER A CA 1
ATOM 2522 C C . SER A 1 325 ? -28.267 -3.758 27.888 1.00 56.34 325 SER A C 1
ATOM 2524 O O . SER A 1 325 ? -28.497 -3.929 26.693 1.00 56.34 325 SER A O 1
ATOM 2526 N N . ARG A 1 326 ? -28.443 -4.723 28.807 1.00 51.41 326 ARG A N 1
ATOM 2527 C CA . ARG A 1 326 ? -29.531 -5.721 28.732 1.00 51.41 326 ARG A CA 1
ATOM 2528 C C . ARG A 1 326 ? -29.864 -6.381 30.077 1.00 51.41 326 ARG A C 1
ATOM 2530 O O . ARG A 1 326 ? -30.026 -7.593 30.170 1.00 51.41 326 ARG A O 1
ATOM 2537 N N . SER A 1 327 ? -30.039 -5.587 31.137 1.00 42.50 327 SER A N 1
ATOM 2538 C CA . SER A 1 327 ? -30.817 -6.050 32.297 1.00 42.50 327 SER A CA 1
ATOM 2539 C C . SER A 1 327 ? -32.289 -5.624 32.167 1.00 42.50 327 SER A C 1
ATOM 2541 O O . SER A 1 327 ? -32.651 -4.513 32.542 1.00 42.50 327 SER A O 1
ATOM 2543 N N . GLY A 1 328 ? -33.123 -6.544 31.665 1.00 49.00 328 GLY A N 1
ATOM 2544 C CA . GLY A 1 328 ? -34.496 -6.772 32.144 1.00 49.00 328 GLY A CA 1
ATOM 2545 C C . GLY A 1 328 ? -35.670 -6.068 31.441 1.00 49.00 328 GLY A C 1
ATOM 2546 O O . GLY A 1 328 ? -35.857 -4.865 31.601 1.00 49.00 328 GLY A O 1
ATOM 2547 N N . ARG A 1 329 ? -36.545 -6.868 30.796 1.00 39.44 329 ARG A N 1
ATOM 2548 C CA . ARG A 1 329 ? -38.024 -6.859 30.964 1.00 39.44 329 ARG A CA 1
ATOM 2549 C C . ARG A 1 329 ? -38.702 -7.927 30.080 1.00 39.44 329 ARG A C 1
ATOM 2551 O O . ARG A 1 329 ? -38.733 -7.768 28.867 1.00 39.44 329 ARG A O 1
ATOM 2558 N N . GLY A 1 330 ? -39.288 -8.964 30.698 1.00 37.88 330 GLY A N 1
ATOM 2559 C CA . GLY A 1 330 ? -40.326 -9.794 30.061 1.00 37.88 330 GLY A CA 1
ATOM 2560 C C . GLY A 1 330 ? -40.159 -11.320 30.057 1.00 37.88 330 GLY A C 1
ATOM 2561 O O . GLY A 1 330 ? -40.534 -11.938 29.070 1.00 37.88 330 GLY A O 1
ATOM 2562 N N . ALA A 1 331 ? -39.643 -11.944 31.118 1.00 38.38 331 ALA A N 1
ATOM 2563 C CA . ALA A 1 331 ? -39.811 -13.386 31.339 1.00 38.38 331 ALA A CA 1
ATOM 2564 C C . ALA A 1 331 ? -40.431 -13.623 32.721 1.00 38.38 331 ALA A C 1
ATOM 2566 O O . ALA A 1 331 ? -39.819 -14.229 33.588 1.00 38.38 331 ALA A O 1
ATOM 2567 N N . ASP A 1 332 ? -41.626 -13.070 32.932 1.00 41.78 332 ASP A N 1
ATOM 2568 C CA . ASP A 1 332 ? -42.559 -13.618 33.912 1.00 41.78 332 ASP A CA 1
ATOM 2569 C C . ASP A 1 332 ? -44.009 -13.293 33.519 1.00 41.78 332 ASP A C 1
ATOM 2571 O O . ASP A 1 332 ? -44.378 -12.142 33.286 1.00 41.78 332 ASP A O 1
ATOM 2575 N N . ALA A 1 333 ? -44.798 -14.362 33.409 1.00 47.88 333 ALA A N 1
ATOM 2576 C CA . ALA A 1 333 ? -46.257 -14.438 33.437 1.00 47.88 333 ALA A CA 1
ATOM 2577 C C . ALA A 1 333 ? -47.088 -13.443 32.589 1.00 47.88 333 ALA A C 1
ATOM 2579 O O . ALA A 1 333 ? -47.583 -12.433 33.093 1.00 47.88 333 ALA A O 1
ATOM 2580 N N . ARG A 1 334 ? -47.402 -13.840 31.342 1.00 41.59 334 ARG A N 1
ATOM 2581 C CA . ARG A 1 334 ? -48.788 -13.966 30.817 1.00 41.59 334 ARG A CA 1
ATOM 2582 C C . ARG A 1 334 ? -48.792 -14.329 29.325 1.00 41.59 334 ARG A C 1
ATOM 2584 O O . ARG A 1 334 ? -48.830 -13.455 28.472 1.00 41.59 334 ARG A O 1
ATOM 2591 N N . CYS A 1 335 ? -48.781 -15.627 29.034 1.00 33.03 335 CYS A N 1
ATOM 2592 C CA . CYS A 1 335 ? -49.556 -16.260 27.956 1.00 33.03 335 CYS A CA 1
ATOM 2593 C C . CYS A 1 335 ? -49.381 -17.780 28.068 1.00 33.03 335 CYS A C 1
ATOM 2595 O O . CYS A 1 335 ? -48.723 -18.424 27.259 1.00 33.03 335 CYS A O 1
ATOM 2597 N N . ALA A 1 336 ? -49.971 -18.353 29.119 1.00 40.03 336 ALA A N 1
ATOM 2598 C CA . ALA A 1 336 ? -50.430 -19.730 29.047 1.00 40.03 336 ALA A CA 1
ATOM 2599 C C . ALA A 1 336 ? -51.719 -19.714 28.214 1.00 40.03 336 ALA A C 1
ATOM 2601 O O . ALA A 1 336 ? -52.770 -19.286 28.684 1.00 40.03 336 ALA A O 1
ATOM 2602 N N . GLY A 1 337 ? -51.596 -20.112 26.954 1.00 32.66 337 GLY A N 1
ATOM 2603 C CA . GLY A 1 337 ? -52.699 -20.324 26.029 1.00 32.66 337 GLY A CA 1
ATOM 2604 C C . GLY A 1 337 ? -52.187 -21.133 24.845 1.00 32.66 337 GLY A C 1
ATOM 2605 O O . GLY A 1 337 ? -51.443 -20.605 24.029 1.00 32.66 337 GLY A O 1
ATOM 2606 N N . GLN A 1 338 ? -52.537 -22.424 24.832 1.00 36.81 338 GLN A N 1
ATOM 2607 C CA . GLN A 1 338 ? -52.436 -23.410 23.738 1.00 36.81 338 GLN A CA 1
ATOM 2608 C C . GLN A 1 338 ? -52.259 -22.800 22.320 1.00 36.81 338 GLN A C 1
ATOM 2610 O O . GLN A 1 338 ? -53.001 -21.891 21.974 1.00 36.81 338 GLN A O 1
ATOM 2615 N N . ARG A 1 339 ? -51.440 -23.301 21.375 1.00 35.66 339 ARG A N 1
ATOM 2616 C CA . ARG A 1 339 ? -51.191 -24.691 20.908 1.00 35.66 339 ARG A CA 1
ATOM 2617 C C . ARG A 1 339 ? -50.116 -24.674 19.759 1.00 35.66 339 ARG A C 1
ATOM 2619 O O . ARG A 1 339 ? -49.565 -23.604 19.525 1.00 35.66 339 ARG A O 1
ATOM 2626 N N . PRO A 1 340 ? -49.739 -25.802 19.105 1.00 39.59 340 PRO A N 1
ATOM 2627 C CA . PRO A 1 340 ? -48.350 -26.202 18.872 1.00 39.59 340 PRO A CA 1
ATOM 2628 C C . PRO A 1 340 ? -47.734 -25.780 17.526 1.00 39.59 340 PRO A C 1
ATOM 2630 O O . PRO A 1 340 ? -48.415 -25.369 16.591 1.00 39.59 340 PRO A O 1
ATOM 2633 N N . ALA A 1 341 ? -46.411 -25.943 17.476 1.00 40.25 341 ALA A N 1
ATOM 2634 C CA . ALA A 1 341 ? -45.541 -25.777 16.325 1.00 40.25 341 ALA A CA 1
ATOM 2635 C C . ALA A 1 341 ? -45.790 -26.839 15.249 1.00 40.25 341 ALA A C 1
ATOM 2637 O O . ALA A 1 341 ? -45.695 -28.025 15.538 1.00 40.25 341 ALA A O 1
ATOM 2638 N N . GLU A 1 342 ? -46.023 -26.383 14.023 1.00 38.78 342 GLU A N 1
ATOM 2639 C CA . GLU A 1 342 ? -45.529 -26.968 12.776 1.00 38.78 342 GLU A CA 1
ATOM 2640 C C . GLU A 1 342 ? -45.748 -25.926 11.660 1.00 38.78 342 GLU A C 1
ATOM 2642 O O . GLU A 1 342 ? -46.726 -25.183 11.684 1.00 38.78 342 GLU A O 1
ATOM 2647 N N . ASP A 1 343 ? -44.814 -25.867 10.706 1.00 34.62 343 ASP A N 1
ATOM 2648 C CA . ASP A 1 343 ? -44.941 -25.199 9.395 1.00 34.62 343 ASP A CA 1
ATOM 2649 C C . ASP A 1 343 ? -44.367 -23.775 9.167 1.00 34.62 343 ASP A C 1
ATOM 2651 O O . ASP A 1 343 ? -44.947 -22.939 8.475 1.00 34.62 343 ASP A O 1
ATOM 2655 N N . LEU A 1 344 ? -43.141 -23.504 9.645 1.00 33.41 344 LEU A N 1
ATOM 2656 C CA . LEU A 1 344 ? -42.329 -22.349 9.195 1.00 33.41 344 LEU A CA 1
ATOM 2657 C C . LEU A 1 344 ? -40.955 -22.742 8.615 1.00 33.41 344 LEU A C 1
ATOM 2659 O O . LEU A 1 344 ? -39.946 -22.075 8.832 1.00 33.41 344 LEU A O 1
ATOM 2663 N N . LEU A 1 345 ? -40.926 -23.797 7.798 1.00 36.66 345 LEU A N 1
ATOM 2664 C CA . LEU A 1 345 ? -39.827 -24.088 6.869 1.00 36.66 345 LEU A CA 1
ATOM 2665 C C . LEU A 1 345 ? -40.339 -24.034 5.426 1.00 36.66 345 LEU A C 1
ATOM 2667 O O . LEU A 1 345 ? -40.430 -25.058 4.763 1.00 36.66 345 LEU A O 1
ATOM 2671 N N . ARG A 1 346 ? -40.683 -22.836 4.933 1.00 40.59 346 ARG A N 1
ATOM 2672 C CA . ARG A 1 346 ? -40.812 -22.542 3.490 1.00 40.59 346 ARG A CA 1
ATOM 2673 C C . ARG A 1 346 ? -40.895 -21.035 3.241 1.00 40.59 346 ARG A C 1
ATOM 2675 O O . ARG A 1 346 ? -41.965 -20.461 3.071 1.00 40.59 346 ARG A O 1
ATOM 2682 N N . ARG A 1 347 ? -39.736 -20.382 3.176 1.00 35.00 347 ARG A N 1
ATOM 2683 C CA . ARG A 1 347 ? -39.559 -19.179 2.351 1.00 35.00 347 ARG A CA 1
ATOM 2684 C C . ARG A 1 347 ? -38.249 -19.311 1.593 1.00 35.00 347 ARG A C 1
ATOM 2686 O O . ARG A 1 347 ? -37.181 -18.978 2.094 1.00 35.00 347 ARG A O 1
ATOM 2693 N N . GLU A 1 348 ? -38.372 -19.853 0.387 1.00 33.84 348 GLU A N 1
ATOM 2694 C CA . GLU A 1 348 ? -37.368 -19.739 -0.660 1.00 33.84 348 GLU A CA 1
ATOM 2695 C C . GLU A 1 348 ? -37.054 -18.258 -0.899 1.00 33.84 348 GLU A C 1
ATOM 2697 O O . GLU A 1 348 ? -37.936 -17.438 -1.167 1.00 33.84 348 GLU A O 1
ATOM 2702 N N . VAL A 1 349 ? -35.773 -17.919 -0.805 1.00 32.72 349 VAL A N 1
ATOM 2703 C CA . VAL A 1 349 ? -35.234 -16.661 -1.309 1.00 32.72 349 VAL A CA 1
ATOM 2704 C C . VAL A 1 349 ? -35.156 -16.795 -2.827 1.00 32.72 349 VAL A C 1
ATOM 2706 O O . VAL A 1 349 ? -34.257 -17.441 -3.361 1.00 32.72 349 VAL A O 1
ATOM 2709 N N . VAL A 1 350 ? -36.106 -16.187 -3.536 1.00 32.03 350 VAL A N 1
ATOM 2710 C CA . VAL A 1 350 ? -36.009 -15.998 -4.987 1.00 32.03 350 VAL A CA 1
ATOM 2711 C C . VAL A 1 350 ? -34.892 -14.988 -5.255 1.00 32.03 350 VAL A C 1
ATOM 2713 O O . VAL A 1 350 ? -35.084 -13.774 -5.169 1.00 32.03 350 VAL A O 1
ATOM 2716 N N . LEU A 1 351 ? -33.706 -15.496 -5.587 1.00 31.75 351 LEU A N 1
ATOM 2717 C CA . LEU A 1 351 ? -32.638 -14.723 -6.213 1.00 31.75 351 LEU A CA 1
ATOM 2718 C C . LEU A 1 351 ? -33.131 -14.251 -7.589 1.00 31.75 351 LEU A C 1
ATOM 2720 O O . LEU A 1 351 ? -33.096 -14.996 -8.568 1.00 31.75 351 LEU A O 1
ATOM 2724 N N . ARG A 1 352 ? -33.588 -12.997 -7.685 1.00 31.67 352 ARG A N 1
ATOM 2725 C CA . ARG A 1 352 ? -33.714 -12.316 -8.981 1.00 31.67 352 ARG A CA 1
ATOM 2726 C C . ARG A 1 352 ? -32.314 -12.189 -9.580 1.00 31.67 352 ARG A C 1
ATOM 2728 O O . ARG A 1 352 ? -31.539 -11.320 -9.191 1.00 31.67 352 ARG A O 1
ATOM 2735 N N . GLN A 1 353 ? -32.002 -13.064 -10.532 1.00 33.34 353 GLN A N 1
ATOM 2736 C CA . GLN A 1 353 ? -30.869 -12.902 -11.433 1.00 33.34 353 GLN A CA 1
ATOM 2737 C C . GLN A 1 353 ? -31.025 -11.570 -12.179 1.00 33.34 353 GLN A C 1
ATOM 2739 O O . GLN A 1 353 ? -31.911 -11.412 -13.018 1.00 33.34 353 GLN A O 1
ATOM 2744 N N . TYR A 1 354 ? -30.157 -10.606 -11.878 1.00 29.59 354 TYR A N 1
ATOM 2745 C CA . TYR A 1 354 ? -29.921 -9.472 -12.764 1.00 29.59 354 TYR A CA 1
ATOM 2746 C C . TYR A 1 354 ? -29.263 -10.007 -14.039 1.00 29.59 354 TYR A C 1
ATOM 2748 O O . TYR A 1 354 ? -28.083 -10.354 -14.055 1.00 29.59 354 TYR A O 1
ATOM 2756 N N . ARG A 1 355 ? -30.049 -10.122 -15.111 1.00 32.16 355 ARG A N 1
ATOM 2757 C CA . ARG A 1 355 ? -29.556 -10.463 -16.446 1.00 32.16 355 ARG A CA 1
ATOM 2758 C C . ARG A 1 355 ? -28.970 -9.194 -17.066 1.00 32.16 355 ARG A C 1
ATOM 2760 O O . ARG A 1 355 ? -29.706 -8.262 -17.369 1.00 32.16 355 ARG A O 1
ATOM 2767 N N . VAL A 1 356 ? -27.651 -9.150 -17.227 1.00 36.41 356 VAL A N 1
ATOM 2768 C CA . VAL A 1 356 ? -26.972 -8.120 -18.028 1.00 36.41 356 VAL A CA 1
ATOM 2769 C C . VAL A 1 356 ? -27.352 -8.353 -19.499 1.00 36.41 356 VAL A C 1
ATOM 2771 O O . VAL A 1 356 ? -27.167 -9.477 -19.973 1.00 36.41 356 VAL A O 1
ATOM 2774 N N . PRO A 1 357 ? -27.904 -7.369 -20.232 1.00 36.38 357 PRO A N 1
ATOM 2775 C CA . PRO A 1 357 ? -28.196 -7.553 -21.647 1.00 36.38 357 PRO A CA 1
ATOM 2776 C C . PRO A 1 357 ? -26.888 -7.636 -22.446 1.00 36.38 357 PRO A C 1
ATOM 2778 O O . PRO A 1 357 ? -25.979 -6.824 -22.273 1.00 36.38 357 PRO A O 1
ATOM 2781 N N . SER A 1 358 ? -26.782 -8.653 -23.303 1.00 41.66 358 SER A N 1
ATOM 2782 C CA . SER A 1 358 ? -25.696 -8.794 -24.276 1.00 41.66 358 SER A CA 1
ATOM 2783 C C . SER A 1 358 ? -25.760 -7.666 -25.317 1.00 41.66 358 SER A C 1
ATOM 2785 O O . SER A 1 358 ? -26.860 -7.216 -25.638 1.00 41.66 358 SER A O 1
ATOM 2787 N N . PRO A 1 359 ? -24.624 -7.204 -25.869 1.00 41.38 359 PRO A N 1
ATOM 2788 C CA . PRO A 1 359 ? -24.637 -6.177 -26.902 1.00 41.38 359 PRO A CA 1
ATOM 2789 C C . PRO A 1 359 ? -25.238 -6.752 -28.190 1.00 41.38 359 PRO A C 1
ATOM 2791 O O . PRO A 1 359 ? -24.673 -7.664 -28.796 1.00 41.38 359 PRO A O 1
ATOM 2794 N N . GLU A 1 360 ? -26.393 -6.229 -28.595 1.00 40.94 360 GLU A N 1
ATOM 2795 C CA . GLU A 1 360 ? -26.982 -6.516 -29.901 1.00 40.94 360 GLU A CA 1
ATOM 2796 C C . GLU A 1 360 ? -26.057 -6.022 -31.021 1.00 40.94 360 GLU A C 1
ATOM 2798 O O . GLU A 1 360 ? -25.458 -4.946 -30.963 1.00 40.94 360 GLU A O 1
ATOM 2803 N N . SER A 1 361 ? -25.925 -6.854 -32.050 1.00 39.22 361 SER A N 1
ATOM 2804 C CA . SER A 1 361 ? -25.216 -6.551 -33.291 1.00 39.22 361 SER A CA 1
ATOM 2805 C C . SER A 1 361 ? -25.960 -5.440 -34.047 1.00 39.22 361 SER A C 1
ATOM 2807 O O . SER A 1 361 ? -27.191 -5.476 -34.094 1.00 39.22 361 SER A O 1
ATOM 2809 N N . PRO A 1 362 ? -25.278 -4.469 -34.680 1.00 39.22 362 PRO A N 1
ATOM 2810 C CA . PRO A 1 362 ? -25.972 -3.400 -35.384 1.00 39.22 362 PRO A CA 1
ATOM 2811 C C . PRO A 1 362 ? -26.637 -3.939 -36.658 1.00 39.22 362 PRO A C 1
ATOM 2813 O O . PRO A 1 362 ? -25.970 -4.454 -37.556 1.00 39.22 362 PRO A O 1
ATOM 2816 N N . SER A 1 363 ? -27.961 -3.800 -36.734 1.00 34.00 363 SER A N 1
ATOM 2817 C CA . SER A 1 363 ? -28.745 -4.014 -37.956 1.00 34.00 363 SER A CA 1
ATOM 2818 C C . SER A 1 363 ? -28.511 -2.850 -38.942 1.00 34.00 363 SER A C 1
ATOM 2820 O O . SER A 1 363 ? -28.297 -1.716 -38.499 1.00 34.00 363 SER A O 1
ATOM 2822 N N . PRO A 1 364 ? -28.508 -3.082 -40.268 1.00 36.84 364 PRO A N 1
ATOM 2823 C CA . PRO A 1 364 ? -28.015 -2.114 -41.242 1.00 36.84 364 PRO A CA 1
ATOM 2824 C C . PRO A 1 364 ? -28.986 -0.943 -41.436 1.00 36.84 364 PRO A C 1
ATOM 2826 O O . PRO A 1 364 ? -30.168 -1.120 -41.738 1.00 36.84 364 PRO A O 1
ATOM 2829 N N . VAL A 1 365 ? -28.461 0.276 -41.301 1.00 38.88 365 VAL A N 1
ATOM 2830 C CA . VAL A 1 365 ? -29.175 1.521 -41.601 1.00 38.88 365 VAL A CA 1
ATOM 2831 C C . VAL A 1 365 ? -29.460 1.584 -43.103 1.00 38.88 365 VAL A C 1
ATOM 2833 O O . VAL A 1 365 ? -28.548 1.529 -43.928 1.00 38.88 365 VAL A O 1
ATOM 2836 N N . ARG A 1 366 ? -30.747 1.694 -43.453 1.00 32.97 366 ARG A N 1
ATOM 2837 C CA . ARG A 1 366 ? -31.228 1.947 -44.815 1.00 32.97 366 ARG A CA 1
ATOM 2838 C C . ARG A 1 366 ? -30.645 3.254 -45.352 1.00 32.97 366 ARG A C 1
ATOM 2840 O O . ARG A 1 366 ? -30.772 4.301 -44.724 1.00 32.97 366 ARG A O 1
ATOM 2847 N N . ALA A 1 367 ? -30.066 3.176 -46.546 1.00 35.72 367 ALA A N 1
ATOM 2848 C CA . ALA A 1 367 ? -29.692 4.323 -47.353 1.00 35.72 367 ALA A CA 1
ATOM 2849 C C . ALA A 1 367 ? -30.940 5.147 -47.714 1.00 35.72 367 ALA A C 1
ATOM 2851 O O . ALA A 1 367 ? -31.813 4.669 -48.437 1.00 35.72 367 ALA A O 1
ATOM 2852 N N . CYS A 1 368 ? -31.003 6.387 -47.234 1.00 32.25 368 CYS A N 1
ATOM 2853 C CA . CYS A 1 368 ? -31.829 7.425 -47.838 1.00 32.25 368 CYS A CA 1
ATOM 2854 C C . CYS A 1 368 ? -30.929 8.247 -48.762 1.00 32.25 368 CYS A C 1
ATOM 2856 O O . CYS A 1 368 ? -30.111 9.048 -48.318 1.00 32.25 368 CYS A O 1
ATOM 2858 N N . THR A 1 369 ? -31.070 7.995 -50.057 1.00 38.09 369 THR A N 1
ATOM 2859 C CA . THR A 1 369 ? -30.612 8.864 -51.139 1.00 38.09 369 THR A CA 1
ATOM 2860 C C . THR A 1 369 ? -31.375 10.185 -51.095 1.00 38.09 369 THR A C 1
ATOM 2862 O O . THR A 1 369 ? -32.605 10.180 -51.044 1.00 38.09 369 THR A O 1
ATOM 2865 N N . GLY A 1 370 ? -30.657 11.303 -51.162 1.00 31.95 370 GLY A N 1
ATOM 2866 C CA . GLY A 1 370 ? -31.246 12.632 -51.279 1.00 31.95 370 GLY A CA 1
ATOM 2867 C C . GLY A 1 370 ? -30.177 13.697 -51.485 1.00 31.95 370 GLY A C 1
ATOM 2868 O O . GLY A 1 370 ? -29.663 14.252 -50.521 1.00 31.95 370 GLY A O 1
ATOM 2869 N N . ASP A 1 371 ? -29.848 13.943 -52.752 1.00 34.94 371 ASP A N 1
ATOM 2870 C CA . ASP A 1 371 ? -29.098 15.100 -53.243 1.00 34.94 371 ASP A CA 1
ATOM 2871 C C . ASP A 1 371 ? -29.572 16.424 -52.622 1.00 34.94 371 ASP A C 1
ATOM 2873 O O . ASP A 1 371 ? -30.772 16.711 -52.636 1.00 34.94 371 ASP A O 1
ATOM 2877 N N . LYS A 1 372 ? -28.624 17.285 -52.214 1.00 34.88 372 LYS A N 1
ATOM 2878 C CA . LYS A 1 372 ? -28.410 18.610 -52.836 1.00 34.88 372 LYS A CA 1
ATOM 2879 C C . LYS A 1 372 ? -27.288 19.430 -52.170 1.00 34.88 372 LYS A C 1
ATOM 2881 O O . LYS A 1 372 ? -27.342 19.749 -50.992 1.00 34.88 372 LYS A O 1
ATOM 2886 N N . ALA A 1 373 ? -26.371 19.851 -53.044 1.00 33.72 373 ALA A N 1
ATOM 2887 C CA . ALA A 1 373 ? -25.752 21.177 -53.164 1.00 33.72 373 ALA A CA 1
ATOM 2888 C C . ALA A 1 373 ? -24.713 21.679 -52.131 1.00 33.72 373 ALA A C 1
ATOM 2890 O O . ALA A 1 373 ? -25.017 22.158 -51.045 1.00 33.72 373 ALA A O 1
ATOM 2891 N N . TYR A 1 374 ? -23.470 21.676 -52.624 1.00 34.00 374 TYR A N 1
ATOM 2892 C CA . TYR A 1 374 ? -22.391 22.658 -52.447 1.00 34.00 374 TYR A CA 1
ATOM 2893 C C . TYR A 1 374 ? -22.820 24.121 -52.199 1.00 34.00 374 TYR A C 1
ATOM 2895 O O . TYR A 1 374 ? -23.615 24.640 -52.973 1.00 34.00 374 TYR A O 1
ATOM 2903 N N . THR A 1 375 ? -22.174 24.769 -51.215 1.00 38.59 375 THR A N 1
ATOM 2904 C CA . THR A 1 375 ? -21.488 26.100 -51.174 1.00 38.59 375 THR A CA 1
ATOM 2905 C C . THR A 1 375 ? -21.187 26.355 -49.683 1.00 38.59 375 THR A C 1
ATOM 2907 O O . THR A 1 375 ? -22.099 26.233 -48.879 1.00 38.59 375 THR A O 1
ATOM 2910 N N . GLY A 1 376 ? -19.966 26.546 -49.179 1.00 39.34 376 GLY A N 1
ATOM 2911 C CA . GLY A 1 376 ? -18.979 27.572 -49.508 1.00 39.34 376 GLY A CA 1
ATOM 2912 C C . GLY A 1 376 ? -18.786 28.474 -48.275 1.00 39.34 376 GLY A C 1
ATOM 2913 O O . GLY A 1 376 ? -19.674 29.271 -48.000 1.00 39.34 376 GLY A O 1
ATOM 2914 N N . HIS A 1 377 ? -17.691 28.283 -47.524 1.00 40.50 377 HIS A N 1
ATOM 2915 C CA . HIS A 1 377 ? -16.809 29.298 -46.911 1.00 40.50 377 HIS A CA 1
ATOM 2916 C C . HIS A 1 377 ? -15.796 28.668 -45.954 1.00 40.50 377 HIS A C 1
ATOM 2918 O O . HIS A 1 377 ? -16.198 27.789 -45.159 1.00 40.50 377 HIS A O 1
#

Radius of gyration: 32.05 Å; chains: 1; bounding box: 98×56×89 Å

pLDDT: mean 76.43, std 22.5, range [29.59, 98.06]

Secondary structure (DSSP, 8-state):
-HHHHHHHHHTT--PPPPPS-----SS-PPPGGG-----TTS-SS--PPPEEEEEEE--SS-----TTS-TT-SEEEEEEE-GGG-EEEEEEETTEEEEEEE-HHHHHHHHHHHTTSEEEEEEPPSS------TT---HHHHHHHHTT------SHHHHHHHHHTSTT-EE--HHHHHHHHHHHHHHHHHHTSPPPPPTT----HHHHHHHHHHHHHHHHTSHHHHHHHHHHHHHTTT-HHHHHHHHHHTHHHHHHHHHHHHHHHHHTTS---S-HHHHHHHHHHHHHHHHHHHHHTTSSPPPPHHHHHHHHHHHHHHHHHHHT-------SS----------------------PPP-PPPPPPPP----------